Protein AF-0000000083880954 (afdb_homodimer)

Foldseek 3Di:
DDDDDDPDDDDPDDDDDDDDDDDDDDDDDDDDDDDDDPDDPPVVPPPPPPPPPPVPDPPPCCLVFAPDFDCVLDQAEEEEFEEDEDPVVLQLVQQVQVSVLCVVSSHHYAYEYEYEDDDFFGFLQL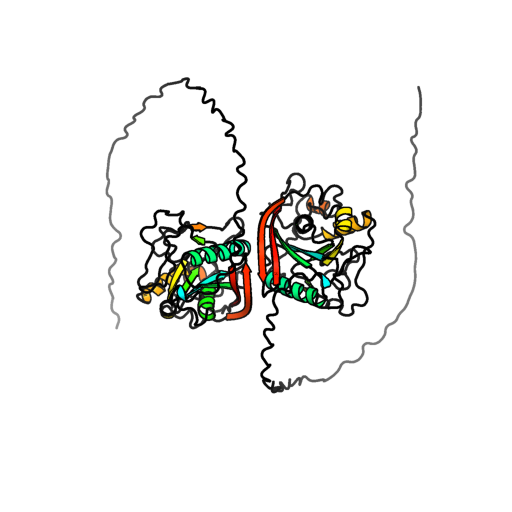SVLVSLVPVDDSHFKYKYAYSQKGFPDSPQDPDAPPQFKEQRCALQAAQPHRDHLARDHIIMGTSVLCVLLLGWFRQDGWDDLRRSLSSVSCVVSVTDYHYDDDDDCTNVRIGGRDDCVVPPTGPDADDCSVPCSPDHDPPGHSVPWDKDFPDKDWDARSNGIHIYTHMYGDDDCVVHVNSDDD/DDDDPCPDDPDPDDDDDDDDDDDDDDDDDDDDDDDDDDPDDPVVPPPPPPPPPPPPDPPPCCLVFAPDFDCVLDQAEEEEFEEDEDPVVLQLVQQVQVSVLCVVVSHHYAYEYEYEDDDFFGFLQLSVLVSLVPVDDSHFKYKYAYSQKGFPDSVQDPDAPPQFKEQRCALQAAQPHRDHLARDHIIMGTSVLCVLLLGWFRQDGWDDLRRSLSSVSCVVSVTDYHYDDDDDCTNVRIGGRDDCVVPPTGPDADDCSVPCSPDHDRPGHSVPWDKDFPDKDWDARSNGIHIYTHMYGDDDCVVHVNSDDD

InterPro domains:
  IPR003859 Beta-1,4-galactosyltransferase [PR02050] (112-131)
  IPR003859 Beta-1,4-galactosyltransferase [PR02050] (141-160)
  IPR003859 Beta-1,4-galactosyltransferase [PR02050] (177-198)
  IPR003859 Beta-1,4-galactosyltransferase [PR02050] (199-217)
  IPR003859 Beta-1,4-galactosyltransferase [PTHR19300] (72-307)
  IPR027791 Galactosyltransferase, C-terminal [PF02709] (165-240)
  IPR027995 Galactosyltransferase, N-terminal [PF13733] (75-158)
  IPR029044 Nucleotide-diphospho-sugar transferases [G3DSA:3.90.550.10] (64-310)
  IPR029044 Nucleotide-diphospho-sugar transferases [SSF53448] (66-300)

Secondary structure (DSSP, 8-state):
----------------------------------------------------------------------GGG-S--EEEEEEESS-HHHHHHHHHHHHHHHHHTT--EEEEEEEE-SSSPP-HHHHHHHHHHHS-TT--EEEEE-TTEEE--TT---S--TTS-EETT-TTT-SS---TT---SEEEEEHHHHHHTTSS-S---SSSSHHHHHHHHHHHTTPPPB---S---GGGSEEE---TTTS-------TTHHHHTTS--SS-SGGG--EEEEEEEEEEETTEEEEEEEEEE---TTT-GGGS--/----------------------------------------------------------------------GGG-S--EEEEEEESS-HHHHHHHHHHHHHHHHHTT--EEEEEEEE-SSSPP-HHHHHHHHHHHS-TT--EEEEE-TTEEE--TT---S--TTS-EETT-TTT-SS---TT---SEEEEEHHHHHHTTS--S---SSSSHHHHHHHHHHHTTPPPB---S---GGGSEEE---TTTS-------TTHHHHTTS--SS-SGGG--EEEEEEEEEEETTEEEEEEEEEE---TTT-GGGS--

Solvent-accessible surface area (backbone atoms only — not comparable to full-atom values): 37250 Å² total; per-residue (Å²): 142,82,87,92,78,90,75,88,82,88,87,82,88,76,90,85,84,71,86,92,80,92,81,88,89,75,90,72,85,85,81,82,87,83,82,85,72,90,75,77,82,73,75,75,76,76,72,78,71,76,72,73,77,70,78,71,68,75,70,75,78,72,70,70,68,53,76,64,87,50,72,88,55,44,91,65,22,34,28,38,28,22,47,38,67,93,47,63,72,37,48,70,51,35,49,35,48,50,48,51,56,35,51,76,68,42,49,38,69,45,44,36,37,27,29,58,67,50,91,56,50,55,38,55,35,42,30,44,38,48,33,63,72,66,53,53,84,82,32,56,27,34,30,48,35,46,57,40,61,41,80,67,48,84,81,64,76,84,69,86,38,84,88,28,36,34,28,63,40,28,32,72,29,30,74,84,50,64,51,87,67,57,52,45,63,26,32,31,29,29,48,65,59,39,54,67,41,31,44,33,46,66,77,39,45,31,60,69,54,52,39,54,47,38,44,52,34,37,54,72,60,67,50,54,79,40,62,82,75,91,73,83,58,34,46,66,29,36,49,71,63,70,54,60,90,80,54,71,75,51,68,77,71,48,78,68,45,68,60,54,62,77,51,78,60,88,78,45,14,57,84,66,63,53,70,45,76,78,45,74,42,48,34,28,40,68,52,24,66,34,36,38,37,35,29,31,71,63,80,58,54,89,81,44,57,59,37,51,84,134,145,86,86,81,84,75,82,80,80,84,82,86,71,88,86,77,87,71,86,82,81,92,85,77,84,71,89,74,84,85,82,83,80,93,76,85,72,90,73,80,71,85,72,76,76,78,72,77,73,75,73,72,75,70,78,70,68,72,71,73,79,71,70,71,68,52,78,65,87,50,70,88,56,44,91,65,23,34,28,38,27,23,47,38,68,93,48,63,70,37,47,70,51,37,48,37,50,50,48,52,55,34,50,75,67,41,49,37,69,44,44,37,37,27,29,59,68,51,91,55,50,57,39,57,35,44,29,44,40,49,36,62,71,67,52,53,83,83,32,55,27,34,30,47,36,46,57,39,59,42,78,68,47,84,81,64,77,83,68,86,37,82,88,28,38,32,27,61,40,28,33,72,29,31,73,84,51,60,52,87,67,56,52,46,63,24,31,31,30,31,50,64,59,40,54,68,41,32,44,34,44,67,77,38,43,33,60,68,53,54,38,54,46,38,43,53,34,37,52,74,59,69,48,54,79,43,61,80,75,92,75,83,58,34,48,65,30,37,48,71,63,72,53,60,89,80,54,70,74,52,70,76,71,49,79,69,46,69,61,52,62,78,49,78,60,88,79,45,13,57,84,65,63,52,70,44,76,76,46,77,40,49,34,28,40,68,53,24,66,34,35,38,36,34,28,31,70,64,79,59,53,90,81,43,58,59,37,51,84,133

Sequence (620 aa):
MMYSSRRKPVLYFREERSCSACAWCWCLSLCSGCSSAVQAKCLHQCTKMDISRSRSRPCPADSRASAADDPSWGLHKLALIVPFRERFEELLVFVPFMHTFLNKKKIRHKILIVNQVDHYRFNRASLINVGYLESGNDTDYLAMHDVDLLPLNEALDYGFPEEGPFHVASPDLHPLYHYKTYVGGILLLTKKHYHMCNGMSNRFWGWGREDDEFYRRLRKAELQLFRPSGITTGYKTFLHIHDPAWRKRDQKRVAAQKQEQFKVDPEGGLSNLRYLVESRQELTISGAPCTVINTKLECDQNQTPWCLLAMMYSSRRKPVLYFREERSCSACAWCWCLSLCSGCSSAVQAKCLHQCTKMDISRSRSRPCPADSRASAADDPSWGLHKLALIVPFRERFEELLVFVPFMHTFLNKKKIRHKILIVNQVDHYRFNRASLINVGYLESGNDTDYLAMHDVDLLPLNEALDYGFPEEGPFHVASPDLHPLYHYKTYVGGILLLTKKHYHMCNGMSNRFWGWGREDDEFYRRLRKAELQLFRPSGITTGYKTFLHIHDPAWRKRDQKRVAAQKQEQFKVDPEGGLSNLRYLVESRQELTISGAPCTVINTKLECDQNQTPWCLLA

pLDDT: mean 80.87, std 30.74, range [16.23, 98.94]

Nearest PDB structures (foldseek):
  4irq-assembly3_C  TM=9.924E-01  e=1.609E-44  Homo sapiens
  4irp-assembly3_A  TM=9.754E-01  e=3.273E-40  Homo sapiens
  4irp-assembly3_B  TM=9.731E-01  e=6.340E-38  Homo sapiens
  4lw6-assembly1_A  TM=9.885E-01  e=5.211E-36  Drosophila melanogaster
  4m4k-assembly1_A  TM=9.889E-01  e=1.773E-35  Drosophila melanogaster

Radius of gyration: 34.6 Å; Cα contacts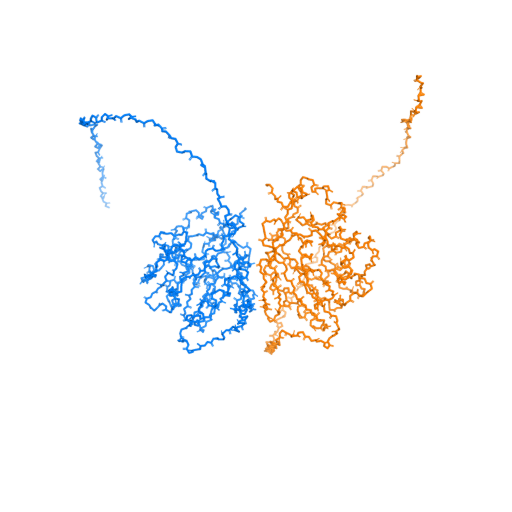 (8 Å, |Δi|>4): 1002; chains: 2; bounding box: 77×134×113 Å

Structure (mmCIF, N/CA/C/O backbone):
data_AF-0000000083880954-model_v1
#
loop_
_entity.id
_entity.type
_entity.pdbx_description
1 polymer Beta-1,4-galactosyltransferase
#
loop_
_atom_site.group_PDB
_atom_site.id
_atom_site.type_symbol
_atom_site.label_atom_id
_atom_site.label_alt_id
_atom_site.label_comp_id
_atom_site.label_asym_id
_atom_site.label_entity_id
_atom_site.label_seq_id
_atom_site.pdbx_PDB_ins_code
_atom_site.Cartn_x
_atom_site.Cartn_y
_atom_site.Cartn_z
_atom_site.occupancy
_atom_site.B_iso_or_equiv
_atom_site.auth_seq_id
_atom_site.auth_comp_id
_atom_site.auth_asym_id
_atom_site.auth_atom_id
_atom_site.pdbx_PDB_model_num
ATOM 1 N N . MET A 1 1 ? 43.656 -66.938 6.164 1 18.28 1 MET A N 1
ATOM 2 C CA . MET A 1 1 ? 43.875 -67.312 4.77 1 18.28 1 MET A CA 1
ATOM 3 C C . MET A 1 1 ? 44.375 -66.125 3.965 1 18.28 1 MET A C 1
ATOM 5 O O . MET A 1 1 ? 44.219 -64.938 4.363 1 18.28 1 MET A O 1
ATOM 9 N N . MET A 1 2 ? 44.469 -66.188 2.521 1 18.38 2 MET A N 1
ATOM 10 C CA . MET A 1 2 ? 45.5 -65.938 1.51 1 18.38 2 MET A CA 1
ATOM 11 C C . MET A 1 2 ? 45.375 -64.562 0.981 1 18.38 2 MET A C 1
ATOM 13 O O . MET A 1 2 ? 46.406 -63.844 0.879 1 18.38 2 MET A O 1
ATOM 17 N N . TYR A 1 3 ? 44.344 -64.125 0.115 1 17.03 3 TYR A N 1
ATOM 18 C CA . TYR A 1 3 ? 44.625 -64 -1.309 1 17.03 3 TYR A CA 1
ATOM 19 C C . TYR A 1 3 ? 45.312 -62.656 -1.592 1 17.03 3 TYR A C 1
ATOM 21 O O . TYR A 1 3 ? 45.219 -61.719 -0.788 1 17.03 3 TYR A O 1
ATOM 29 N N . SER A 1 4 ? 45.312 -62.25 -3.006 1 17.75 4 SER A N 1
ATOM 30 C CA . SER A 1 4 ? 46.188 -61.906 -4.129 1 17.75 4 SER A CA 1
ATOM 31 C C . SER A 1 4 ? 46.344 -60.406 -4.254 1 17.75 4 SER A C 1
ATOM 33 O O . SER A 1 4 ? 45.562 -59.625 -3.705 1 17.75 4 SER A O 1
ATOM 35 N N . SER A 1 5 ? 47.156 -59.938 -5.316 1 17.16 5 SER A N 1
ATOM 36 C CA . SER A 1 5 ? 48.25 -59.156 -5.898 1 17.16 5 SER A CA 1
ATOM 37 C C . SER A 1 5 ? 47.719 -57.938 -6.66 1 17.16 5 SER A C 1
ATOM 39 O O . SER A 1 5 ? 48.5 -57.031 -6.953 1 17.16 5 SER A O 1
ATOM 41 N N . ARG A 1 6 ? 46.469 -57.875 -7.23 1 16.88 6 ARG A N 1
ATOM 42 C CA . ARG A 1 6 ? 46.5 -57.5 -8.641 1 16.88 6 ARG A CA 1
ATOM 43 C C . ARG A 1 6 ? 46.938 -56.062 -8.836 1 16.88 6 ARG A C 1
ATOM 45 O O . ARG A 1 6 ? 46.312 -55.156 -8.281 1 16.88 6 ARG A O 1
ATOM 52 N N . ARG A 1 7 ? 48.094 -55.688 -9.5 1 17.3 7 ARG A N 1
ATOM 53 C CA . ARG A 1 7 ? 49 -54.656 -9.992 1 17.3 7 ARG A CA 1
ATOM 54 C C . ARG A 1 7 ? 48.406 -53.906 -11.164 1 17.3 7 ARG A C 1
ATOM 56 O O . ARG A 1 7 ? 48.969 -52.875 -11.602 1 17.3 7 ARG A O 1
ATOM 63 N N . LYS A 1 8 ? 47.375 -54.344 -12.008 1 17.27 8 LYS A N 1
ATOM 64 C CA . LYS A 1 8 ? 47.656 -54.188 -13.43 1 17.27 8 LYS A CA 1
ATOM 65 C C . LYS A 1 8 ? 47.969 -52.719 -13.766 1 17.27 8 LYS A C 1
ATOM 67 O O . LYS A 1 8 ? 47.5 -51.812 -13.086 1 17.27 8 LYS A O 1
ATOM 72 N N . PRO A 1 9 ? 48.594 -52.344 -15.164 1 18.56 9 PRO A N 1
ATOM 73 C CA . PRO A 1 9 ? 49.531 -51.531 -15.945 1 18.56 9 PRO A CA 1
ATOM 74 C C . PRO A 1 9 ? 48.906 -50.312 -16.609 1 18.56 9 PRO A C 1
ATOM 76 O O . PRO A 1 9 ? 49.562 -49.281 -16.75 1 18.56 9 PRO A O 1
ATOM 79 N N . VAL A 1 10 ? 47.562 -50.281 -17.016 1 18.7 10 VAL A N 1
ATOM 80 C CA . VAL A 1 10 ? 47.406 -50.062 -18.453 1 18.7 10 VAL A CA 1
ATOM 81 C C . VAL A 1 10 ? 47.969 -48.688 -18.812 1 18.7 10 VAL A C 1
ATOM 83 O O . VAL A 1 10 ? 48.031 -47.781 -17.969 1 18.7 10 VAL A O 1
ATOM 86 N N . LEU A 1 11 ? 48.156 -48.375 -20.281 1 17.03 11 LEU A N 1
ATOM 87 C CA . LEU A 1 11 ? 48.781 -47.844 -21.469 1 17.03 11 LEU A CA 1
ATOM 88 C C . LEU A 1 11 ? 48.375 -46.406 -21.719 1 17.03 11 LEU A C 1
ATOM 90 O O . LEU A 1 11 ? 47.25 -46.031 -21.438 1 17.03 11 LEU A O 1
ATOM 94 N N . TYR A 1 12 ? 49.375 -45.406 -22 1 19.38 12 TYR A N 1
ATOM 95 C CA . TYR A 1 12 ? 49.875 -44.094 -22.375 1 19.38 12 TYR A CA 1
ATOM 96 C C . TYR A 1 12 ? 49.438 -43.75 -23.797 1 19.38 12 TYR A C 1
ATOM 98 O O . TYR A 1 12 ? 50.219 -43.906 -24.734 1 19.38 12 TYR A O 1
ATOM 106 N N . PHE A 1 13 ? 48.25 -44.188 -24.266 1 17.11 13 PHE A N 1
ATOM 107 C CA . PHE A 1 13 ? 48.188 -44.062 -25.719 1 17.11 13 PHE A CA 1
ATOM 108 C C . PHE A 1 13 ? 48.562 -42.625 -26.141 1 17.11 13 PHE A C 1
ATOM 110 O O . PHE A 1 13 ? 48.25 -41.656 -25.453 1 17.11 13 PHE A O 1
ATOM 117 N N . ARG A 1 14 ? 49.281 -42.469 -27.422 1 17.67 14 ARG A N 1
ATOM 118 C CA . ARG A 1 14 ? 50.156 -41.875 -28.438 1 17.67 14 ARG A CA 1
ATOM 119 C C . ARG A 1 14 ? 49.438 -40.75 -29.156 1 17.67 14 ARG A C 1
ATOM 121 O O . ARG A 1 14 ? 50.031 -39.688 -29.453 1 17.67 14 ARG A O 1
ATOM 128 N N . GLU A 1 15 ? 48.25 -40.969 -29.797 1 17.77 15 GLU A N 1
ATOM 129 C CA . GLU A 1 15 ? 48.312 -40.719 -31.234 1 17.77 15 GLU A CA 1
ATOM 130 C C . GLU A 1 15 ? 48.469 -39.25 -31.516 1 17.77 15 GLU A C 1
ATOM 132 O O . GLU A 1 15 ? 48.125 -38.406 -30.703 1 17.77 15 GLU A O 1
ATOM 137 N N . GLU A 1 16 ? 49.031 -38.906 -32.875 1 17.45 16 GLU A N 1
ATOM 138 C CA . GLU A 1 16 ? 49.625 -38.156 -33.969 1 17.45 16 GLU A CA 1
ATOM 139 C C . GLU A 1 16 ? 48.75 -37 -34.438 1 17.45 16 GLU A C 1
ATOM 141 O O . GLU A 1 16 ? 47.5 -37.125 -34.375 1 17.45 16 GLU A O 1
ATOM 146 N N . ARG A 1 17 ? 49.344 -35.812 -34.719 1 19.58 17 ARG A N 1
ATOM 147 C CA . ARG A 1 17 ? 49.281 -34.438 -35.188 1 19.58 17 ARG A CA 1
ATOM 148 C C . ARG A 1 17 ? 48.812 -34.344 -36.625 1 19.58 17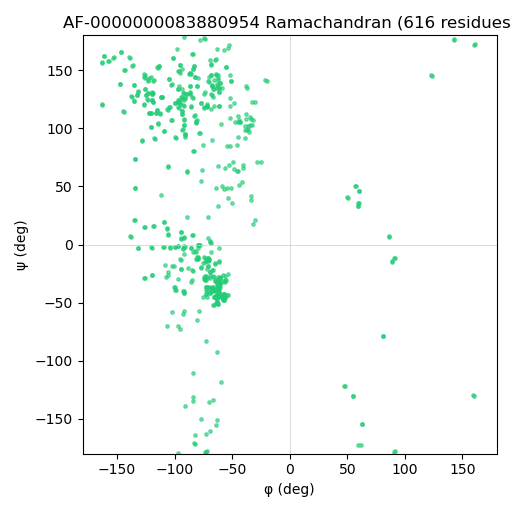 ARG A C 1
ATOM 150 O O . ARG A 1 17 ? 48.844 -33.281 -37.25 1 19.58 17 ARG A O 1
ATOM 157 N N . SER A 1 18 ? 48.531 -35.406 -37.438 1 16.3 18 SER A N 1
ATOM 158 C CA . SER A 1 18 ? 48.844 -35.125 -38.812 1 16.3 18 SER A CA 1
ATOM 159 C C . SER A 1 18 ? 47.969 -33.969 -39.344 1 16.3 18 SER A C 1
ATOM 161 O O . SER A 1 18 ? 48.469 -33.031 -39.969 1 16.3 18 SER A O 1
ATOM 163 N N . CYS A 1 19 ? 46.75 -34.219 -40 1 16.23 19 CYS A N 1
ATOM 164 C CA . CYS A 1 19 ? 46.656 -34.281 -41.438 1 16.23 19 CYS A CA 1
ATOM 165 C C . CYS A 1 19 ? 46.5 -32.875 -42.031 1 16.23 19 CYS A C 1
ATOM 167 O O . CYS A 1 19 ? 46.25 -31.922 -41.312 1 16.23 19 CYS A O 1
ATOM 169 N N . SER A 1 20 ? 45.5 -32.781 -43.031 1 16.39 20 SER A N 1
ATOM 170 C CA . SER A 1 20 ? 45.375 -32.562 -44.469 1 16.39 20 SER A CA 1
ATOM 171 C C . SER A 1 20 ? 45.188 -31.109 -44.812 1 16.39 20 SER A C 1
ATOM 173 O O . SER A 1 20 ? 44.781 -30.312 -43.969 1 16.39 20 SER A O 1
ATOM 175 N N . ALA A 1 21 ? 45.094 -30.797 -46.25 1 17.16 21 ALA A N 1
ATOM 176 C CA . ALA A 1 21 ? 45.375 -30.078 -47.469 1 17.16 21 ALA A CA 1
ATOM 177 C C . ALA A 1 21 ? 44.344 -28.969 -47.719 1 17.16 21 ALA A C 1
ATOM 179 O O . ALA A 1 21 ? 44.719 -27.859 -48.125 1 17.16 21 ALA A O 1
ATOM 180 N N . CYS A 1 22 ? 42.938 -29.188 -47.875 1 16.8 22 CYS A N 1
ATOM 181 C CA . CYS A 1 22 ? 42.5 -28.844 -49.219 1 16.8 22 CYS A CA 1
ATOM 182 C C . CYS A 1 22 ? 42.5 -27.328 -49.406 1 16.8 22 CYS A C 1
ATOM 184 O O . CYS A 1 22 ? 42.438 -26.578 -48.438 1 16.8 22 CYS A O 1
ATOM 186 N N . ALA A 1 23 ? 41.719 -26.875 -50.562 1 16.42 23 ALA A N 1
ATOM 187 C CA . ALA A 1 23 ? 41.75 -26.203 -51.875 1 16.42 23 ALA A CA 1
ATOM 188 C C . ALA A 1 23 ? 41.156 -24.812 -51.781 1 16.42 23 ALA A C 1
ATOM 190 O O . ALA A 1 23 ? 41.719 -23.844 -52.312 1 16.42 23 ALA A O 1
ATOM 191 N N . TRP A 1 24 ? 39.719 -24.609 -51.562 1 18 24 TRP A N 1
ATOM 192 C CA . TRP A 1 24 ? 39.062 -24 -52.719 1 18 24 TRP A CA 1
ATOM 193 C C . TRP A 1 24 ? 39.344 -22.5 -52.781 1 18 24 TRP A C 1
ATOM 195 O O . TRP A 1 24 ? 39.75 -21.891 -51.781 1 18 24 TRP A O 1
ATOM 205 N N . CYS A 1 25 ? 38.25 -21.75 -53.406 1 17.8 25 CYS A N 1
ATOM 206 C CA . CYS A 1 25 ? 38 -20.922 -54.594 1 17.8 25 CYS A CA 1
ATOM 207 C C . CYS A 1 25 ? 38.094 -19.438 -54.219 1 17.8 25 CYS A C 1
ATOM 209 O O . CYS A 1 25 ? 37.875 -19.062 -53.094 1 17.8 25 CYS A O 1
ATOM 211 N N . TRP A 1 26 ? 38.125 -18.609 -55.344 1 17.7 26 TRP A N 1
ATOM 212 C CA . TRP A 1 26 ? 38.625 -17.375 -55.906 1 17.7 26 TRP A CA 1
ATOM 213 C C . TRP A 1 26 ? 37.656 -16.219 -55.594 1 17.7 26 TRP A C 1
ATOM 215 O O . TRP A 1 26 ? 38 -15.055 -55.812 1 17.7 26 TRP A O 1
ATOM 225 N N . CYS A 1 27 ? 36.344 -16.312 -55.25 1 19.53 27 CYS A N 1
ATOM 226 C CA . CYS A 1 27 ? 35.594 -15.367 -56.062 1 19.53 27 CYS A CA 1
ATOM 227 C C . CYS A 1 27 ? 35.875 -13.93 -55.625 1 19.53 27 CYS A C 1
ATOM 229 O O . CYS A 1 27 ? 35.625 -13.578 -54.469 1 19.53 27 CYS A O 1
ATOM 231 N N . LEU A 1 28 ? 36.375 -13.086 -56.5 1 18.2 28 LEU A N 1
ATOM 232 C CA . LEU A 1 28 ? 36.938 -11.742 -56.562 1 18.2 28 LEU A CA 1
ATOM 233 C C . LEU A 1 28 ? 35.875 -10.68 -56.375 1 18.2 28 LEU A C 1
ATOM 235 O O . LEU A 1 28 ? 36.125 -9.602 -55.844 1 18.2 28 LEU A O 1
ATOM 239 N N . SER A 1 29 ? 34.594 -10.805 -56.875 1 18.95 29 SER A N 1
ATOM 240 C CA . SER A 1 29 ? 34.312 -9.68 -57.75 1 18.95 29 SER A CA 1
ATOM 241 C C . SER A 1 29 ? 34.188 -8.375 -56.969 1 18.95 29 SER A C 1
ATOM 243 O O . SER A 1 29 ? 33.969 -8.398 -55.75 1 18.95 29 SER A O 1
ATOM 245 N N . LEU A 1 30 ? 33.469 -7.344 -57.719 1 20.16 30 LEU A N 1
ATOM 246 C CA . LEU A 1 30 ? 33.594 -5.973 -58.188 1 20.16 30 LEU A CA 1
ATOM 247 C C . LEU A 1 30 ? 32.938 -4.996 -57.219 1 20.16 30 LEU A C 1
ATOM 249 O O . LEU A 1 30 ? 31.953 -5.332 -56.562 1 20.16 30 LEU A O 1
ATOM 253 N N . CYS A 1 31 ? 33.5 -3.715 -57.094 1 20.53 31 CYS A N 1
ATOM 254 C CA . CYS A 1 31 ? 33.688 -2.529 -56.281 1 20.53 31 CYS A CA 1
ATOM 255 C C . CYS A 1 31 ? 32.531 -1.557 -56.406 1 20.53 31 CYS A C 1
ATOM 257 O O . CYS A 1 31 ? 32.531 -0.49 -55.812 1 20.53 31 CYS A O 1
ATOM 259 N N . SER A 1 32 ? 31.516 -1.801 -57.344 1 19.53 32 SER A N 1
ATOM 260 C CA . SER A 1 32 ? 31.266 -0.52 -58 1 19.53 32 SER A CA 1
ATOM 261 C C . SER A 1 32 ? 30.672 0.49 -57.031 1 19.53 32 SER A C 1
ATOM 263 O O . SER A 1 32 ? 30.219 0.12 -55.938 1 19.53 32 SER A O 1
ATOM 265 N N . GLY A 1 33 ? 29.531 1.223 -57.531 1 19.7 33 GLY A N 1
ATOM 266 C CA . GLY A 1 33 ? 29.219 2.602 -57.875 1 19.7 33 GLY A CA 1
ATOM 267 C C . GLY A 1 33 ? 28.594 3.359 -56.719 1 19.7 33 GLY A C 1
ATOM 268 O O . GLY A 1 33 ? 27.922 2.764 -55.875 1 19.7 33 GLY A O 1
ATOM 269 N N . CYS A 1 34 ? 28.812 4.719 -56.688 1 19.73 34 CYS A N 1
ATOM 270 C CA . CYS A 1 34 ? 29 5.898 -55.844 1 19.73 34 CYS A CA 1
ATOM 271 C C . CYS A 1 34 ? 27.672 6.441 -55.344 1 19.73 34 CYS A C 1
ATOM 273 O O . CYS A 1 34 ? 27.516 6.773 -54.188 1 19.73 34 CYS A O 1
ATOM 275 N N . SER A 1 35 ? 26.797 6.938 -56.281 1 19.91 35 SER A N 1
ATOM 276 C CA . SER A 1 35 ? 26.609 8.383 -56.25 1 19.91 35 SER A CA 1
ATOM 277 C C . SER A 1 35 ? 25.562 8.789 -55.219 1 19.91 35 SER A C 1
ATOM 279 O O . SER A 1 35 ? 25.844 9.539 -54.281 1 19.91 35 SER A O 1
ATOM 281 N N . SER A 1 36 ? 24.328 9.297 -55.75 1 20.86 36 SER A N 1
ATOM 282 C CA . SER A 1 36 ? 23.797 10.664 -55.75 1 20.86 36 SER A CA 1
ATOM 283 C C . SER A 1 36 ? 22.938 10.93 -54.531 1 20.86 36 SER A C 1
ATOM 285 O O . SER A 1 36 ? 22.594 10.008 -53.781 1 20.86 36 SER A O 1
ATOM 287 N N . ALA A 1 37 ? 21.688 11.719 -54.75 1 19.12 37 ALA A N 1
ATOM 288 C CA . ALA A 1 37 ? 21.109 13.039 -54.531 1 19.12 37 ALA A CA 1
ATOM 289 C C . ALA A 1 37 ? 20.031 12.984 -53.438 1 19.12 37 ALA A C 1
ATOM 291 O O . ALA A 1 37 ? 19.516 14.016 -53.031 1 19.12 37 ALA A O 1
ATOM 292 N N . VAL A 1 38 ? 19.484 11.836 -53.062 1 21.06 38 VAL A N 1
ATOM 293 C CA . VAL A 1 38 ? 18.078 12.023 -52.719 1 21.06 38 VAL A CA 1
ATOM 294 C C . VAL A 1 38 ? 17.953 12.867 -51.469 1 21.06 38 VAL A C 1
ATOM 296 O O . VAL A 1 38 ? 18.422 12.469 -50.375 1 21.06 38 VAL A O 1
ATOM 299 N N . GLN A 1 39 ? 17.875 14.227 -51.719 1 19.59 39 GLN A N 1
ATOM 300 C CA . GLN A 1 39 ? 17.75 15.305 -50.75 1 19.59 39 GLN A CA 1
ATOM 301 C C . GLN A 1 39 ? 16.578 15.078 -49.781 1 19.59 39 GLN A C 1
ATOM 303 O O . GLN A 1 39 ? 15.648 14.336 -50.125 1 19.59 39 GLN A O 1
ATOM 308 N N . ALA A 1 40 ? 16.5 16.016 -48.656 1 20.75 40 ALA A N 1
ATOM 309 C CA . ALA A 1 40 ? 16.219 16.203 -47.25 1 20.75 40 ALA A CA 1
ATOM 310 C C . ALA A 1 40 ? 14.758 16.578 -47.031 1 20.75 40 ALA A C 1
ATOM 312 O O . ALA A 1 40 ? 14.32 16.734 -45.875 1 20.75 40 ALA A O 1
ATOM 313 N N . LYS A 1 41 ? 13.891 16.875 -48.062 1 20.77 41 LYS A N 1
ATOM 314 C CA . LYS A 1 41 ? 12.961 17.922 -47.656 1 20.77 41 LYS A CA 1
ATOM 315 C C . LYS A 1 41 ? 11.867 17.359 -46.75 1 20.77 41 LYS A C 1
ATOM 317 O O . LYS A 1 41 ? 10.969 16.656 -47.219 1 20.77 41 LYS A O 1
ATOM 322 N N . CYS A 1 42 ? 12.062 16.672 -45.625 1 19.64 42 CYS A N 1
ATOM 323 C CA . CYS A 1 42 ? 11 16.062 -44.844 1 19.64 42 CYS A CA 1
ATOM 324 C C . CYS A 1 42 ? 10.055 17.125 -44.281 1 19.64 42 CYS A C 1
ATOM 326 O O . CYS A 1 42 ? 10.359 17.75 -43.281 1 19.64 42 CYS A O 1
ATOM 328 N N . LEU A 1 43 ? 9.633 18.078 -45.281 1 20.73 43 LEU A N 1
ATOM 329 C CA . LEU A 1 43 ? 8.75 19.094 -44.719 1 20.73 43 LEU A CA 1
ATOM 330 C C . LEU A 1 43 ? 7.555 18.453 -44 1 20.73 43 LEU A C 1
ATOM 332 O O . LEU A 1 43 ? 6.762 17.766 -44.656 1 20.73 43 LEU A O 1
ATOM 336 N N . HIS A 1 44 ? 7.746 18.078 -42.719 1 19.81 44 HIS A N 1
ATOM 337 C CA . HIS A 1 44 ? 6.789 17.484 -41.812 1 19.81 44 HIS A CA 1
ATOM 338 C C . HIS A 1 44 ? 5.508 18.297 -41.719 1 19.81 44 HIS A C 1
ATOM 340 O O . HIS A 1 44 ? 5.539 19.469 -41.312 1 19.81 44 HIS A O 1
ATOM 346 N N . GLN A 1 45 ? 4.715 18.312 -42.844 1 21.56 45 GLN A N 1
ATOM 347 C CA . GLN A 1 45 ? 3.398 18.953 -42.812 1 21.56 45 GLN A CA 1
ATOM 348 C C . GLN A 1 45 ? 2.646 18.531 -41.531 1 21.56 45 GLN A C 1
ATOM 350 O O . GLN A 1 45 ? 2.293 17.359 -41.375 1 21.56 45 GLN A O 1
ATOM 355 N N . CYS A 1 46 ? 2.865 19.234 -40.406 1 21.22 46 CYS A N 1
ATOM 356 C CA . CYS A 1 46 ? 2.178 19.141 -39.125 1 21.22 46 CYS A CA 1
ATOM 357 C C . CYS A 1 46 ? 0.682 19.375 -39.312 1 21.22 46 CYS A C 1
ATOM 359 O O . CYS A 1 46 ? 0.247 20.516 -39.469 1 21.22 46 CYS A O 1
ATOM 361 N N . THR A 1 47 ? 0.064 18.719 -40.281 1 21.62 47 THR A N 1
ATOM 362 C CA . THR A 1 47 ? -1.345 19.078 -40.406 1 21.62 47 THR A CA 1
ATOM 363 C C . THR A 1 47 ? -2.055 18.953 -39.062 1 21.62 47 THR A C 1
ATOM 365 O O . THR A 1 47 ? -1.823 18 -38.312 1 21.62 47 THR A O 1
ATOM 368 N N . LYS A 1 48 ? -2.598 20.094 -38.594 1 25.69 48 LYS A N 1
ATOM 369 C CA . LYS A 1 48 ? -3.475 20.484 -37.469 1 25.69 48 LYS A CA 1
ATOM 370 C C . LYS A 1 48 ? -4.73 19.609 -37.438 1 25.69 48 LYS A C 1
ATOM 372 O O . LYS A 1 48 ? -5.637 19.797 -38.281 1 25.69 48 LYS A O 1
ATOM 377 N N . MET A 1 49 ? -4.539 18.266 -37.531 1 21.94 49 MET A N 1
ATOM 378 C CA . MET A 1 49 ? -5.816 17.547 -37.469 1 21.94 49 MET A CA 1
ATOM 379 C C . MET A 1 49 ? -6.711 18.125 -36.375 1 21.94 49 MET A C 1
ATOM 381 O O . MET A 1 49 ? -6.258 18.344 -35.25 1 21.94 49 MET A O 1
ATOM 385 N N . ASP A 1 50 ? -7.66 18.828 -36.812 1 23.72 50 ASP A N 1
ATOM 386 C CA . ASP A 1 50 ? -8.828 19.391 -36.125 1 23.72 50 ASP A CA 1
ATOM 387 C C . ASP A 1 50 ? -9.492 18.328 -35.219 1 23.72 50 ASP A C 1
ATOM 389 O O . ASP A 1 50 ? -10.062 17.359 -35.719 1 23.72 50 ASP A O 1
ATOM 393 N N . ILE A 1 51 ? -8.75 17.906 -34.25 1 24.41 51 ILE A N 1
ATOM 394 C CA . ILE A 1 51 ? -9.352 17 -33.281 1 24.41 51 ILE A CA 1
ATOM 395 C C . ILE A 1 51 ? -10.68 17.562 -32.781 1 24.41 51 ILE A C 1
ATOM 397 O O . ILE A 1 51 ? -10.703 18.625 -32.156 1 24.41 51 ILE A O 1
ATOM 401 N N . SER A 1 52 ? -11.672 17.547 -33.656 1 26.08 52 SER A N 1
ATOM 402 C CA . SER A 1 52 ? -13.047 17.781 -33.219 1 26.08 52 SER A CA 1
ATOM 403 C C . SER A 1 52 ? -13.32 17.141 -31.859 1 26.08 52 SER A C 1
ATOM 405 O O . SER A 1 52 ? -12.977 15.977 -31.641 1 26.08 52 SER A O 1
ATOM 407 N N . ARG A 1 53 ? -13.453 17.953 -30.812 1 25.73 53 ARG A N 1
ATOM 408 C CA . ARG A 1 53 ? -13.789 17.797 -29.406 1 25.73 53 ARG A CA 1
ATOM 409 C C . ARG A 1 53 ? -15.055 16.969 -29.219 1 25.73 53 ARG A C 1
ATOM 411 O O . ARG A 1 53 ? -16.172 17.516 -29.234 1 25.73 53 ARG A O 1
ATOM 418 N N . SER A 1 54 ? -15.242 15.961 -30.078 1 26.78 54 SER A N 1
ATOM 419 C CA . SER A 1 54 ? -16.484 15.297 -29.688 1 26.78 54 SER A CA 1
ATOM 420 C C . SER A 1 54 ? -16.531 15.031 -28.188 1 26.78 54 SER A C 1
ATOM 422 O O . SER A 1 54 ? -15.586 14.477 -27.625 1 26.78 54 SER A O 1
ATOM 424 N N . ARG A 1 55 ? -17.312 15.805 -27.453 1 28.25 55 ARG A N 1
ATOM 425 C CA . ARG A 1 55 ? -17.766 15.742 -26.062 1 28.25 55 ARG A CA 1
ATOM 426 C C . ARG A 1 55 ? -18.109 14.312 -25.672 1 28.25 55 ARG A C 1
ATOM 428 O O . ARG A 1 55 ? -19.078 13.734 -26.188 1 28.25 55 ARG A O 1
ATOM 435 N N . SER A 1 56 ? -17.109 13.492 -25.656 1 24.19 56 SER A N 1
ATOM 436 C CA . SER A 1 56 ? -17.281 12.125 -25.172 1 24.19 56 SER A CA 1
ATOM 437 C C . SER A 1 56 ? -18.203 12.078 -23.969 1 24.19 56 SER A C 1
ATOM 439 O O . SER A 1 56 ? -18.062 12.875 -23.031 1 24.19 56 SER A O 1
ATOM 441 N N . ARG A 1 57 ? -19.484 11.68 -24.125 1 28.56 57 ARG A N 1
ATOM 442 C CA . ARG A 1 57 ? -20.5 11.32 -23.141 1 28.56 57 ARG A CA 1
ATOM 443 C C . ARG A 1 57 ? -19.875 10.555 -21.984 1 28.56 57 ARG A C 1
ATOM 445 O O . ARG A 1 57 ? -19 9.711 -22.188 1 28.56 57 ARG A O 1
ATOM 452 N N . PRO A 1 58 ? -19.906 11.258 -20.828 1 30.61 58 PRO A N 1
ATOM 453 C CA . PRO A 1 58 ? -19.375 10.609 -19.625 1 30.61 58 PRO A CA 1
ATOM 454 C C . PRO A 1 58 ? -19.734 9.125 -19.547 1 30.61 58 PRO A C 1
ATOM 456 O O . PRO A 1 58 ? -20.812 8.727 -19.984 1 30.61 58 PRO A O 1
ATOM 459 N N . CYS A 1 59 ? -18.828 8.258 -19.938 1 32.28 59 CYS A N 1
ATOM 460 C CA . CYS A 1 59 ? -19.062 6.844 -19.672 1 32.28 59 CYS A CA 1
ATOM 461 C C . CYS A 1 59 ? -19.844 6.645 -18.375 1 32.28 59 CYS A C 1
ATOM 463 O O . CYS A 1 59 ? -19.562 7.312 -17.375 1 32.28 59 CYS A O 1
ATOM 465 N N . PRO A 1 60 ? -21.125 6.266 -18.5 1 32.53 60 PRO A N 1
ATOM 466 C CA . PRO A 1 60 ? -21.891 5.973 -17.281 1 32.53 60 PRO A CA 1
ATOM 467 C C . PRO A 1 60 ? -21.047 5.301 -16.203 1 32.53 60 PRO A C 1
ATOM 469 O O . PRO A 1 60 ? -20.188 4.469 -16.516 1 32.53 60 PRO A O 1
ATOM 472 N N . ALA A 1 61 ? -20.625 6.059 -15.211 1 31.72 61 ALA A N 1
ATOM 473 C CA . ALA A 1 61 ? -20.141 5.477 -13.969 1 31.72 61 ALA A CA 1
ATOM 474 C C . ALA A 1 61 ? -20.891 4.195 -13.625 1 31.72 61 ALA A C 1
ATOM 476 O O . ALA A 1 61 ? -22.016 4.246 -13.102 1 31.72 61 ALA A O 1
ATOM 477 N N . ASP A 1 62 ? -21.156 3.342 -14.641 1 33.09 62 ASP A N 1
ATOM 478 C CA . ASP A 1 62 ? -21.703 2.061 -14.211 1 33.09 62 ASP A CA 1
ATOM 479 C C . ASP A 1 62 ? -20.984 1.546 -12.961 1 33.09 62 ASP A C 1
ATOM 481 O O . ASP A 1 62 ? -19.859 1.059 -13.047 1 33.09 62 ASP A O 1
ATOM 485 N N . SER A 1 63 ? -20.906 2.311 -11.914 1 36.31 63 SER A N 1
ATOM 486 C CA . SER A 1 63 ? -20.562 1.891 -10.562 1 36.31 63 SER A CA 1
ATOM 487 C C . SER A 1 63 ? -21.047 0.473 -10.281 1 36.31 63 SER A C 1
ATOM 489 O O . SER A 1 63 ? -22 0.277 -9.523 1 36.31 63 SER A O 1
ATOM 491 N N . ARG A 1 64 ? -21.359 -0.32 -11.242 1 35.38 64 ARG A N 1
ATOM 492 C CA . ARG A 1 64 ? -21.906 -1.609 -10.828 1 35.38 64 ARG A CA 1
ATOM 493 C C . ARG A 1 64 ? -21.094 -2.199 -9.672 1 35.38 64 ARG A C 1
ATOM 495 O O . ARG A 1 64 ? -19.875 -2.281 -9.742 1 35.38 64 ARG A O 1
ATOM 502 N N . ALA A 1 65 ? -21.469 -2.281 -8.406 1 40.5 65 ALA A N 1
ATOM 503 C CA . ALA A 1 65 ? -21.188 -2.945 -7.133 1 40.5 65 ALA A CA 1
ATOM 504 C C . ALA A 1 65 ? -20.438 -4.258 -7.355 1 40.5 65 ALA A C 1
ATOM 506 O O . ALA A 1 65 ? -20.531 -4.855 -8.43 1 40.5 65 ALA A O 1
ATOM 507 N N . SER A 1 66 ? -19.422 -4.652 -6.488 1 51.81 66 SER A N 1
ATOM 508 C CA . SER A 1 66 ? -18.672 -5.859 -6.152 1 51.81 66 SER A CA 1
ATOM 509 C C . SER A 1 66 ? -19.5 -7.113 -6.406 1 51.81 66 SER A C 1
ATOM 511 O O . SER A 1 66 ? -20.547 -7.309 -5.781 1 51.81 66 SER A O 1
ATOM 513 N N . ALA A 1 67 ? -19.734 -7.461 -7.547 1 57.66 67 ALA A N 1
ATOM 514 C CA . ALA A 1 67 ? -20.547 -8.656 -7.75 1 57.66 67 ALA A CA 1
ATOM 515 C C . ALA A 1 67 ? -20.234 -9.711 -6.695 1 57.66 67 ALA A C 1
ATOM 517 O O . ALA A 1 67 ? -19.094 -10.125 -6.535 1 57.66 67 ALA A O 1
ATOM 518 N N . ALA A 1 68 ? -21.094 -9.758 -5.645 1 70 68 ALA A N 1
ATOM 519 C CA . ALA A 1 68 ? -21.203 -10.836 -4.672 1 70 68 ALA A CA 1
ATOM 520 C C . ALA A 1 68 ? -21.031 -12.195 -5.34 1 70 68 ALA A C 1
ATOM 522 O O . ALA A 1 68 ? -21.234 -12.328 -6.551 1 70 68 ALA A O 1
ATOM 523 N N . ASP A 1 69 ? -20.312 -12.984 -4.73 1 88.44 69 ASP A N 1
ATOM 524 C CA . ASP A 1 69 ? -20.234 -14.383 -5.141 1 88.44 69 ASP A CA 1
ATOM 525 C C . ASP A 1 69 ? -21.562 -14.867 -5.723 1 88.44 69 ASP A C 1
ATOM 527 O O . ASP A 1 69 ? -22.609 -14.68 -5.117 1 88.44 69 ASP A O 1
ATOM 531 N N . ASP A 1 70 ? -21.484 -15.344 -6.98 1 93.75 70 ASP A N 1
ATOM 532 C CA . ASP A 1 70 ? -22.672 -15.859 -7.652 1 93.75 70 ASP A CA 1
ATOM 533 C C . ASP A 1 70 ? -22.547 -17.359 -7.91 1 93.75 70 ASP A C 1
ATOM 535 O O . ASP A 1 70 ? -21.922 -17.781 -8.898 1 93.75 70 ASP A O 1
ATOM 539 N N . PRO A 1 71 ? -23.188 -18.141 -7.184 1 93.31 71 PRO A N 1
ATOM 540 C CA . PRO A 1 71 ? -23.062 -19.594 -7.312 1 93.31 71 PRO A CA 1
ATOM 541 C C . PRO A 1 71 ? -23.562 -20.109 -8.656 1 93.31 71 PRO A C 1
ATOM 543 O O . PRO A 1 71 ? -23.25 -21.234 -9.047 1 93.31 71 PRO A O 1
ATOM 546 N N . SER A 1 72 ? -24.297 -19.344 -9.359 1 95.56 72 SER A N 1
ATOM 547 C CA . SER A 1 72 ? -24.812 -19.766 -10.648 1 95.56 72 SER A CA 1
ATOM 548 C C . SER A 1 72 ? -23.703 -19.828 -11.703 1 95.56 72 SER A C 1
ATOM 550 O O . SER A 1 72 ? -23.891 -20.406 -12.773 1 95.56 72 SER A O 1
ATOM 552 N N . TRP A 1 73 ? -22.578 -19.281 -11.43 1 96.88 73 TRP A N 1
ATOM 553 C CA . TRP A 1 73 ? -21.453 -19.219 -12.375 1 96.88 73 TRP A CA 1
ATOM 554 C C . TRP A 1 73 ? -20.719 -20.547 -12.406 1 96.88 73 TRP A C 1
ATOM 556 O O . TRP A 1 73 ? -19.922 -20.797 -13.32 1 96.88 73 TRP A O 1
ATOM 566 N N . GLY A 1 74 ? -21.016 -21.391 -11.469 1 95.12 74 GLY A N 1
ATOM 567 C CA . GLY A 1 74 ? -20.375 -22.688 -11.445 1 95.12 74 GLY A CA 1
ATOM 568 C C . GLY A 1 74 ? -20.062 -23.172 -10.039 1 95.12 74 GLY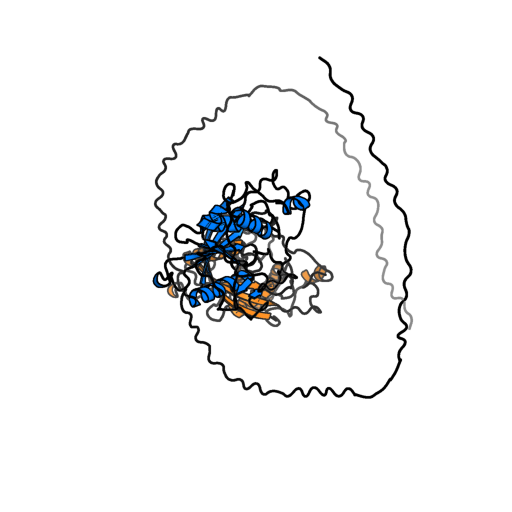 A C 1
ATOM 569 O O . GLY A 1 74 ? -20.219 -22.438 -9.07 1 95.12 74 GLY A O 1
ATOM 570 N N . LEU A 1 75 ? -19.547 -24.406 -10 1 95.38 75 LEU A N 1
ATOM 571 C CA . LEU A 1 75 ? -19.312 -25.047 -8.711 1 95.38 75 LEU A CA 1
ATOM 572 C C . LEU A 1 75 ? -17.969 -24.641 -8.133 1 95.38 75 LEU A C 1
ATOM 574 O O . LEU A 1 75 ? -17.797 -24.625 -6.91 1 95.38 75 LEU A O 1
ATOM 578 N N . HIS A 1 76 ? -17.062 -24.375 -9.031 1 98.19 76 HIS A N 1
ATOM 579 C CA . HIS A 1 76 ? -15.688 -24.141 -8.609 1 98.19 76 HIS A CA 1
ATOM 580 C C . HIS A 1 76 ? -15.461 -22.672 -8.258 1 98.19 76 HIS A C 1
ATOM 582 O O . HIS A 1 76 ? -16.062 -21.781 -8.859 1 98.19 76 HIS A O 1
ATOM 588 N N . LYS A 1 77 ? -14.578 -22.5 -7.277 1 98.56 77 LYS A N 1
ATOM 589 C CA . LYS A 1 77 ? -14.234 -21.141 -6.848 1 98.56 77 LYS A CA 1
ATOM 590 C C . LYS A 1 77 ? -12.727 -20.969 -6.746 1 98.56 77 LYS A C 1
ATOM 592 O O . LYS A 1 77 ? -12.039 -21.781 -6.133 1 98.56 77 LYS A O 1
ATOM 597 N N . LEU A 1 78 ? -12.281 -19.922 -7.316 1 98.81 78 LEU A N 1
ATOM 598 C CA . LEU A 1 78 ? -10.859 -19.625 -7.449 1 98.81 78 LEU A CA 1
ATOM 599 C C . LEU A 1 78 ? -10.359 -18.828 -6.246 1 98.81 78 LEU A C 1
ATOM 601 O O . LEU A 1 78 ? -10.984 -17.844 -5.84 1 98.81 78 LEU A O 1
ATOM 605 N N . ALA A 1 79 ? -9.25 -19.297 -5.648 1 98.88 79 ALA A N 1
ATOM 606 C CA . ALA A 1 79 ? -8.43 -18.453 -4.789 1 98.88 79 ALA A CA 1
ATOM 607 C C . ALA A 1 79 ? -7.312 -17.781 -5.582 1 98.88 79 ALA A C 1
ATOM 609 O O . ALA A 1 79 ? -6.34 -18.438 -5.973 1 98.88 79 ALA A O 1
ATOM 610 N N . LEU A 1 80 ? -7.473 -16.547 -5.887 1 98.94 80 LEU A N 1
ATOM 611 C CA . LEU A 1 80 ? -6.398 -15.805 -6.531 1 98.94 80 LEU A CA 1
ATOM 612 C C . LEU A 1 80 ? -5.383 -15.32 -5.504 1 98.94 80 LEU A C 1
ATOM 614 O O . LEU A 1 80 ? -5.645 -14.367 -4.762 1 98.94 80 LEU A O 1
ATOM 618 N N . ILE A 1 81 ? -4.207 -15.977 -5.449 1 98.94 81 ILE A N 1
ATOM 619 C CA . ILE A 1 81 ? -3.203 -15.727 -4.418 1 98.94 81 ILE A CA 1
ATOM 620 C C . ILE A 1 81 ? -2.115 -14.805 -4.969 1 98.94 81 ILE A C 1
ATOM 622 O O . ILE A 1 81 ? -1.426 -15.156 -5.93 1 98.94 81 ILE A O 1
ATOM 626 N N . VAL A 1 82 ? -1.949 -13.664 -4.277 1 98.94 82 VAL A N 1
ATOM 627 C CA . VAL A 1 82 ? -1.015 -12.641 -4.734 1 98.94 82 VAL A CA 1
ATOM 628 C C . VAL A 1 82 ? 0.04 -12.391 -3.66 1 98.94 82 VAL A C 1
ATOM 630 O O . VAL A 1 82 ? -0.235 -11.727 -2.654 1 98.94 82 VAL A O 1
ATOM 633 N N . PRO A 1 83 ? 1.251 -12.961 -3.836 1 98.88 83 PRO A N 1
ATOM 634 C CA . PRO A 1 83 ? 2.33 -12.531 -2.943 1 98.88 83 PRO A CA 1
ATOM 635 C C . PRO A 1 83 ? 2.633 -11.039 -3.062 1 98.88 83 PRO A C 1
ATOM 637 O O . PRO A 1 83 ? 2.629 -10.492 -4.168 1 98.88 83 PRO A O 1
ATOM 640 N N . PHE A 1 84 ? 2.867 -10.453 -1.895 1 98.75 84 PHE A N 1
ATOM 641 C CA . PHE A 1 84 ? 2.816 -8.992 -1.947 1 98.75 84 PHE A CA 1
ATOM 642 C C . PHE A 1 84 ? 3.795 -8.383 -0.951 1 98.75 84 PHE A C 1
ATOM 644 O O . PHE A 1 84 ? 3.916 -8.859 0.18 1 98.75 84 PHE A O 1
ATOM 651 N N . ARG A 1 85 ? 4.461 -7.336 -1.439 1 97.62 85 ARG A N 1
ATOM 652 C CA . ARG A 1 85 ? 5.207 -6.457 -0.547 1 97.62 85 ARG A CA 1
ATOM 653 C C . ARG A 1 85 ? 5.535 -5.133 -1.229 1 97.62 85 ARG A C 1
ATOM 655 O O . ARG A 1 85 ? 6.203 -5.109 -2.266 1 97.62 85 ARG A O 1
ATOM 662 N N . GLU A 1 86 ? 5.082 -4.035 -0.677 1 94.88 86 GLU A N 1
ATOM 663 C CA . GLU A 1 86 ? 5.453 -2.686 -1.093 1 94.88 86 GLU A CA 1
ATOM 664 C C . GLU A 1 86 ? 5.141 -2.459 -2.568 1 94.88 86 GLU A C 1
ATOM 666 O O . GLU A 1 86 ? 6.008 -2.025 -3.332 1 94.88 86 GLU A O 1
ATOM 671 N N . ARG A 1 87 ? 3.918 -2.783 -2.982 1 97.38 87 ARG A N 1
ATOM 672 C CA . ARG A 1 87 ? 3.434 -2.621 -4.352 1 97.38 87 ARG A CA 1
ATOM 673 C C . ARG A 1 87 ? 2.043 -1.997 -4.367 1 97.38 87 ARG A C 1
ATOM 675 O O . ARG A 1 87 ? 1.164 -2.447 -5.105 1 97.38 87 ARG A O 1
ATOM 682 N N . PHE A 1 88 ? 1.955 -0.952 -3.629 1 98.06 88 PHE A N 1
ATOM 683 C CA . PHE A 1 88 ? 0.644 -0.345 -3.43 1 98.06 88 PHE A CA 1
ATOM 684 C C . PHE A 1 88 ? 0.068 0.146 -4.754 1 98.06 88 PHE A C 1
ATOM 686 O O . PHE A 1 88 ? -1.1 -0.106 -5.059 1 98.06 88 PHE A O 1
ATOM 693 N N . GLU A 1 89 ? 0.797 0.806 -5.605 1 97.25 89 GLU A N 1
ATOM 694 C CA . GLU A 1 89 ? 0.318 1.328 -6.883 1 97.25 89 GLU A CA 1
ATOM 695 C C . GLU A 1 89 ? -0.136 0.2 -7.805 1 97.25 89 GLU A C 1
ATOM 697 O O . GLU A 1 89 ? -1.178 0.305 -8.453 1 97.25 89 GLU A O 1
ATOM 702 N N . GLU A 1 90 ? 0.678 -0.855 -7.84 1 97.94 90 GLU A N 1
ATOM 703 C CA . GLU A 1 90 ? 0.299 -2.014 -8.641 1 97.94 90 GLU A CA 1
ATOM 704 C C . GLU A 1 90 ? -0.993 -2.643 -8.133 1 97.94 90 GLU A C 1
ATOM 706 O O . GLU A 1 90 ? -1.847 -3.051 -8.922 1 97.94 90 GLU A O 1
ATOM 711 N N . LEU A 1 91 ? -1.101 -2.689 -6.801 1 98.69 91 LEU A N 1
ATOM 712 C CA . LEU A 1 91 ? -2.287 -3.27 -6.184 1 98.69 91 LEU A CA 1
ATOM 713 C C . LEU A 1 91 ? -3.541 -2.498 -6.582 1 98.69 91 LEU A C 1
ATOM 715 O O . LEU A 1 91 ? -4.582 -3.096 -6.852 1 98.69 91 LEU A O 1
ATOM 719 N N . LEU A 1 92 ? -3.461 -1.151 -6.633 1 98.56 92 LEU A N 1
ATOM 720 C CA . LEU A 1 92 ? -4.582 -0.274 -6.953 1 98.56 92 LEU A CA 1
ATOM 721 C C . LEU A 1 92 ? -5.121 -0.566 -8.352 1 98.56 92 LEU A C 1
ATOM 723 O O . LEU A 1 92 ? -6.316 -0.408 -8.602 1 98.56 92 LEU A O 1
ATOM 727 N N . VAL A 1 93 ? -4.238 -1.04 -9.195 1 98.5 93 VAL A N 1
ATOM 728 C CA . VAL A 1 93 ? -4.629 -1.346 -10.57 1 98.5 93 VAL A CA 1
ATOM 729 C C . VAL A 1 93 ? -5.059 -2.809 -10.672 1 98.5 93 VAL A C 1
ATOM 731 O O . VAL A 1 93 ? -6.074 -3.121 -11.297 1 98.5 93 VAL A O 1
ATOM 734 N N . PHE A 1 94 ? -4.332 -3.643 -10.031 1 98.81 94 PHE A N 1
ATOM 735 C CA . PHE A 1 94 ? -4.449 -5.09 -10.172 1 98.81 94 PHE A CA 1
ATOM 736 C C . PHE A 1 94 ? -5.82 -5.57 -9.719 1 98.81 94 PHE A C 1
ATOM 738 O O . PHE A 1 94 ? -6.504 -6.297 -10.445 1 98.81 94 PHE A O 1
ATOM 745 N N . VAL A 1 95 ? -6.281 -5.199 -8.555 1 98.88 95 VAL A N 1
ATOM 746 C CA . VAL A 1 95 ? -7.461 -5.785 -7.93 1 98.88 95 VAL A CA 1
ATOM 747 C C . VAL A 1 95 ? -8.703 -5.461 -8.758 1 98.88 95 VAL A C 1
ATOM 749 O O . VAL A 1 95 ? -9.438 -6.359 -9.172 1 98.88 95 VAL A O 1
ATOM 752 N N . PRO A 1 96 ? -8.93 -4.184 -9.07 1 98.75 96 PRO A N 1
ATOM 753 C CA . PRO A 1 96 ? -10.109 -3.906 -9.898 1 98.75 96 PRO A CA 1
ATOM 754 C C . PRO A 1 96 ? -10.023 -4.555 -11.281 1 98.75 96 PRO A C 1
ATOM 756 O O . PRO A 1 96 ? -11.039 -5.023 -11.805 1 98.75 96 PRO A O 1
ATOM 759 N N . PHE A 1 97 ? -8.836 -4.57 -11.805 1 98.81 97 PHE A N 1
ATOM 760 C CA . PHE A 1 97 ? -8.664 -5.156 -13.125 1 98.81 97 PHE A CA 1
ATOM 761 C C . PHE A 1 97 ? -9.023 -6.637 -13.117 1 98.81 97 PHE A C 1
ATOM 763 O O . PHE A 1 97 ? -9.844 -7.09 -13.922 1 98.81 97 PHE A O 1
ATOM 770 N N . MET A 1 98 ? -8.469 -7.379 -12.195 1 98.81 98 MET A N 1
ATOM 771 C CA . MET A 1 98 ? -8.68 -8.82 -12.141 1 98.81 98 MET A CA 1
ATOM 772 C C . MET A 1 98 ? -10.125 -9.148 -11.781 1 98.81 98 MET A C 1
ATOM 774 O O . MET A 1 98 ? -10.695 -10.109 -12.289 1 98.81 98 MET A O 1
ATOM 778 N N . HIS A 1 99 ? -10.648 -8.359 -10.852 1 98.75 99 HIS A N 1
ATOM 779 C CA . HIS A 1 99 ? -12.047 -8.562 -10.484 1 98.75 99 HIS A CA 1
ATOM 780 C C . HIS A 1 99 ? -12.961 -8.422 -11.695 1 98.75 99 HIS A C 1
ATOM 782 O O . HIS A 1 99 ? -13.836 -9.266 -11.914 1 98.75 99 HIS A O 1
ATOM 788 N N . THR A 1 100 ? -12.758 -7.395 -12.438 1 98.38 100 THR A N 1
ATOM 789 C CA . THR A 1 100 ? -13.547 -7.164 -13.648 1 98.38 100 THR A CA 1
ATOM 790 C C . THR A 1 100 ? -13.305 -8.273 -14.664 1 98.38 100 THR A C 1
ATOM 792 O O . THR A 1 100 ? -14.25 -8.797 -15.258 1 98.38 100 THR A O 1
ATOM 795 N N . PHE A 1 101 ? -12.031 -8.602 -14.859 1 98.62 101 PHE A N 1
ATOM 796 C CA . PHE A 1 101 ? -11.633 -9.625 -15.812 1 98.62 101 PHE A CA 1
ATOM 797 C C . PHE A 1 101 ? -12.297 -10.953 -15.5 1 98.62 101 PHE A C 1
ATOM 799 O O . PHE A 1 101 ? -12.875 -11.594 -16.391 1 98.62 101 PHE A O 1
ATOM 806 N N . LEU A 1 102 ? -12.289 -11.406 -14.258 1 98.69 102 LEU A N 1
ATOM 807 C CA . LEU A 1 102 ? -12.836 -12.688 -13.828 1 98.69 102 LEU A CA 1
ATOM 808 C C . LEU A 1 102 ? -14.359 -12.656 -13.836 1 98.69 102 LEU A C 1
ATOM 810 O O . LEU A 1 102 ? -15.008 -13.656 -14.172 1 98.69 102 LEU A O 1
ATOM 814 N N . ASN A 1 103 ? -14.93 -11.523 -13.469 1 98.06 103 ASN A N 1
ATOM 815 C CA . ASN A 1 103 ? -16.375 -11.391 -13.508 1 98.06 103 ASN A CA 1
ATOM 816 C C . ASN A 1 103 ? -16.906 -11.508 -14.938 1 98.06 103 ASN A C 1
ATOM 818 O O . ASN A 1 103 ? -17.938 -12.148 -15.172 1 98.06 103 ASN A O 1
ATOM 822 N N . LYS A 1 104 ? -16.234 -10.859 -15.789 1 97.56 104 LYS A N 1
ATOM 823 C CA . LYS A 1 104 ? -16.625 -10.953 -17.188 1 97.56 104 LYS A CA 1
ATOM 824 C C . LYS A 1 104 ? -16.656 -12.406 -17.656 1 97.56 104 LYS A C 1
ATOM 826 O O . LYS A 1 104 ? -17.5 -12.781 -18.469 1 97.56 104 LYS A O 1
ATOM 831 N N . LYS A 1 105 ? -15.867 -13.188 -17.109 1 97.69 105 LYS A N 1
ATOM 832 C CA . LYS A 1 105 ? -15.75 -14.594 -17.484 1 97.69 105 LYS A CA 1
ATOM 833 C C . LYS A 1 105 ? -16.656 -15.469 -16.625 1 97.69 105 LYS A C 1
ATOM 835 O O . LYS A 1 105 ? -16.656 -16.688 -16.766 1 97.69 105 LYS A O 1
ATOM 840 N N . LYS A 1 106 ? -17.297 -14.836 -15.688 1 97.62 106 LYS A N 1
ATOM 841 C CA . LYS A 1 106 ? -18.188 -15.523 -14.766 1 97.62 106 LYS A CA 1
ATOM 842 C C . LYS A 1 106 ? -17.438 -16.578 -13.961 1 97.62 106 LYS A C 1
ATOM 844 O O . LYS A 1 106 ? -17.906 -17.719 -13.852 1 97.62 106 LYS A O 1
ATOM 849 N N . ILE A 1 107 ? -16.344 -16.188 -13.477 1 98.38 107 ILE A N 1
ATOM 850 C CA . ILE A 1 107 ? -15.539 -17.047 -12.625 1 98.38 107 ILE A CA 1
ATOM 851 C C . ILE A 1 107 ? -15.672 -16.609 -11.172 1 98.38 107 ILE A C 1
ATOM 853 O O . ILE A 1 107 ? -15.32 -15.484 -10.82 1 98.38 107 ILE A O 1
ATOM 857 N N . ARG A 1 108 ? -16.172 -17.484 -10.344 1 98.44 108 ARG A N 1
ATOM 858 C CA . ARG A 1 108 ? -16.219 -17.219 -8.906 1 98.44 108 ARG A CA 1
ATOM 859 C C . ARG A 1 108 ? -14.82 -17.141 -8.312 1 98.44 108 ARG A C 1
ATOM 861 O O . ARG A 1 108 ? -13.969 -17.984 -8.617 1 98.44 108 ARG A O 1
ATOM 868 N N . HIS A 1 109 ? -14.602 -16.094 -7.469 1 98.69 109 HIS A N 1
ATOM 869 C CA . HIS A 1 109 ? -13.227 -15.938 -7.02 1 98.69 109 HIS A CA 1
ATOM 870 C C . HIS A 1 109 ? -13.156 -15.148 -5.719 1 98.69 109 HIS A C 1
ATOM 872 O O . HIS A 1 109 ? -14.117 -14.461 -5.352 1 98.69 109 HIS A O 1
ATOM 878 N N . LYS A 1 110 ? -12.047 -15.367 -5.039 1 98.12 110 LYS A N 1
ATOM 879 C CA . LYS A 1 110 ? -11.531 -14.547 -3.947 1 98.12 110 LYS A CA 1
ATOM 880 C C . LYS A 1 110 ? -10.109 -14.062 -4.246 1 98.12 110 LYS A C 1
ATOM 882 O O . LYS A 1 110 ? -9.266 -14.852 -4.676 1 98.12 110 LYS A O 1
ATOM 887 N N . ILE A 1 111 ? -9.945 -12.812 -4.074 1 98.81 111 ILE A N 1
ATOM 888 C CA . ILE A 1 111 ? -8.602 -12.273 -4.234 1 98.81 111 ILE A CA 1
ATOM 889 C C . ILE A 1 111 ? -7.926 -12.148 -2.869 1 98.81 111 ILE A C 1
ATOM 891 O O . ILE A 1 111 ? -8.406 -11.422 -1.996 1 98.81 111 ILE A O 1
ATOM 895 N N . LEU A 1 112 ? -6.816 -12.875 -2.674 1 98.88 112 LEU A N 1
ATOM 896 C CA . LEU A 1 112 ? -6.055 -12.867 -1.432 1 98.88 112 LEU A CA 1
ATOM 897 C C . LEU A 1 112 ? -4.684 -12.227 -1.637 1 98.88 112 LEU A C 1
ATOM 899 O O . LEU A 1 112 ? -3.857 -12.75 -2.389 1 98.88 112 LEU A O 1
ATOM 903 N N . ILE A 1 113 ? -4.527 -11.094 -1.013 1 98.94 113 ILE A N 1
ATOM 904 C CA . ILE A 1 113 ? -3.234 -10.414 -1.014 1 98.94 113 ILE A CA 1
ATOM 905 C C . ILE A 1 113 ? -2.422 -10.852 0.203 1 98.94 113 ILE A C 1
ATOM 907 O O . ILE A 1 113 ? -2.748 -10.492 1.337 1 98.94 113 ILE A O 1
ATOM 911 N N . VAL A 1 114 ? -1.407 -11.656 -0.034 1 98.94 114 VAL A N 1
ATOM 912 C CA . VAL A 1 114 ? -0.583 -12.133 1.071 1 98.94 114 VAL A CA 1
ATOM 913 C C . VAL A 1 114 ? 0.613 -11.203 1.265 1 98.94 114 VAL A C 1
ATOM 915 O O . VAL A 1 114 ? 1.632 -11.344 0.583 1 98.94 114 VAL A O 1
ATOM 918 N N . ASN A 1 115 ? 0.497 -10.32 2.225 1 98.94 115 ASN A N 1
ATOM 919 C CA . ASN A 1 115 ? 1.438 -9.227 2.447 1 98.94 115 ASN A CA 1
ATOM 920 C C . ASN A 1 115 ? 2.51 -9.609 3.463 1 98.94 115 ASN A C 1
ATOM 922 O O . ASN A 1 115 ? 2.203 -9.867 4.629 1 98.94 115 ASN A O 1
ATOM 926 N N . GLN A 1 116 ? 3.723 -9.672 3.008 1 98.75 116 GLN A N 1
ATOM 927 C CA . GLN A 1 116 ? 4.82 -10 3.912 1 98.75 116 GLN A CA 1
ATOM 928 C C . GLN A 1 116 ? 5.207 -8.797 4.766 1 98.75 116 GLN A C 1
ATOM 930 O O . GLN A 1 116 ? 5.68 -7.785 4.242 1 98.75 116 GLN A O 1
ATOM 935 N N . VAL A 1 117 ? 5.129 -8.969 6.109 1 97.81 117 VAL A N 1
ATOM 936 C CA . VAL A 1 117 ? 5.32 -7.797 6.953 1 97.81 117 VAL A CA 1
ATOM 937 C C . VAL A 1 117 ? 6.512 -8.016 7.883 1 97.81 117 VAL A C 1
ATOM 939 O O . VAL A 1 117 ? 6.859 -7.133 8.672 1 97.81 117 VAL A O 1
ATOM 942 N N . ASP A 1 118 ? 7.16 -9.188 7.844 1 97.25 118 ASP A N 1
ATOM 943 C CA . ASP A 1 118 ? 8.398 -9.367 8.594 1 97.25 118 ASP A CA 1
ATOM 944 C C . ASP A 1 118 ? 9.555 -8.625 7.938 1 97.25 118 ASP A C 1
ATOM 946 O O . ASP A 1 118 ? 9.359 -7.914 6.945 1 97.25 118 ASP A O 1
ATOM 950 N N . HIS A 1 119 ? 10.719 -8.766 8.531 1 95.31 119 HIS A N 1
ATOM 951 C CA . HIS A 1 119 ? 11.859 -7.996 8.047 1 95.31 119 HIS A CA 1
ATOM 952 C C . HIS A 1 119 ? 12.867 -8.898 7.34 1 95.31 119 HIS A C 1
ATOM 954 O O . HIS A 1 119 ? 14.047 -8.547 7.227 1 95.31 119 HIS A O 1
ATOM 960 N N . TYR A 1 120 ? 12.43 -10.07 6.914 1 97.69 120 TYR A N 1
ATOM 961 C CA . TYR A 1 120 ? 13.266 -10.93 6.074 1 97.69 120 TYR A CA 1
ATOM 962 C C . TYR A 1 120 ? 13.141 -10.531 4.605 1 97.69 120 TYR A C 1
ATOM 964 O O . TYR A 1 120 ? 12.289 -9.719 4.242 1 97.69 120 TYR A O 1
ATOM 972 N N . ARG A 1 121 ? 14.117 -11.031 3.826 1 97.69 121 ARG A N 1
ATOM 973 C CA . ARG A 1 121 ? 13.992 -10.867 2.381 1 97.69 121 ARG A CA 1
ATOM 974 C C . ARG A 1 121 ? 12.672 -11.445 1.88 1 97.69 121 ARG A C 1
ATOM 976 O O . ARG A 1 121 ? 12.102 -12.344 2.502 1 97.69 121 ARG A O 1
ATOM 983 N N . PHE A 1 122 ? 12.203 -10.938 0.838 1 98.19 122 PHE A N 1
ATOM 984 C CA . PHE A 1 122 ? 10.93 -11.344 0.243 1 98.19 122 PHE A CA 1
ATOM 985 C C . PHE A 1 122 ? 10.969 -12.812 -0.16 1 98.19 122 PHE A C 1
ATOM 987 O O . PHE A 1 122 ? 11.969 -13.289 -0.707 1 98.19 122 PHE A O 1
ATOM 994 N N . ASN A 1 123 ? 9.898 -13.578 0.165 1 98.62 123 ASN A N 1
ATOM 995 C CA . ASN A 1 123 ? 9.789 -14.992 -0.181 1 98.62 123 ASN A CA 1
ATOM 996 C C . ASN A 1 123 ? 8.477 -15.297 -0.89 1 98.62 123 ASN A C 1
ATOM 998 O O . ASN A 1 123 ? 7.488 -15.648 -0.245 1 98.62 123 ASN A O 1
ATOM 1002 N N . ARG A 1 124 ? 8.508 -15.195 -2.156 1 98.56 124 ARG A N 1
ATOM 1003 C CA . ARG A 1 124 ? 7.32 -15.391 -2.979 1 98.56 124 ARG A CA 1
ATOM 1004 C C . ARG A 1 124 ? 6.719 -16.766 -2.754 1 98.56 124 ARG A C 1
ATOM 1006 O O . ARG A 1 124 ? 5.508 -16.906 -2.58 1 98.56 124 ARG A O 1
ATOM 1013 N N . ALA A 1 125 ? 7.512 -17.797 -2.729 1 98.75 125 ALA A N 1
ATOM 1014 C CA . ALA A 1 125 ? 7.066 -19.172 -2.623 1 98.75 125 ALA A CA 1
ATOM 1015 C C . ALA A 1 125 ? 6.344 -19.422 -1.303 1 98.75 125 ALA A C 1
ATOM 1017 O O . ALA A 1 125 ? 5.23 -19.953 -1.286 1 98.75 125 ALA A O 1
ATOM 1018 N N . SER A 1 126 ? 6.969 -18.984 -0.224 1 98.88 126 SER A N 1
ATOM 1019 C CA . SER A 1 126 ? 6.344 -19.172 1.082 1 98.88 126 SER A CA 1
ATOM 1020 C C . SER A 1 126 ? 5.02 -18.422 1.173 1 98.88 126 SER A C 1
ATOM 1022 O O . SER A 1 126 ? 4.078 -18.891 1.817 1 98.88 126 SER A O 1
ATOM 1024 N N . LEU A 1 127 ? 4.961 -17.297 0.538 1 98.94 127 LEU A N 1
ATOM 1025 C CA . LEU A 1 127 ? 3.734 -16.516 0.598 1 98.94 127 LEU A CA 1
ATOM 1026 C C . LEU A 1 127 ? 2.611 -17.188 -0.176 1 98.94 127 LEU A C 1
ATOM 1028 O O . LEU A 1 127 ? 1.445 -17.125 0.222 1 98.94 127 LEU A O 1
ATOM 1032 N N . ILE A 1 128 ? 2.908 -17.812 -1.265 1 98.94 128 ILE A N 1
ATOM 1033 C CA . ILE A 1 128 ? 1.9 -18.578 -1.996 1 98.94 128 ILE A CA 1
ATOM 1034 C C . ILE A 1 128 ? 1.431 -19.766 -1.15 1 98.94 128 ILE A C 1
ATOM 1036 O O . ILE A 1 128 ? 0.235 -20.062 -1.098 1 98.94 128 ILE A O 1
ATOM 1040 N N . ASN A 1 129 ? 2.373 -20.422 -0.441 1 98.94 129 ASN A N 1
ATOM 1041 C CA . ASN A 1 129 ? 2.004 -21.469 0.5 1 98.94 129 ASN A CA 1
ATOM 1042 C C . ASN A 1 129 ? 1.017 -20.969 1.548 1 98.94 129 ASN A C 1
ATOM 1044 O O . ASN A 1 129 ? 0.023 -21.641 1.844 1 98.94 129 ASN A O 1
ATOM 1048 N N . VAL A 1 130 ? 1.332 -19.781 2.088 1 98.94 130 VAL A N 1
ATOM 1049 C CA . VAL A 1 130 ? 0.442 -19.188 3.074 1 98.94 130 VAL A CA 1
ATOM 1050 C C . VAL A 1 130 ? -0.936 -18.953 2.457 1 98.94 130 VAL A C 1
ATOM 1052 O O . VAL A 1 130 ? -1.959 -19.266 3.072 1 98.94 130 VAL A O 1
ATOM 1055 N N . GLY A 1 131 ? -0.93 -18.422 1.251 1 98.88 131 GLY A N 1
ATOM 1056 C CA . GLY A 1 131 ? -2.191 -18.203 0.563 1 98.88 131 GLY A CA 1
ATOM 1057 C C . GLY A 1 131 ? -3.008 -19.469 0.395 1 98.88 131 GLY A C 1
ATOM 1058 O O . GLY A 1 131 ? -4.227 -19.453 0.572 1 98.88 131 GLY A O 1
ATOM 1059 N N . TYR A 1 132 ? -2.363 -20.516 0.043 1 98.81 132 TYR A N 1
ATOM 1060 C CA . TYR A 1 132 ? -3.023 -21.812 -0.066 1 98.81 132 TYR A CA 1
ATOM 1061 C C . TYR A 1 132 ? -3.662 -22.219 1.259 1 98.81 132 TYR A C 1
ATOM 1063 O O . TYR A 1 132 ? -4.84 -22.578 1.304 1 98.81 132 TYR A O 1
ATOM 1071 N N . LEU A 1 133 ? -2.938 -22.047 2.297 1 98.69 133 LEU A N 1
ATOM 1072 C CA . LEU A 1 133 ? -3.404 -22.484 3.607 1 98.69 133 LEU A CA 1
ATOM 1073 C C . LEU A 1 133 ? -4.516 -21.578 4.125 1 98.69 133 LEU A C 1
ATOM 1075 O O . LEU A 1 133 ? -5.426 -22.031 4.816 1 98.69 133 LEU A O 1
ATOM 1079 N N . GLU A 1 134 ? -4.469 -20.312 3.727 1 98.62 134 GLU A N 1
ATOM 1080 C CA . GLU A 1 134 ? -5.398 -19.328 4.273 1 98.62 134 GLU A CA 1
ATOM 1081 C C . GLU A 1 134 ? -6.617 -19.156 3.371 1 98.62 134 GLU A C 1
ATOM 1083 O O . GLU A 1 134 ? -7.562 -18.453 3.719 1 98.62 134 GLU A O 1
ATOM 1088 N N . SER A 1 135 ? -6.715 -19.641 2.084 1 96.81 135 SER A N 1
ATOM 1089 C CA . SER A 1 135 ? -7.824 -19.484 1.149 1 96.81 135 SER A CA 1
ATOM 1090 C C . SER A 1 135 ? -9.031 -20.312 1.583 1 96.81 135 SER A C 1
ATOM 1092 O O . SER A 1 135 ? -10.148 -20.094 1.102 1 96.81 135 SER A O 1
ATOM 1094 N N . GLY A 1 136 ? -9.109 -20.953 2.645 1 89.06 136 GLY A N 1
ATOM 1095 C CA . GLY A 1 136 ? -10.234 -21.672 3.238 1 89.06 136 GLY A CA 1
ATOM 1096 C C . GLY A 1 136 ? -10.773 -22.781 2.357 1 89.06 136 GLY A C 1
ATOM 1097 O O . GLY A 1 136 ? -10.305 -22.969 1.234 1 89.06 136 GLY A O 1
ATOM 1098 N N . ASN A 1 137 ? -11.891 -23.375 2.752 1 92.88 137 ASN A N 1
ATOM 1099 C CA . ASN A 1 137 ? -12.453 -24.547 2.096 1 92.88 137 ASN A CA 1
ATOM 1100 C C . ASN A 1 137 ? -13.547 -24.172 1.101 1 92.88 137 ASN A C 1
ATOM 1102 O O . ASN A 1 137 ? -14.031 -25.016 0.356 1 92.88 137 ASN A O 1
ATOM 1106 N N . ASP A 1 138 ? -13.805 -22.906 1.021 1 95.44 138 ASP A N 1
ATOM 1107 C CA . ASP A 1 138 ? -14.812 -22.484 0.06 1 95.44 138 ASP A CA 1
ATOM 1108 C C . ASP A 1 138 ? -14.203 -22.281 -1.325 1 95.44 138 ASP A C 1
ATOM 1110 O O . ASP A 1 138 ? -14.922 -21.969 -2.283 1 95.44 138 ASP A O 1
ATOM 1114 N N . THR A 1 139 ? -12.938 -22.438 -1.449 1 98.31 139 THR A N 1
ATOM 1115 C CA . THR A 1 139 ? -12.242 -22.469 -2.73 1 98.31 139 THR A CA 1
ATOM 1116 C C . THR A 1 139 ? -11.641 -23.859 -2.977 1 98.31 139 THR A C 1
ATOM 1118 O O . THR A 1 139 ? -11.297 -24.562 -2.029 1 98.31 139 THR A O 1
ATOM 1121 N N . ASP A 1 140 ? -11.516 -24.188 -4.238 1 98.56 140 ASP A N 1
ATOM 1122 C CA . ASP A 1 140 ? -11.023 -25.547 -4.48 1 98.56 140 ASP A CA 1
ATOM 1123 C C . ASP A 1 140 ? -9.891 -25.547 -5.5 1 98.56 140 ASP A C 1
ATOM 1125 O O . ASP A 1 140 ? -9.297 -26.594 -5.773 1 98.56 140 ASP A O 1
ATOM 1129 N N . TYR A 1 141 ? -9.555 -24.391 -6.047 1 98.81 141 TYR A N 1
ATOM 1130 C CA . TYR A 1 141 ? -8.352 -24.25 -6.855 1 98.81 141 TYR A CA 1
ATOM 1131 C C . TYR A 1 141 ? -7.75 -22.859 -6.68 1 98.81 141 TYR A C 1
ATOM 1133 O O . TYR A 1 141 ? -8.344 -22 -6.023 1 98.81 141 TYR A O 1
ATOM 1141 N N . LEU A 1 142 ? -6.488 -22.719 -7.141 1 98.88 142 LEU A N 1
ATOM 1142 C CA . LEU A 1 142 ? -5.797 -21.453 -6.918 1 98.88 142 LEU A CA 1
ATOM 1143 C C . LEU A 1 142 ? -5.055 -21.016 -8.172 1 98.88 142 LEU A C 1
ATOM 1145 O O . LEU A 1 142 ? -4.781 -21.828 -9.055 1 98.88 142 LEU A O 1
ATOM 1149 N N . ALA A 1 143 ? -4.887 -19.734 -8.258 1 98.94 143 ALA A N 1
ATOM 1150 C CA . ALA A 1 143 ? -3.941 -19.109 -9.18 1 98.94 143 ALA A CA 1
ATOM 1151 C C . ALA A 1 143 ? -2.836 -18.375 -8.414 1 98.94 143 ALA A C 1
ATOM 1153 O O . ALA A 1 143 ? -3.113 -17.484 -7.613 1 98.94 143 ALA A O 1
ATOM 1154 N N . MET A 1 144 ? -1.6 -18.828 -8.562 1 98.81 144 MET A N 1
ATOM 1155 C CA . MET A 1 144 ? -0.47 -18 -8.172 1 98.81 144 MET A CA 1
ATOM 1156 C C . MET A 1 144 ? -0.284 -16.844 -9.148 1 98.81 144 MET A C 1
ATOM 1158 O O . MET A 1 144 ? -0.007 -17.062 -10.336 1 98.81 144 MET A O 1
ATOM 1162 N N . HIS A 1 145 ? -0.395 -15.672 -8.68 1 98.88 145 HIS A N 1
ATOM 1163 C CA . HIS A 1 145 ? -0.529 -14.547 -9.602 1 98.88 145 HIS A CA 1
ATOM 1164 C C . HIS A 1 145 ? 0.371 -13.391 -9.188 1 98.88 145 HIS A C 1
ATOM 1166 O O . HIS A 1 145 ? 0.247 -12.867 -8.078 1 98.88 145 HIS A O 1
ATOM 1172 N N . ASP A 1 146 ? 1.243 -12.969 -10.125 1 98.25 146 ASP A N 1
ATOM 1173 C CA . ASP A 1 146 ? 2.041 -11.773 -9.867 1 98.25 146 ASP A CA 1
ATOM 1174 C C . ASP A 1 146 ? 1.177 -10.516 -9.898 1 98.25 146 ASP A C 1
ATOM 1176 O O . ASP A 1 146 ? 0.303 -10.383 -10.758 1 98.25 146 ASP A O 1
ATOM 1180 N N . VAL A 1 147 ? 1.449 -9.609 -9.008 1 98.62 147 VAL A N 1
ATOM 1181 C CA . VAL A 1 147 ? 0.64 -8.406 -8.867 1 98.62 147 VAL A CA 1
ATOM 1182 C C . VAL A 1 147 ? 0.876 -7.484 -10.062 1 98.62 147 VAL A C 1
ATOM 1184 O O . VAL A 1 147 ? 0.032 -6.645 -10.391 1 98.62 147 VAL A O 1
ATOM 1187 N N . ASP A 1 148 ? 1.976 -7.676 -10.789 1 97.88 148 ASP A N 1
ATOM 1188 C CA . ASP A 1 148 ? 2.348 -6.715 -11.82 1 97.88 148 ASP A CA 1
ATOM 1189 C C . ASP A 1 148 ? 2.094 -7.277 -13.211 1 97.88 148 ASP A C 1
ATOM 1191 O O . ASP A 1 148 ? 2.617 -6.758 -14.203 1 97.88 148 ASP A O 1
ATOM 1195 N N . LEU A 1 149 ? 1.34 -8.383 -13.328 1 98.56 149 LEU A N 1
ATOM 1196 C CA . LEU A 1 149 ? 1.042 -8.984 -14.625 1 98.56 149 LEU A CA 1
ATOM 1197 C C . LEU A 1 149 ? -0.463 -9.031 -14.867 1 98.56 149 LEU A C 1
ATOM 1199 O O . LEU A 1 149 ? -1.18 -9.797 -14.219 1 98.56 149 LEU A O 1
ATOM 1203 N N . LEU A 1 150 ? -0.924 -8.234 -15.867 1 98.81 150 LEU A N 1
ATOM 1204 C CA . LEU A 1 150 ? -2.355 -8.133 -16.125 1 98.81 150 LEU A CA 1
ATOM 1205 C C . LEU A 1 150 ? -2.715 -8.789 -17.453 1 98.81 150 LEU A C 1
ATOM 1207 O O . LEU A 1 150 ? -2.115 -8.484 -18.484 1 98.81 150 LEU A O 1
ATOM 1211 N N . PRO A 1 151 ? -3.668 -9.688 -17.453 1 98.81 151 PRO A N 1
ATOM 1212 C CA . PRO A 1 151 ? -4.105 -10.32 -18.703 1 98.81 151 PRO A CA 1
ATOM 1213 C C . PRO A 1 151 ? -4.957 -9.391 -19.562 1 98.81 151 PRO A C 1
ATOM 1215 O O . PRO A 1 151 ? -6.074 -9.031 -19.188 1 98.81 151 PRO A O 1
ATOM 1218 N N . LEU A 1 152 ? -4.457 -9.109 -20.734 1 98.5 152 LEU A N 1
ATOM 1219 C CA . LEU A 1 152 ? -5.164 -8.195 -21.625 1 98.5 152 LEU A CA 1
ATOM 1220 C C . LEU A 1 152 ? -6.055 -8.961 -22.594 1 98.5 152 LEU A C 1
ATOM 1222 O O . LEU A 1 152 ? -6.965 -8.391 -23.188 1 98.5 152 LEU A O 1
ATOM 1226 N N . ASN A 1 153 ? -5.738 -10.234 -22.781 1 98.19 153 ASN A N 1
ATOM 1227 C CA . ASN A 1 153 ? -6.484 -11.062 -23.719 1 98.19 153 ASN A CA 1
ATOM 1228 C C . ASN A 1 153 ? -7.586 -11.859 -23.031 1 98.19 153 ASN A C 1
ATOM 1230 O O . ASN A 1 153 ? -7.301 -12.711 -22.188 1 98.19 153 ASN A O 1
ATOM 1234 N N . GLU A 1 154 ? -8.773 -11.68 -23.422 1 96.25 154 GLU A N 1
ATOM 1235 C CA . GLU A 1 154 ? -9.938 -12.266 -22.766 1 96.25 154 GLU A CA 1
ATOM 1236 C C . GLU A 1 154 ? -10.039 -13.758 -23.062 1 96.25 154 GLU A C 1
ATOM 1238 O O . GLU A 1 154 ? -10.797 -14.477 -22.406 1 96.25 154 GLU A O 1
ATOM 1243 N N . ALA A 1 155 ? -9.289 -14.234 -23.969 1 97.19 155 ALA A N 1
ATOM 1244 C CA . ALA A 1 155 ? -9.359 -15.641 -24.344 1 97.19 155 ALA A CA 1
ATOM 1245 C C . ALA A 1 155 ? -8.586 -16.516 -23.344 1 97.19 155 ALA A C 1
ATOM 1247 O O . ALA A 1 155 ? -8.703 -17.734 -23.359 1 97.19 155 ALA A O 1
ATOM 1248 N N . LEU A 1 156 ? -7.824 -15.891 -22.5 1 98.5 156 LEU A N 1
ATOM 1249 C CA . LEU A 1 156 ? -7.07 -16.641 -21.516 1 98.5 156 LEU A CA 1
ATOM 1250 C C . LEU A 1 156 ? -8.008 -17.375 -20.562 1 98.5 156 LEU A C 1
ATOM 1252 O O . LEU A 1 156 ? -8.969 -16.797 -20.062 1 98.5 156 LEU A O 1
ATOM 1256 N N . ASP A 1 157 ? -7.699 -18.609 -20.281 1 97.88 157 ASP A N 1
ATOM 1257 C CA . ASP A 1 157 ? -8.547 -19.438 -19.438 1 97.88 157 ASP A CA 1
ATOM 1258 C C . ASP A 1 157 ? -8.102 -19.375 -17.984 1 97.88 157 ASP A C 1
ATOM 1260 O O . ASP A 1 157 ? -6.934 -19.625 -17.656 1 97.88 157 ASP A O 1
ATOM 1264 N N . TYR A 1 158 ? -9.016 -19.031 -17.109 1 98.69 158 TYR A N 1
ATOM 1265 C CA . TYR A 1 158 ? -8.789 -19 -15.672 1 98.69 158 TYR A CA 1
ATOM 1266 C C . TYR A 1 158 ? -9.727 -19.969 -14.961 1 98.69 158 TYR A C 1
ATOM 1268 O O . TYR A 1 158 ? -9.938 -19.859 -13.75 1 98.69 158 TYR A O 1
ATOM 1276 N N . GLY A 1 159 ? -10.32 -20.875 -15.672 1 98.31 159 GLY A N 1
ATOM 1277 C CA . GLY A 1 159 ? -11.227 -21.859 -15.117 1 98.31 159 GLY A CA 1
ATOM 1278 C C . GLY A 1 159 ? -10.516 -22.953 -14.344 1 98.31 159 GLY A C 1
ATOM 1279 O O . GLY A 1 159 ? -9.289 -23 -14.312 1 98.31 159 GLY A O 1
ATOM 1280 N N . PHE A 1 160 ? -11.344 -23.859 -13.773 1 98.69 160 PHE A N 1
ATOM 1281 C CA . PHE A 1 160 ? -10.859 -24.984 -12.977 1 98.69 160 PHE A CA 1
ATOM 1282 C C . PHE A 1 160 ? -9.984 -25.906 -13.812 1 98.69 160 PHE A C 1
ATOM 1284 O O . PHE A 1 160 ? -10.43 -26.453 -14.828 1 98.69 160 PHE A O 1
ATOM 1291 N N . PRO A 1 161 ? -8.719 -26.062 -13.414 1 98.56 161 PRO A N 1
ATOM 1292 C CA . PRO A 1 161 ? -7.801 -26.891 -14.203 1 98.56 161 PRO A CA 1
ATOM 1293 C C . PRO A 1 161 ? -7.914 -28.375 -13.883 1 98.56 161 PRO A C 1
ATOM 1295 O O . PRO A 1 161 ? -7.008 -28.953 -13.273 1 98.56 161 PRO A O 1
ATOM 1298 N N . GLU A 1 162 ? -8.852 -28.984 -14.422 1 96.69 162 GLU A N 1
ATOM 1299 C CA . GLU A 1 162 ? -9.234 -30.359 -14.078 1 96.69 162 GLU A CA 1
ATOM 1300 C C . GLU A 1 162 ? -8.156 -31.344 -14.5 1 96.69 162 GLU A C 1
ATOM 1302 O O . GLU A 1 162 ? -7.879 -32.312 -13.781 1 96.69 162 GLU A O 1
ATOM 1307 N N . GLU A 1 163 ? -7.531 -31.141 -15.633 1 96.94 163 GLU A N 1
ATOM 1308 C CA . GLU A 1 163 ? -6.641 -32.125 -16.219 1 96.94 163 GLU A CA 1
ATOM 1309 C C . GLU A 1 163 ? -5.234 -32.031 -15.641 1 96.94 163 GLU A C 1
ATOM 1311 O O . GLU A 1 163 ? -4.465 -33 -15.688 1 96.94 163 GLU A O 1
ATOM 1316 N N . GLY A 1 164 ? -4.938 -30.844 -15.117 1 98.31 164 GLY A N 1
ATOM 1317 C CA . GLY A 1 164 ? -3.609 -30.578 -14.586 1 98.31 164 GLY A CA 1
ATOM 1318 C C . GLY A 1 164 ? -3.309 -29.094 -14.469 1 98.31 164 GLY A C 1
ATOM 1319 O O . GLY A 1 164 ? -4.09 -28.25 -14.922 1 98.31 164 GLY A O 1
ATOM 1320 N N . PRO A 1 165 ? -2.197 -28.828 -13.852 1 98.81 165 PRO A N 1
ATOM 1321 C CA . PRO A 1 165 ? -1.81 -27.422 -13.742 1 98.81 165 PRO A CA 1
ATOM 1322 C C . PRO A 1 165 ? -1.846 -26.688 -15.078 1 98.81 165 PRO A C 1
ATOM 1324 O O . PRO A 1 165 ? -1.48 -27.266 -16.109 1 98.81 165 PRO A O 1
ATOM 1327 N N . PHE A 1 166 ? -2.297 -25.469 -15.039 1 98.88 166 PHE A N 1
ATOM 1328 C CA . PHE A 1 166 ? -2.447 -24.656 -16.25 1 98.88 166 PHE A CA 1
ATOM 1329 C C . PHE A 1 166 ? -1.637 -23.375 -16.141 1 98.88 166 PHE A C 1
ATOM 1331 O O . PHE A 1 166 ? -1.951 -22.5 -15.336 1 98.88 166 PHE A O 1
ATOM 1338 N N . HIS A 1 167 ? -0.625 -23.266 -16.969 1 98.81 167 HIS A N 1
ATOM 1339 C CA . HIS A 1 167 ? 0.278 -22.125 -16.938 1 98.81 167 HIS A CA 1
ATOM 1340 C C . HIS A 1 167 ? -0.208 -21.016 -17.875 1 98.81 167 HIS A C 1
ATOM 1342 O O . HIS A 1 167 ? 0.196 -20.953 -19.047 1 98.81 167 HIS A O 1
ATOM 1348 N N . VAL A 1 168 ? -0.932 -20.078 -17.312 1 98.75 168 VAL A N 1
ATOM 1349 C CA . VAL A 1 168 ? -1.588 -19.016 -18.078 1 98.75 168 VAL A CA 1
ATOM 1350 C C . VAL A 1 168 ? -0.537 -18.125 -18.734 1 98.75 168 VAL A C 1
ATOM 1352 O O . VAL A 1 168 ? -0.658 -17.781 -19.906 1 98.75 168 VAL A O 1
ATOM 1355 N N . ALA A 1 169 ? 0.469 -17.797 -17.938 1 98.44 169 ALA A N 1
ATOM 1356 C CA . ALA A 1 169 ? 1.516 -16.922 -18.453 1 98.44 169 ALA A CA 1
ATOM 1357 C C . ALA A 1 169 ? 2.635 -17.734 -19.109 1 98.44 169 ALA A C 1
ATOM 1359 O O . ALA A 1 169 ? 3.809 -17.562 -18.766 1 98.44 169 ALA A O 1
ATOM 1360 N N . SER A 1 170 ? 2.34 -18.422 -20.125 1 97.81 170 SER A N 1
ATOM 1361 C CA . SER A 1 170 ? 3.271 -19.312 -20.797 1 97.81 170 SER A CA 1
ATOM 1362 C C . SER A 1 170 ? 4.43 -18.547 -21.422 1 97.81 170 SER A C 1
ATOM 1364 O O . SER A 1 170 ? 4.32 -17.344 -21.656 1 97.81 170 SER A O 1
ATOM 1366 N N . PRO A 1 171 ? 5.516 -19.25 -21.672 1 97.44 171 PRO A N 1
ATOM 1367 C CA . PRO A 1 171 ? 6.699 -18.625 -22.25 1 97.44 171 PRO A CA 1
ATOM 1368 C C . PRO A 1 171 ? 6.406 -17.922 -23.578 1 97.44 171 PRO A C 1
ATOM 1370 O O . PRO A 1 171 ? 7.039 -16.922 -23.906 1 97.44 171 PRO A O 1
ATOM 1373 N N . ASP A 1 172 ? 5.426 -18.359 -24.281 1 96.69 172 ASP A N 1
ATOM 1374 C CA . ASP A 1 172 ? 5.098 -17.797 -25.578 1 96.69 172 ASP A CA 1
ATOM 1375 C C . ASP A 1 172 ? 4.273 -16.516 -25.422 1 96.69 172 ASP A C 1
ATOM 1377 O O . ASP A 1 172 ? 4.125 -15.75 -26.375 1 96.69 172 ASP A O 1
ATOM 1381 N N . LEU A 1 173 ? 3.793 -16.297 -24.219 1 98.06 173 LEU A N 1
ATOM 1382 C CA . LEU A 1 173 ? 2.887 -15.172 -24.031 1 98.06 173 LEU A CA 1
ATOM 1383 C C . LEU A 1 173 ? 3.455 -14.18 -23.031 1 98.06 173 LEU A C 1
ATOM 1385 O O . LEU A 1 173 ? 3.096 -13 -23.047 1 98.06 173 LEU A O 1
ATOM 1389 N N . HIS A 1 174 ? 4.289 -14.617 -22.141 1 97.44 174 HIS A N 1
ATOM 1390 C CA . HIS A 1 174 ? 4.859 -13.734 -21.125 1 97.44 174 HIS A CA 1
ATOM 1391 C C . HIS A 1 174 ? 5.727 -12.648 -21.766 1 97.44 174 HIS A C 1
ATOM 1393 O O . HIS A 1 174 ? 6.477 -12.922 -22.703 1 97.44 174 HIS A O 1
ATOM 1399 N N . PRO A 1 175 ? 5.746 -11.523 -21.234 1 96.81 175 PRO A N 1
ATOM 1400 C CA . PRO A 1 175 ? 6.488 -10.438 -21.875 1 96.81 175 PRO A CA 1
ATOM 1401 C C . PRO A 1 175 ? 7.996 -10.539 -21.656 1 96.81 175 PRO A C 1
ATOM 1403 O O . PRO A 1 175 ? 8.781 -10.023 -22.453 1 96.81 175 PRO A O 1
ATOM 1406 N N . LEU A 1 176 ? 8.445 -11.281 -20.656 1 94.5 176 LEU A N 1
ATOM 1407 C CA . LEU A 1 176 ? 9.852 -11.188 -20.281 1 94.5 176 LEU A CA 1
ATOM 1408 C C . LEU A 1 176 ? 10.508 -12.562 -20.281 1 94.5 176 LEU A C 1
ATOM 1410 O O . LEU A 1 176 ? 11.727 -12.672 -20.438 1 94.5 176 LEU A O 1
ATOM 1414 N N . TYR A 1 177 ? 9.773 -13.578 -20.031 1 94.12 177 TYR A N 1
ATOM 1415 C CA . TYR A 1 177 ? 10.367 -14.891 -19.797 1 94.12 177 TYR A CA 1
ATOM 1416 C C . TYR A 1 177 ? 9.875 -15.898 -20.828 1 94.12 177 TYR A C 1
ATOM 1418 O O . TYR A 1 177 ? 8.68 -16.203 -20.891 1 94.12 177 TYR A O 1
ATOM 1426 N N . HIS A 1 178 ? 10.852 -16.625 -21.422 1 96.12 178 HIS A N 1
ATOM 1427 C CA . HIS A 1 178 ? 10.453 -17.328 -22.641 1 96.12 178 HIS A CA 1
ATOM 1428 C C . HIS A 1 178 ? 11.039 -18.734 -22.672 1 96.12 178 HIS A C 1
ATOM 1430 O O . HIS A 1 178 ? 10.875 -19.453 -23.656 1 96.12 178 HIS A O 1
ATOM 1436 N N . TYR A 1 179 ? 11.672 -19.188 -21.625 1 95.44 179 TYR A N 1
ATOM 1437 C CA . TYR A 1 179 ? 12.289 -20.516 -21.672 1 95.44 179 TYR A CA 1
ATOM 1438 C C . TYR A 1 179 ? 11.281 -21.594 -21.344 1 95.44 179 TYR A C 1
ATOM 1440 O O . TYR A 1 179 ? 10.352 -21.375 -20.547 1 95.44 179 TYR A O 1
ATOM 1448 N N . LYS A 1 180 ? 11.406 -22.719 -21.812 1 94.69 180 LYS A N 1
ATOM 1449 C CA . LYS A 1 180 ? 10.414 -23.781 -21.906 1 94.69 180 LYS A CA 1
ATOM 1450 C C . LYS A 1 180 ? 9.961 -24.234 -20.531 1 94.69 180 LYS A C 1
ATOM 1452 O O . LYS A 1 180 ? 8.781 -24.547 -20.328 1 94.69 180 LYS A O 1
ATOM 1457 N N . THR A 1 181 ? 10.805 -24.25 -19.531 1 96 181 THR A N 1
ATOM 1458 C CA . THR A 1 181 ? 10.469 -24.781 -18.219 1 96 181 THR A CA 1
ATOM 1459 C C . THR A 1 181 ? 9.922 -23.688 -17.312 1 96 181 THR A C 1
ATOM 1461 O O . THR A 1 181 ? 9.68 -23.938 -16.125 1 96 181 THR A O 1
ATOM 1464 N N . TYR A 1 182 ? 9.75 -22.562 -17.906 1 97.06 182 TYR A N 1
ATOM 1465 C CA . TYR A 1 182 ? 9.227 -21.453 -17.125 1 97.06 182 TYR A CA 1
ATOM 1466 C C . TYR A 1 182 ? 7.781 -21.703 -16.719 1 97.06 182 TYR A C 1
ATOM 1468 O O . TYR A 1 182 ? 6.934 -22.016 -17.562 1 97.06 182 TYR A O 1
ATOM 1476 N N . VAL A 1 183 ? 7.527 -21.516 -15.344 1 97.94 183 VAL A N 1
ATOM 1477 C CA . VAL A 1 183 ? 6.156 -21.703 -14.883 1 97.94 183 VAL A CA 1
ATOM 1478 C C . VAL A 1 183 ? 5.777 -20.562 -13.938 1 97.94 183 VAL A C 1
ATOM 1480 O O . VAL A 1 183 ? 4.859 -20.703 -13.125 1 97.94 183 VAL A O 1
ATOM 1483 N N . GLY A 1 184 ? 6.473 -19.469 -14.016 1 97.56 184 GLY A N 1
ATOM 1484 C CA . GLY A 1 184 ? 6.18 -18.312 -13.164 1 97.56 184 GLY A CA 1
ATOM 1485 C C . GLY A 1 184 ? 5.055 -17.453 -13.703 1 97.56 184 GLY A C 1
ATOM 1486 O O . GLY A 1 184 ? 4.312 -17.875 -14.594 1 97.56 184 GLY A O 1
ATOM 1487 N N . GLY A 1 185 ? 4.836 -16.312 -13.094 1 97.81 185 GLY A N 1
ATOM 1488 C CA . GLY A 1 185 ? 3.844 -15.336 -13.531 1 97.81 185 GLY A CA 1
ATOM 1489 C C . GLY A 1 185 ? 2.439 -15.672 -13.07 1 97.81 185 GLY A C 1
ATOM 1490 O O . GLY A 1 185 ? 1.947 -15.102 -12.094 1 97.81 185 GLY A O 1
ATOM 1491 N N . ILE A 1 186 ? 1.811 -16.641 -13.797 1 98.88 186 ILE A N 1
ATOM 1492 C CA . ILE A 1 186 ? 0.447 -17.047 -13.484 1 98.88 186 ILE A CA 1
ATOM 1493 C C . ILE A 1 186 ? 0.294 -18.547 -13.734 1 98.88 186 ILE A C 1
ATOM 1495 O O . ILE A 1 186 ? 0.364 -19 -14.875 1 98.88 186 ILE A O 1
ATOM 1499 N N . LEU A 1 187 ? 0.062 -19.266 -12.68 1 98.88 187 LEU A N 1
ATOM 1500 C CA . LEU A 1 187 ? -0.132 -20.719 -12.75 1 98.88 187 LEU A CA 1
ATOM 1501 C C . LEU A 1 187 ? -1.355 -21.141 -11.938 1 98.88 187 LEU A C 1
ATOM 1503 O O . LEU A 1 187 ? -1.512 -20.734 -10.789 1 98.88 187 LEU A O 1
ATOM 1507 N N . LEU A 1 188 ? -2.229 -21.906 -12.57 1 98.94 188 LEU A N 1
ATOM 1508 C CA . LEU A 1 188 ? -3.424 -22.438 -11.922 1 98.94 188 LEU A CA 1
ATOM 1509 C C . LEU A 1 188 ? -3.244 -23.906 -11.562 1 98.94 188 LEU A C 1
ATOM 1511 O O . LEU A 1 188 ? -2.695 -24.672 -12.352 1 98.94 188 LEU A O 1
ATOM 1515 N N . LEU A 1 189 ? -3.686 -24.219 -10.43 1 98.75 189 LEU A N 1
ATOM 1516 C CA . LEU A 1 189 ? -3.701 -25.594 -9.945 1 98.75 189 LEU A CA 1
ATOM 1517 C C . LEU A 1 189 ? -4.945 -25.859 -9.102 1 98.75 189 LEU A C 1
ATOM 1519 O O . LEU A 1 189 ? -5.434 -24.969 -8.414 1 98.75 189 LEU A O 1
ATOM 1523 N N . THR A 1 190 ? -5.395 -27.141 -9.133 1 98.81 190 THR A N 1
ATOM 1524 C CA . THR A 1 190 ? -6.32 -27.516 -8.07 1 98.81 190 THR A CA 1
ATOM 1525 C C . THR A 1 190 ? -5.605 -27.547 -6.723 1 98.81 190 THR A C 1
ATOM 1527 O O . THR A 1 190 ? -4.391 -27.75 -6.66 1 98.81 190 THR A O 1
ATOM 1530 N N . LYS A 1 191 ? -6.363 -27.375 -5.703 1 98.69 191 LYS A N 1
ATOM 1531 C CA . LYS A 1 191 ? -5.758 -27.484 -4.379 1 98.69 191 LYS A CA 1
ATOM 1532 C C . LYS A 1 191 ? -5.191 -28.891 -4.145 1 98.69 191 LYS A C 1
ATOM 1534 O O . LYS A 1 191 ? -4.176 -29.047 -3.463 1 98.69 191 LYS A O 1
ATOM 1539 N N . LYS A 1 192 ? -5.781 -29.859 -4.73 1 98.19 192 LYS A N 1
ATOM 1540 C CA . LYS A 1 192 ? -5.273 -31.219 -4.656 1 98.19 192 LYS A CA 1
ATOM 1541 C C . LYS A 1 192 ? -3.896 -31.328 -5.309 1 98.19 192 LYS A C 1
ATOM 1543 O O . LYS A 1 192 ? -2.969 -31.891 -4.719 1 98.19 192 LYS A O 1
ATOM 1548 N N . HIS A 1 193 ? -3.814 -30.812 -6.523 1 98.62 193 HIS A N 1
ATOM 1549 C CA . HIS A 1 193 ? -2.535 -30.844 -7.223 1 98.62 193 HIS A CA 1
ATOM 1550 C C . HIS A 1 193 ? -1.452 -30.125 -6.422 1 98.62 193 HIS A C 1
ATOM 1552 O O . HIS A 1 193 ? -0.321 -30.609 -6.328 1 98.62 193 HIS A O 1
ATOM 1558 N N . TYR A 1 194 ? -1.821 -28.984 -5.859 1 98.69 194 TYR A N 1
ATOM 1559 C CA . TYR A 1 194 ? -0.856 -28.203 -5.086 1 98.69 194 TYR A CA 1
ATOM 1560 C C . TYR A 1 194 ? -0.377 -28.984 -3.871 1 98.69 194 TYR A C 1
ATOM 1562 O O . TYR A 1 194 ? 0.815 -29 -3.557 1 98.69 194 TYR A O 1
ATOM 1570 N N . HIS A 1 195 ? -1.265 -29.672 -3.27 1 97.88 195 HIS A N 1
ATOM 1571 C CA . HIS A 1 195 ? -0.946 -30.516 -2.115 1 97.88 195 HIS A CA 1
ATOM 1572 C C . HIS A 1 195 ? -0.041 -31.672 -2.508 1 97.88 195 HIS A C 1
ATOM 1574 O O . HIS A 1 195 ? 0.886 -32.031 -1.771 1 97.88 195 HIS A O 1
ATOM 1580 N N . MET A 1 196 ? -0.272 -32.219 -3.65 1 97.69 196 MET A N 1
ATOM 1581 C CA . MET A 1 196 ? 0.532 -33.312 -4.152 1 97.69 196 MET A CA 1
ATOM 1582 C C . MET A 1 196 ? 1.992 -32.906 -4.309 1 97.69 196 MET A C 1
ATOM 1584 O O . MET A 1 196 ? 2.893 -33.75 -4.191 1 97.69 196 MET A O 1
ATOM 1588 N N . CYS A 1 197 ? 2.182 -31.688 -4.535 1 97.88 197 CYS A N 1
ATOM 1589 C CA . CYS A 1 197 ? 3.533 -31.172 -4.727 1 97.88 197 CYS A CA 1
ATOM 1590 C C . CYS A 1 197 ? 4.133 -30.703 -3.404 1 97.88 197 CYS A C 1
ATOM 1592 O O . CYS A 1 197 ? 5.266 -30.219 -3.367 1 97.88 197 CYS A O 1
ATOM 1594 N N . ASN A 1 198 ? 3.41 -30.766 -2.365 1 98.31 198 ASN A N 1
ATOM 1595 C CA . ASN A 1 198 ? 3.801 -30.203 -1.08 1 98.31 198 ASN A CA 1
ATOM 1596 C C . ASN A 1 198 ? 4.047 -28.688 -1.188 1 98.31 198 ASN A C 1
ATOM 1598 O O . ASN A 1 198 ? 4.969 -28.172 -0.566 1 98.31 198 ASN A O 1
ATOM 1602 N N . GLY A 1 199 ? 3.285 -28.078 -2.049 1 98.56 199 GLY A N 1
ATOM 1603 C CA . GLY A 1 199 ? 3.455 -26.656 -2.281 1 98.56 199 GLY A CA 1
ATOM 1604 C C . GLY A 1 199 ? 4.82 -26.297 -2.842 1 98.56 199 GLY A C 1
ATOM 1605 O O . GLY A 1 199 ? 5.406 -27.062 -3.602 1 98.56 199 GLY A O 1
ATOM 1606 N N . MET A 1 200 ? 5.23 -25.047 -2.572 1 98.62 200 MET A N 1
ATOM 1607 C CA . MET A 1 200 ? 6.52 -24.531 -3.037 1 98.62 200 MET A CA 1
ATOM 1608 C C . MET A 1 200 ? 7.547 -24.547 -1.91 1 98.62 200 MET A C 1
ATOM 1610 O O . MET A 1 200 ? 7.184 -24.625 -0.735 1 98.62 200 MET A O 1
ATOM 1614 N N . SER A 1 201 ? 8.805 -24.5 -2.307 1 98.25 201 SER A N 1
ATOM 1615 C CA . SER A 1 201 ? 9.875 -24.516 -1.319 1 98.25 201 SER A CA 1
ATOM 1616 C C . SER A 1 201 ? 9.891 -23.219 -0.5 1 98.25 201 SER A C 1
ATOM 1618 O O . SER A 1 201 ? 9.656 -22.141 -1.033 1 98.25 201 SER A O 1
ATOM 1620 N N . ASN A 1 202 ? 10.258 -23.375 0.746 1 98.19 202 ASN A N 1
ATOM 1621 C CA . ASN A 1 202 ? 10.344 -22.203 1.619 1 98.19 202 ASN A CA 1
ATOM 1622 C C . ASN A 1 202 ? 11.758 -21.641 1.654 1 98.19 202 ASN A C 1
ATOM 1624 O O . ASN A 1 202 ? 12.047 -20.734 2.43 1 98.19 202 ASN A O 1
ATOM 1628 N N . ARG A 1 203 ? 12.641 -22.078 0.809 1 97.06 203 ARG A N 1
ATOM 1629 C CA . ARG A 1 203 ? 14.062 -21.766 0.948 1 97.06 203 ARG A CA 1
ATOM 1630 C C . ARG A 1 203 ? 14.469 -20.625 0.017 1 97.06 203 ARG A C 1
ATOM 1632 O O . ARG A 1 203 ? 15.625 -20.203 0.014 1 97.06 203 ARG A O 1
ATOM 1639 N N . PHE A 1 204 ? 13.555 -20.156 -0.74 1 97.44 204 PHE A N 1
ATOM 1640 C CA . PHE A 1 204 ? 13.906 -19.203 -1.776 1 97.44 204 PHE A CA 1
ATOM 1641 C C . PHE A 1 204 ? 13.594 -17.781 -1.321 1 97.44 204 PHE A C 1
ATOM 1643 O O . PHE A 1 204 ? 12.477 -17.281 -1.504 1 97.44 204 PHE A O 1
ATOM 1650 N N . TRP A 1 205 ? 14.633 -17.172 -0.734 1 97.75 205 TRP A N 1
ATOM 1651 C CA . TRP A 1 205 ? 14.586 -15.766 -0.321 1 97.75 205 TRP A CA 1
ATOM 1652 C C . TRP A 1 205 ? 15.219 -14.867 -1.378 1 97.75 205 TRP A C 1
ATOM 1654 O O . TRP A 1 205 ? 16.312 -15.148 -1.861 1 97.75 205 TRP A O 1
ATOM 1664 N N . GLY A 1 206 ? 14.508 -13.758 -1.688 1 96.94 206 GLY A N 1
ATOM 1665 C CA . GLY A 1 206 ? 14.945 -12.922 -2.797 1 96.94 206 GLY A CA 1
ATOM 1666 C C . GLY A 1 206 ? 14.312 -13.312 -4.121 1 96.94 206 GLY A C 1
ATOM 1667 O O . GLY A 1 206 ? 13.484 -14.227 -4.172 1 96.94 206 GLY A O 1
ATOM 1668 N N . TRP A 1 207 ? 14.688 -12.641 -5.121 1 93.06 207 TRP A N 1
ATOM 1669 C CA . TRP A 1 207 ? 14.023 -12.812 -6.406 1 93.06 207 TRP A CA 1
ATOM 1670 C C . TRP A 1 207 ? 14.641 -13.969 -7.191 1 93.06 207 TRP A C 1
ATOM 1672 O O . TRP A 1 207 ? 15.852 -14 -7.402 1 93.06 207 TRP A O 1
ATOM 1682 N N . GLY A 1 208 ? 13.812 -14.977 -7.457 1 90.19 208 GLY A N 1
ATOM 1683 C CA . GLY A 1 208 ? 14.219 -15.859 -8.531 1 90.19 208 GLY A CA 1
ATOM 1684 C C . GLY A 1 208 ? 14.344 -17.312 -8.102 1 90.19 208 GLY A C 1
ATOM 1685 O O . GLY A 1 208 ? 14.562 -17.594 -6.926 1 90.19 208 GLY A O 1
ATOM 1686 N N . ARG A 1 209 ? 14.008 -18.188 -9.023 1 93.81 209 ARG A N 1
ATOM 1687 C CA . ARG A 1 209 ? 14.336 -19.609 -9.086 1 93.81 209 ARG A CA 1
ATOM 1688 C C . ARG A 1 209 ? 13.289 -20.453 -8.367 1 93.81 209 ARG A C 1
ATOM 1690 O O .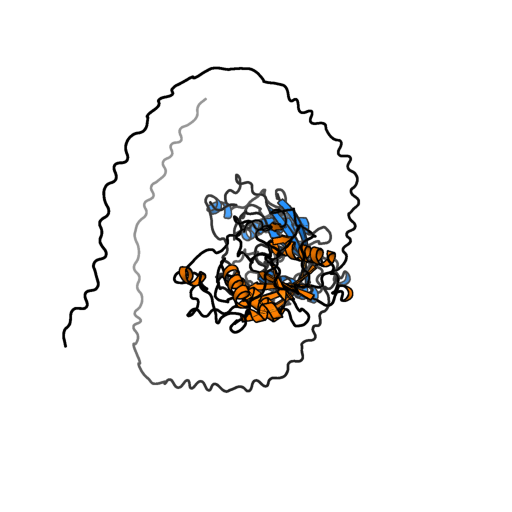 ARG A 1 209 ? 13.281 -21.672 -8.484 1 93.81 209 ARG A O 1
ATOM 1697 N N . GLU A 1 210 ? 12.438 -19.859 -7.551 1 97.31 210 GLU A N 1
ATOM 1698 C CA . GLU A 1 210 ? 11.414 -20.641 -6.859 1 97.31 210 GLU A CA 1
ATOM 1699 C C . GLU A 1 210 ? 10.477 -21.312 -7.852 1 97.31 210 GLU A C 1
ATOM 1701 O O . GLU A 1 210 ? 9.984 -22.422 -7.594 1 97.31 210 GLU A O 1
ATOM 1706 N N . ASP A 1 211 ? 10.219 -20.703 -8.992 1 97.31 211 ASP A N 1
ATOM 1707 C CA . ASP A 1 211 ? 9.344 -21.297 -10.008 1 97.31 211 ASP A CA 1
ATOM 1708 C C . ASP A 1 211 ? 10.008 -22.484 -10.695 1 97.31 211 ASP A C 1
ATOM 1710 O O . ASP A 1 211 ? 9.344 -23.469 -11.023 1 97.31 211 ASP A O 1
ATOM 1714 N N . ASP A 1 212 ? 11.281 -22.312 -10.938 1 97.06 212 ASP A N 1
ATOM 1715 C CA . ASP A 1 212 ? 12.016 -23.406 -11.555 1 97.06 212 ASP A CA 1
ATOM 1716 C C . ASP A 1 212 ? 12.008 -24.641 -10.672 1 97.06 212 ASP A C 1
ATOM 1718 O O . ASP A 1 212 ? 11.875 -25.766 -11.164 1 97.06 212 ASP A O 1
ATOM 1722 N N . GLU A 1 213 ? 12.219 -24.406 -9.43 1 98 213 GLU A N 1
ATOM 1723 C CA . GLU A 1 213 ? 12.148 -25.516 -8.484 1 98 213 GLU A CA 1
ATOM 1724 C C . GLU A 1 213 ? 10.75 -26.125 -8.469 1 98 213 GLU A C 1
ATOM 1726 O O . GLU A 1 213 ? 10.609 -27.359 -8.398 1 98 213 GLU A O 1
ATOM 1731 N N . PHE A 1 214 ? 9.727 -25.328 -8.555 1 98.38 214 PHE A N 1
ATOM 1732 C CA . PHE A 1 214 ? 8.359 -25.844 -8.523 1 98.38 214 PHE A CA 1
ATOM 1733 C C . PHE A 1 214 ? 8.062 -26.672 -9.766 1 98.38 214 PHE A C 1
ATOM 1735 O O . PHE A 1 214 ? 7.328 -27.656 -9.695 1 98.38 214 PHE A O 1
ATOM 1742 N N . TYR A 1 2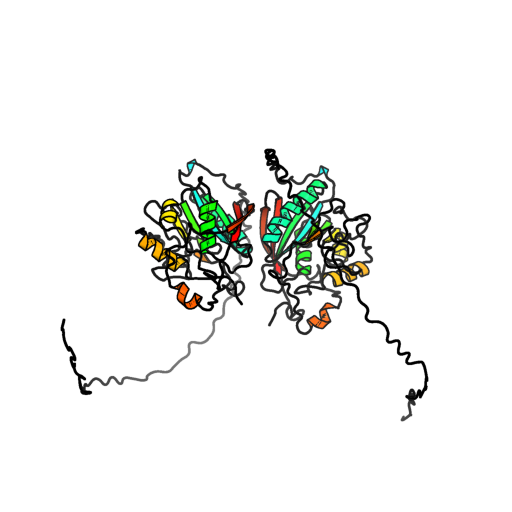15 ? 8.586 -26.266 -10.883 1 98.25 215 TYR A N 1
ATOM 1743 C CA . TYR A 1 215 ? 8.438 -27.047 -12.109 1 98.25 215 TYR A CA 1
ATOM 1744 C C . TYR A 1 215 ? 8.922 -28.469 -11.898 1 98.25 215 TYR A C 1
ATOM 1746 O O . TYR A 1 215 ? 8.281 -29.422 -12.367 1 98.25 215 TYR A O 1
ATOM 1754 N N . ARG A 1 216 ? 10.008 -28.578 -11.25 1 97.69 216 ARG A N 1
ATOM 1755 C CA . ARG A 1 216 ? 10.555 -29.906 -10.977 1 97.69 216 ARG A CA 1
ATOM 1756 C C . ARG A 1 216 ? 9.625 -30.703 -10.07 1 97.69 216 ARG A C 1
ATOM 1758 O O . ARG A 1 216 ? 9.523 -31.922 -10.195 1 97.69 216 ARG A O 1
ATOM 1765 N N . ARG A 1 217 ? 8.945 -30.016 -9.203 1 97.69 217 ARG A N 1
ATOM 1766 C CA . ARG A 1 217 ? 7.98 -30.688 -8.336 1 97.69 217 ARG A CA 1
ATOM 1767 C C . ARG A 1 217 ? 6.781 -31.188 -9.133 1 97.69 217 ARG A C 1
ATOM 1769 O O . ARG A 1 217 ? 6.281 -32.281 -8.883 1 97.69 217 ARG A O 1
ATOM 1776 N N . LEU A 1 218 ? 6.359 -30.406 -9.992 1 98.06 218 LEU A N 1
ATOM 1777 C CA . LEU A 1 218 ? 5.258 -30.812 -10.859 1 98.06 218 LEU A CA 1
ATOM 1778 C C . LEU A 1 218 ? 5.605 -32.094 -11.617 1 98.06 218 LEU A C 1
ATOM 1780 O O . LEU A 1 218 ? 4.797 -33 -11.695 1 98.06 218 LEU A O 1
ATOM 1784 N N . ARG A 1 219 ? 6.805 -32.125 -12.109 1 97.19 219 ARG A N 1
ATOM 1785 C CA . ARG A 1 219 ? 7.273 -33.281 -12.859 1 97.19 219 ARG A CA 1
ATOM 1786 C C . ARG A 1 219 ? 7.371 -34.5 -11.961 1 97.19 219 ARG A C 1
ATOM 1788 O O . ARG A 1 219 ? 6.953 -35.594 -12.352 1 97.19 219 ARG A O 1
ATOM 1795 N N . LYS A 1 220 ? 7.91 -34.281 -10.844 1 96.56 220 LYS A N 1
ATOM 1796 C CA . LYS A 1 220 ? 8.062 -35.406 -9.891 1 96.56 220 LYS A CA 1
ATOM 1797 C C . LYS A 1 220 ? 6.703 -35.969 -9.492 1 96.56 220 LYS A C 1
ATOM 1799 O O . LYS A 1 220 ? 6.566 -37.188 -9.305 1 96.56 220 LYS A O 1
ATOM 1804 N N . ALA A 1 221 ? 5.73 -35.094 -9.367 1 96.88 221 ALA A N 1
ATOM 1805 C CA . ALA A 1 221 ? 4.379 -35.5 -9 1 96.88 221 ALA A CA 1
ATOM 1806 C C . ALA A 1 221 ? 3.633 -36.062 -10.203 1 96.88 221 ALA A C 1
ATOM 1808 O O . ALA A 1 221 ? 2.463 -36.438 -10.102 1 96.88 221 ALA A O 1
ATOM 1809 N N . GLU A 1 222 ? 4.277 -36.094 -11.375 1 97.81 222 GLU A N 1
ATOM 1810 C CA . GLU A 1 222 ? 3.74 -36.625 -12.625 1 97.81 222 GLU A CA 1
ATOM 1811 C C . GLU A 1 222 ? 2.475 -35.906 -13.047 1 97.81 222 GLU A C 1
ATOM 1813 O O . GLU A 1 222 ? 1.496 -36.5 -13.469 1 97.81 222 GLU A O 1
ATOM 1818 N N . LEU A 1 223 ? 2.467 -34.594 -12.773 1 98.31 223 LEU A N 1
ATOM 1819 C CA . LEU A 1 223 ? 1.367 -33.75 -13.219 1 98.31 223 LEU A CA 1
ATOM 1820 C C . LEU A 1 223 ? 1.654 -33.156 -14.602 1 98.31 223 LEU A C 1
ATOM 1822 O O . LEU A 1 223 ? 2.719 -32.594 -14.828 1 98.31 223 LEU A O 1
ATOM 1826 N N . GLN A 1 224 ? 0.738 -33.375 -15.477 1 98 224 GLN A N 1
ATOM 1827 C CA . GLN A 1 224 ? 0.877 -32.812 -16.812 1 98 224 GLN A CA 1
ATOM 1828 C C . GLN A 1 224 ? 0.609 -31.312 -16.812 1 98 224 GLN A C 1
ATOM 1830 O O . GLN A 1 224 ? -0.395 -30.859 -16.266 1 98 224 GLN A O 1
ATOM 1835 N N . LEU A 1 225 ? 1.506 -30.594 -17.391 1 98.19 225 LEU A N 1
ATOM 1836 C CA . LEU A 1 225 ? 1.388 -29.141 -17.484 1 98.19 225 LEU A CA 1
ATOM 1837 C C . LEU A 1 225 ? 0.687 -28.734 -18.781 1 98.19 225 LEU A C 1
ATOM 1839 O O . LEU A 1 225 ? 1.021 -29.234 -19.859 1 98.19 225 LEU A O 1
ATOM 1843 N N . PHE A 1 226 ? -0.296 -27.891 -18.672 1 98.5 226 PHE A N 1
ATOM 1844 C CA . PHE A 1 226 ? -1.016 -27.375 -19.828 1 98.5 226 PHE A CA 1
ATOM 1845 C C . PHE A 1 226 ? -0.775 -25.875 -20 1 98.5 226 PHE A C 1
ATOM 1847 O O . PHE A 1 226 ? -0.502 -25.172 -19.016 1 98.5 226 PHE A O 1
ATOM 1854 N N . ARG A 1 227 ? -0.886 -25.391 -21.234 1 98.31 227 ARG A N 1
ATOM 1855 C CA . ARG A 1 227 ? -0.679 -23.984 -21.594 1 98.31 227 ARG A CA 1
ATOM 1856 C C . ARG A 1 227 ? -1.714 -23.516 -22.609 1 98.31 227 ARG A C 1
ATOM 1858 O O . ARG A 1 227 ? -2.371 -24.344 -23.25 1 98.31 227 ARG A O 1
ATOM 1865 N N . PRO A 1 228 ? -1.868 -22.172 -22.688 1 97.94 228 PRO A N 1
ATOM 1866 C CA . PRO A 1 228 ? -2.857 -21.656 -23.641 1 97.94 228 PRO A CA 1
ATOM 1867 C C . PRO A 1 228 ? -2.527 -22.016 -25.078 1 97.94 228 PRO A C 1
ATOM 1869 O O . PRO A 1 228 ? -1.354 -22.031 -25.469 1 97.94 228 PRO A O 1
ATOM 1872 N N . SER A 1 229 ? -3.59 -22.312 -25.781 1 95.81 229 SER A N 1
ATOM 1873 C CA . SER A 1 229 ? -3.477 -22.531 -27.219 1 95.81 229 SER A CA 1
ATOM 1874 C C . SER A 1 229 ? -4.359 -21.547 -27.984 1 95.81 229 SER A C 1
ATOM 1876 O O . SER A 1 229 ? -5.41 -21.141 -27.5 1 95.81 229 SER A O 1
ATOM 1878 N N . GLY A 1 230 ? -3.885 -21.109 -29.109 1 95 230 GLY A N 1
ATOM 1879 C CA . GLY A 1 230 ? -4.715 -20.297 -29.984 1 95 230 GLY A CA 1
ATOM 1880 C C . GLY A 1 230 ? -4.688 -18.828 -29.656 1 95 230 GLY A C 1
ATOM 1881 O O . GLY A 1 230 ? -5.527 -18.062 -30.141 1 95 230 GLY A O 1
ATOM 1882 N N . ILE A 1 231 ? -3.838 -18.422 -28.734 1 96.69 231 ILE A N 1
ATOM 1883 C CA . ILE A 1 231 ? -3.703 -17 -28.422 1 96.69 231 ILE A CA 1
ATOM 1884 C C . ILE A 1 231 ? -2.732 -16.344 -29.406 1 96.69 231 ILE A C 1
ATOM 1886 O O . ILE A 1 231 ? -1.576 -16.766 -29.516 1 96.69 231 ILE A O 1
ATOM 1890 N N . THR A 1 232 ? -3.072 -15.266 -30.109 1 96.31 232 THR A N 1
ATOM 1891 C CA . THR A 1 232 ? -2.275 -14.727 -31.203 1 96.31 232 THR A CA 1
ATOM 1892 C C . THR A 1 232 ? -1.619 -13.414 -30.812 1 96.31 232 THR A C 1
ATOM 1894 O O . THR A 1 232 ? -0.842 -12.844 -31.578 1 96.31 232 THR A O 1
ATOM 1897 N N . THR A 1 233 ? -1.847 -12.922 -29.641 1 97.75 233 THR A N 1
ATOM 1898 C CA . THR A 1 233 ? -1.341 -11.617 -29.25 1 97.75 233 THR A CA 1
ATOM 1899 C C . THR A 1 233 ? 0.111 -11.711 -28.781 1 97.75 233 THR A C 1
ATOM 1901 O O . THR A 1 233 ? 0.758 -10.695 -28.531 1 97.75 233 THR A O 1
ATOM 1904 N N . GLY A 1 234 ? 0.621 -12.859 -28.688 1 97.19 234 GLY A N 1
ATOM 1905 C CA . GLY A 1 234 ? 2.023 -13.023 -28.328 1 97.19 234 GLY A CA 1
ATOM 1906 C C . GLY A 1 234 ? 2.404 -12.336 -27.047 1 97.19 234 GLY A C 1
ATOM 1907 O O . GLY A 1 234 ? 1.726 -12.492 -26.016 1 97.19 234 GLY A O 1
ATOM 1908 N N . TYR A 1 235 ? 3.473 -11.57 -27.109 1 97.19 235 TYR A N 1
ATOM 1909 C CA . TYR A 1 235 ? 4.035 -10.961 -25.906 1 97.19 235 TYR A CA 1
ATOM 1910 C C . TYR A 1 235 ? 3.232 -9.742 -25.484 1 97.19 235 TYR A C 1
ATOM 1912 O O . TYR A 1 235 ? 3.523 -9.125 -24.453 1 97.19 235 TYR A O 1
ATOM 1920 N N . LYS A 1 236 ? 2.209 -9.398 -26.203 1 97.69 236 LYS A N 1
ATOM 1921 C CA . LYS A 1 236 ? 1.307 -8.305 -25.844 1 97.69 236 LYS A CA 1
ATOM 1922 C C . LYS A 1 236 ? 0.095 -8.828 -25.078 1 97.69 236 LYS A C 1
ATOM 1924 O O . LYS A 1 236 ? -0.801 -8.055 -24.719 1 97.69 236 LYS A O 1
ATOM 1929 N N . THR A 1 237 ? 0.112 -10.102 -24.781 1 98.56 237 THR A N 1
ATOM 1930 C CA . THR A 1 237 ? -1.005 -10.75 -24.094 1 98.56 237 THR A CA 1
ATOM 1931 C C . THR A 1 237 ? -1.161 -10.219 -22.688 1 98.56 237 THR A C 1
ATOM 1933 O O . THR A 1 237 ? -2.273 -10.156 -22.156 1 98.56 237 THR A O 1
ATOM 1936 N N . PHE A 1 238 ? -0.037 -9.781 -22.172 1 98.62 238 PHE A N 1
ATOM 1937 C CA . PHE A 1 238 ? -0.049 -9.281 -20.797 1 98.62 238 PHE A CA 1
ATOM 1938 C C . PHE A 1 238 ? 0.535 -7.875 -20.734 1 98.62 238 PHE A C 1
ATOM 1940 O O . PHE A 1 238 ? 1.454 -7.543 -21.484 1 98.62 238 PHE A O 1
ATOM 1947 N N . LEU A 1 239 ? -0.033 -7.09 -19.891 1 98.19 239 LEU A N 1
ATOM 1948 C CA . LEU A 1 239 ? 0.577 -5.824 -19.5 1 98.19 239 LEU A CA 1
ATOM 1949 C C . LEU A 1 239 ? 1.446 -5.996 -18.266 1 98.19 239 LEU A C 1
ATOM 1951 O O . LEU A 1 239 ? 0.974 -6.48 -17.234 1 98.19 239 LEU A O 1
ATOM 1955 N N . HIS A 1 240 ? 2.641 -5.734 -18.391 1 97.31 240 HIS A N 1
ATOM 1956 C CA . HIS A 1 240 ? 3.562 -5.77 -17.266 1 97.31 240 HIS A CA 1
ATOM 1957 C C . HIS A 1 240 ? 3.699 -4.391 -16.625 1 97.31 240 HIS A C 1
ATOM 1959 O O . HIS A 1 240 ? 4.316 -3.492 -17.203 1 97.31 240 HIS A O 1
ATOM 1965 N N . ILE A 1 241 ? 3.203 -4.207 -15.375 1 95.62 241 ILE A N 1
ATOM 1966 C CA . ILE A 1 241 ? 3.191 -2.893 -14.742 1 95.62 241 ILE A CA 1
ATOM 1967 C C . ILE A 1 241 ? 4.281 -2.826 -13.672 1 95.62 241 ILE A C 1
ATOM 1969 O O . ILE A 1 241 ? 3.982 -2.779 -12.477 1 95.62 241 ILE A O 1
ATOM 1973 N N . HIS A 1 242 ? 5.449 -2.875 -14.102 1 93.31 242 HIS A N 1
ATOM 1974 C CA . HIS A 1 242 ? 6.629 -2.781 -13.25 1 93.31 242 HIS A CA 1
ATOM 1975 C C . HIS A 1 242 ? 7.691 -1.88 -13.875 1 93.31 242 HIS A C 1
ATOM 1977 O O . HIS A 1 242 ? 8.07 -2.072 -15.031 1 93.31 242 HIS A O 1
ATOM 1983 N N . ASP A 1 243 ? 8.102 -0.923 -13.078 1 90.88 243 ASP A N 1
ATOM 1984 C CA . ASP A 1 243 ? 9.211 -0.062 -13.477 1 90.88 243 ASP A CA 1
ATOM 1985 C C . ASP A 1 243 ? 10.5 -0.467 -12.758 1 90.88 243 ASP A C 1
ATOM 1987 O O . ASP A 1 243 ? 10.695 -0.141 -11.586 1 90.88 243 ASP A O 1
ATOM 1991 N N . PRO A 1 244 ? 11.375 -1.053 -13.477 1 90.44 244 PRO A N 1
ATOM 1992 C CA . PRO A 1 244 ? 12.578 -1.568 -12.812 1 90.44 244 PRO A CA 1
ATOM 1993 C C . PRO A 1 244 ? 13.492 -0.458 -12.312 1 90.44 244 PRO A C 1
ATOM 1995 O O . PRO A 1 244 ? 14.328 -0.693 -11.43 1 90.44 244 PRO A O 1
ATOM 1998 N N . ALA A 1 245 ? 13.391 0.679 -12.891 1 87.94 245 ALA A N 1
ATOM 1999 C CA . ALA A 1 245 ? 14.203 1.802 -12.43 1 87.94 245 ALA A CA 1
ATOM 2000 C C . ALA A 1 245 ? 13.742 2.279 -11.055 1 87.94 245 ALA A C 1
ATOM 2002 O O . ALA A 1 245 ? 14.562 2.723 -10.242 1 87.94 245 ALA A O 1
ATOM 2003 N N . TRP A 1 246 ? 12.539 2.076 -10.781 1 88.06 246 TRP A N 1
ATOM 2004 C CA . TRP A 1 246 ? 11.961 2.562 -9.539 1 88.06 246 TRP A CA 1
ATOM 2005 C C . TRP A 1 246 ? 11.859 1.442 -8.508 1 88.06 246 TRP A C 1
ATOM 2007 O O . TRP A 1 246 ? 12.078 1.668 -7.316 1 88.06 246 TRP A O 1
ATOM 2017 N N . ARG A 1 247 ? 11.547 0.258 -9.023 1 90.38 247 ARG A N 1
ATOM 2018 C CA . ARG A 1 247 ? 11.398 -0.923 -8.18 1 90.38 247 ARG A CA 1
ATOM 2019 C C . ARG A 1 247 ? 12.43 -1.987 -8.539 1 90.38 247 ARG A C 1
ATOM 2021 O O . ARG A 1 247 ? 12.133 -2.912 -9.297 1 90.38 247 ARG A O 1
ATOM 2028 N N . LYS A 1 248 ? 13.516 -1.873 -7.844 1 90.94 248 LYS A N 1
ATOM 2029 C CA . LYS A 1 248 ? 14.562 -2.844 -8.148 1 90.94 248 LYS A CA 1
ATOM 2030 C C . LYS A 1 248 ? 14.297 -4.176 -7.453 1 90.94 248 LYS A C 1
ATOM 2032 O O . LYS A 1 248 ? 13.875 -4.207 -6.297 1 90.94 248 LYS A O 1
ATOM 2037 N N . ARG A 1 249 ? 14.5 -5.219 -8.195 1 93.19 249 ARG A N 1
ATOM 2038 C CA . ARG A 1 249 ? 14.328 -6.559 -7.637 1 93.19 249 ARG A CA 1
ATOM 2039 C C . ARG A 1 249 ? 15.578 -6.996 -6.875 1 93.19 249 ARG A C 1
ATOM 2041 O O . ARG A 1 249 ? 16.703 -6.707 -7.289 1 93.19 249 ARG A O 1
ATOM 2048 N N . ASP A 1 250 ? 15.352 -7.711 -5.801 1 95.81 250 ASP A N 1
ATOM 2049 C CA . ASP A 1 250 ? 16.453 -8.25 -5 1 95.81 250 ASP A CA 1
ATOM 2050 C C . ASP A 1 250 ? 17.047 -9.484 -5.656 1 95.81 250 ASP A C 1
ATOM 2052 O O . ASP A 1 250 ? 16.641 -10.617 -5.363 1 95.81 250 ASP A O 1
ATOM 2056 N N . GLN A 1 251 ? 18.094 -9.305 -6.383 1 94.44 251 GLN A N 1
ATOM 2057 C CA . GLN A 1 251 ? 18.719 -10.391 -7.133 1 94.44 251 GLN A CA 1
ATOM 2058 C C . GLN A 1 251 ? 20.016 -10.852 -6.477 1 94.44 251 GLN A C 1
ATOM 2060 O O . GLN A 1 251 ? 20.75 -11.656 -7.039 1 94.44 251 GLN A O 1
ATOM 2065 N N . LYS A 1 252 ? 20.297 -10.367 -5.316 1 95.38 252 LYS A N 1
ATOM 2066 C CA . LYS A 1 252 ? 21.547 -10.711 -4.633 1 95.38 252 LYS A CA 1
ATOM 2067 C C . LYS A 1 252 ? 21.562 -12.18 -4.234 1 95.38 252 LYS A C 1
ATOM 2069 O O . LYS A 1 252 ? 20.562 -12.727 -3.797 1 95.38 252 LYS A O 1
ATOM 2074 N N . ARG A 1 253 ? 22.75 -12.789 -4.473 1 95.62 253 ARG A N 1
ATOM 2075 C CA . ARG A 1 253 ? 23.016 -14.156 -4.043 1 95.62 253 ARG A CA 1
ATOM 2076 C C . ARG A 1 253 ? 24.188 -14.203 -3.061 1 95.62 253 ARG A C 1
ATOM 2078 O O . ARG A 1 253 ? 25.297 -13.797 -3.391 1 95.62 253 ARG A O 1
ATOM 2085 N N . VAL A 1 254 ? 23.828 -14.766 -1.903 1 92.75 254 VAL A N 1
ATOM 2086 C CA . VAL A 1 254 ? 24.875 -14.695 -0.882 1 92.75 254 VAL A CA 1
ATOM 2087 C C . VAL A 1 254 ? 25.297 -16.109 -0.487 1 92.75 254 VAL A C 1
ATOM 2089 O O . VAL A 1 254 ? 24.484 -17.031 -0.468 1 92.75 254 VAL A O 1
ATOM 2092 N N . ALA A 1 255 ? 26.594 -16.25 -0.271 1 90.69 255 ALA A N 1
ATOM 2093 C CA . ALA A 1 255 ? 27.219 -17.453 0.282 1 90.69 255 ALA A CA 1
ATOM 2094 C C . ALA A 1 255 ? 26.703 -18.703 -0.412 1 90.69 255 ALA A C 1
ATOM 2096 O O . ALA A 1 255 ? 26.781 -18.828 -1.637 1 90.69 255 ALA A O 1
ATOM 2097 N N . ALA A 1 256 ? 26.109 -19.609 0.467 1 93.19 256 ALA A N 1
ATOM 2098 C CA . ALA A 1 256 ? 25.719 -20.922 -0.024 1 93.19 256 ALA A CA 1
ATOM 2099 C C . ALA A 1 256 ? 24.516 -20.828 -0.961 1 93.19 256 ALA A C 1
ATOM 2101 O O . ALA A 1 256 ? 24.234 -21.766 -1.707 1 93.19 256 ALA A O 1
ATOM 2102 N N . GLN A 1 257 ? 23.844 -19.75 -0.989 1 93.75 257 GLN A N 1
ATOM 2103 C CA . GLN A 1 257 ? 22.672 -19.547 -1.842 1 93.75 257 GLN A CA 1
ATOM 2104 C C . GLN A 1 257 ? 23.047 -19.719 -3.314 1 93.75 257 GLN A C 1
ATOM 2106 O O . GLN A 1 257 ? 22.219 -20.172 -4.113 1 93.75 257 GLN A O 1
ATOM 2111 N N . LYS A 1 258 ? 24.203 -19.359 -3.645 1 94.88 258 LYS A N 1
ATOM 2112 C CA . LYS A 1 258 ? 24.672 -19.438 -5.023 1 94.88 258 LYS A CA 1
ATOM 2113 C C . LYS A 1 258 ? 24.578 -20.859 -5.555 1 94.88 258 LYS A C 1
ATOM 2115 O O . LYS A 1 258 ? 24.281 -21.078 -6.734 1 94.88 258 LYS A O 1
ATOM 2120 N N . GLN A 1 259 ? 24.734 -21.812 -4.691 1 93.75 259 GLN A N 1
ATOM 2121 C CA . GLN A 1 259 ? 24.656 -23.219 -5.086 1 93.75 259 GLN A CA 1
ATOM 2122 C C . GLN A 1 259 ? 23.297 -23.812 -4.762 1 93.75 259 GLN A C 1
ATOM 2124 O O . GLN A 1 259 ? 22.719 -24.547 -5.562 1 93.75 259 GLN A O 1
ATOM 2129 N N . GLU A 1 260 ? 22.797 -23.438 -3.68 1 93.75 260 GLU A N 1
ATOM 2130 C CA . GLU A 1 260 ? 21.578 -24.031 -3.152 1 93.75 260 GLU A CA 1
ATOM 2131 C C . GLU A 1 260 ? 20.375 -23.703 -4.02 1 93.75 260 GLU A C 1
ATOM 2133 O O . GLU A 1 260 ? 19.406 -24.469 -4.086 1 93.75 260 GLU A O 1
ATOM 2138 N N . GLN A 1 261 ? 20.438 -22.688 -4.773 1 93.56 261 GLN A N 1
ATOM 2139 C CA . GLN A 1 261 ? 19.312 -22.188 -5.547 1 93.56 261 GLN A CA 1
ATOM 2140 C C . GLN A 1 261 ? 18.984 -23.125 -6.707 1 93.56 261 GLN A C 1
ATOM 2142 O O . GLN A 1 261 ? 17.906 -23.031 -7.297 1 93.56 261 GLN A O 1
ATOM 2147 N N . PHE A 1 262 ? 19.859 -24.062 -6.98 1 94.56 262 PHE A N 1
ATOM 2148 C CA . PHE A 1 262 ? 19.672 -24.953 -8.117 1 94.56 262 PHE A CA 1
ATOM 2149 C C . PHE A 1 262 ? 19.203 -26.328 -7.648 1 94.56 262 PHE A C 1
ATOM 2151 O O . PHE A 1 262 ? 18.922 -27.203 -8.461 1 94.56 262 PHE A O 1
ATOM 2158 N N . LYS A 1 263 ? 19.125 -26.453 -6.375 1 93.19 263 LYS A N 1
ATOM 2159 C CA . LYS A 1 263 ? 18.766 -27.75 -5.82 1 93.19 263 LYS A CA 1
ATOM 2160 C C . LYS A 1 263 ? 17.266 -27.828 -5.543 1 93.19 263 LYS A C 1
ATOM 2162 O O . LYS A 1 263 ? 16.625 -26.812 -5.277 1 93.19 263 LYS A O 1
ATOM 2167 N N . VAL A 1 264 ? 16.844 -29.047 -5.57 1 93.62 264 VAL A N 1
ATOM 2168 C CA . VAL A 1 264 ? 15.461 -29.297 -5.176 1 93.62 264 VAL A CA 1
ATOM 2169 C C . VAL A 1 264 ? 15.375 -29.469 -3.66 1 93.62 264 VAL A C 1
ATOM 2171 O O . VAL A 1 264 ? 16.234 -30.125 -3.055 1 93.62 264 VAL A O 1
ATOM 2174 N N . ASP A 1 265 ? 14.422 -28.875 -3.121 1 93.81 265 ASP A N 1
ATOM 2175 C CA . ASP A 1 265 ? 14.109 -29.016 -1.704 1 93.81 265 ASP A CA 1
ATOM 2176 C C . ASP A 1 265 ? 13.125 -30.156 -1.474 1 93.81 265 ASP A C 1
ATOM 2178 O O . ASP A 1 265 ? 11.906 -29.953 -1.477 1 93.81 265 ASP A O 1
ATOM 2182 N N . PRO A 1 266 ? 13.562 -31.344 -1.173 1 87.62 266 PRO A N 1
ATOM 2183 C CA . PRO A 1 266 ? 12.664 -32.5 -1.146 1 87.62 266 PRO A CA 1
ATOM 2184 C C . PRO A 1 266 ? 11.719 -32.5 0.057 1 87.62 266 PRO A C 1
ATOM 2186 O O . PRO A 1 266 ? 10.633 -33.062 -0.003 1 87.62 266 PRO A O 1
ATOM 2189 N N . GLU A 1 267 ? 12.18 -31.859 1.14 1 87.56 267 GLU A N 1
ATOM 2190 C CA . GLU A 1 267 ? 11.406 -32 2.371 1 87.56 267 GLU A CA 1
ATOM 2191 C C . GLU A 1 267 ? 10.57 -30.75 2.639 1 87.56 267 GLU A C 1
ATOM 2193 O O . GLU A 1 267 ? 9.57 -30.797 3.35 1 87.56 267 GLU A O 1
AT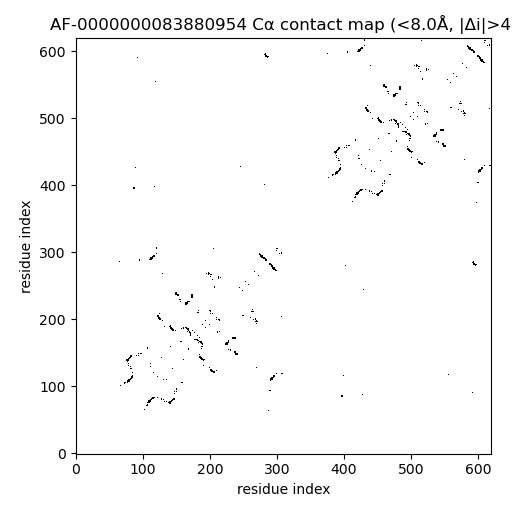OM 2198 N N . GLY A 1 268 ? 10.969 -29.719 2 1 94.06 268 GLY A N 1
ATOM 2199 C CA . GLY A 1 268 ? 10.344 -28.469 2.404 1 94.06 268 GLY A CA 1
ATOM 2200 C C . GLY A 1 268 ? 9.172 -28.078 1.52 1 94.06 268 GLY A C 1
ATOM 2201 O O . GLY A 1 268 ? 9.125 -28.453 0.346 1 94.06 268 GLY A O 1
ATOM 2202 N N . GLY A 1 269 ? 8.156 -27.375 2.062 1 97.94 269 GLY A N 1
ATOM 2203 C CA . GLY A 1 269 ? 6.957 -26.875 1.41 1 97.94 269 GLY A CA 1
ATOM 2204 C C . GLY A 1 269 ? 5.836 -26.562 2.383 1 97.94 269 GLY A C 1
ATOM 2205 O O . GLY A 1 269 ? 6.055 -25.875 3.391 1 97.94 269 GLY A O 1
ATOM 2206 N N . LEU A 1 270 ? 4.676 -27.078 2.055 1 98.38 270 LEU A N 1
ATOM 2207 C CA . LEU A 1 270 ? 3.521 -26.906 2.928 1 98.38 270 LEU A CA 1
ATOM 2208 C C . LEU A 1 270 ? 3.746 -27.578 4.273 1 98.38 270 LEU A C 1
ATOM 2210 O O . LEU A 1 270 ? 3.346 -27.047 5.316 1 98.38 270 LEU A O 1
ATOM 2214 N N . SER A 1 271 ? 4.465 -28.594 4.332 1 96.88 271 SER A N 1
ATOM 2215 C CA . SER A 1 271 ? 4.605 -29.469 5.492 1 96.88 271 SER A CA 1
ATOM 2216 C C . SER A 1 271 ? 5.449 -28.812 6.578 1 96.88 271 SER A C 1
ATOM 2218 O O . SER A 1 271 ? 5.316 -29.141 7.758 1 96.88 271 SER A O 1
ATOM 2220 N N . ASN A 1 272 ? 6.359 -27.922 6.234 1 97.25 272 ASN A N 1
ATOM 2221 C CA . ASN A 1 272 ? 7.219 -27.328 7.254 1 97.25 272 ASN A CA 1
ATOM 2222 C C . ASN A 1 272 ? 7.152 -25.797 7.223 1 97.25 272 ASN A C 1
ATOM 2224 O O . ASN A 1 272 ? 8.047 -25.125 7.738 1 97.25 272 ASN A O 1
ATOM 2228 N N . LEU A 1 273 ? 6.172 -25.359 6.555 1 98.31 273 LEU A N 1
ATOM 2229 C CA . LEU A 1 273 ? 5.977 -23.922 6.539 1 98.31 273 LEU A CA 1
ATOM 2230 C C . LEU A 1 273 ? 5.711 -23.391 7.945 1 98.31 273 LEU A C 1
ATOM 2232 O O . LEU A 1 273 ? 4.914 -23.969 8.688 1 98.31 273 LEU A O 1
ATOM 2236 N N . ARG A 1 274 ? 6.406 -22.344 8.352 1 98.31 274 ARG A N 1
ATOM 2237 C CA . ARG A 1 274 ? 6.172 -21.672 9.617 1 98.31 274 ARG A CA 1
ATOM 2238 C C . ARG A 1 274 ? 5.895 -20.188 9.398 1 98.31 274 ARG A C 1
ATOM 2240 O O . ARG A 1 274 ? 6.684 -19.484 8.75 1 98.31 274 ARG A O 1
ATOM 2247 N N . TYR A 1 275 ? 4.789 -19.766 9.922 1 98.75 275 TYR A N 1
ATOM 2248 C CA . TYR A 1 275 ? 4.391 -18.375 9.742 1 98.75 275 TYR A CA 1
ATOM 2249 C C . TYR A 1 275 ? 3.346 -17.969 10.773 1 98.75 275 TYR A C 1
ATOM 2251 O O . TYR A 1 275 ? 2.793 -18.812 11.477 1 98.75 275 TYR A O 1
ATOM 2259 N N . LEU A 1 276 ? 3.18 -16.656 10.938 1 98.75 276 LEU A N 1
ATOM 2260 C CA . LEU A 1 276 ? 2.129 -16.062 11.758 1 98.75 276 LEU A CA 1
ATOM 2261 C C . LEU A 1 276 ? 1.307 -15.062 10.945 1 98.75 276 LEU A C 1
ATOM 2263 O O . LEU A 1 276 ? 1.864 -14.234 10.211 1 98.75 276 LEU A O 1
ATOM 2267 N N . VAL A 1 277 ? -0.004 -15.234 11 1 98.69 277 VAL A N 1
ATOM 2268 C CA . VAL A 1 277 ? -0.879 -14.203 10.453 1 98.69 277 VAL A CA 1
ATOM 2269 C C . VAL A 1 277 ? -1.079 -13.094 11.477 1 98.69 277 VAL A C 1
ATOM 2271 O O . VAL A 1 277 ? -1.724 -13.297 12.508 1 98.69 277 VAL A O 1
ATOM 2274 N N . GLU A 1 278 ? -0.521 -11.961 11.164 1 98 278 GLU A N 1
ATOM 2275 C CA . GLU A 1 278 ? -0.632 -10.828 12.078 1 98 278 GLU A CA 1
ATOM 2276 C C . GLU A 1 278 ? -2.045 -10.25 12.07 1 98 278 GLU A C 1
ATOM 2278 O O . GLU A 1 278 ? -2.568 -9.867 13.125 1 98 278 GLU A O 1
ATOM 2283 N N . SER A 1 279 ? -2.641 -10.117 10.914 1 97.81 279 SER A N 1
ATOM 2284 C CA . SER A 1 279 ? -4.008 -9.617 10.781 1 97.81 279 SER A CA 1
ATOM 2285 C C . SER A 1 279 ? -4.582 -9.938 9.414 1 97.81 279 SER A C 1
ATOM 2287 O O . SER A 1 279 ? -3.84 -10.25 8.477 1 97.81 279 SER A O 1
ATOM 2289 N N . ARG A 1 280 ? -5.895 -9.977 9.383 1 98.25 280 ARG A N 1
ATOM 2290 C CA . ARG A 1 280 ? -6.672 -10.078 8.148 1 98.25 280 ARG A CA 1
ATOM 2291 C C . ARG A 1 280 ? -7.586 -8.867 7.98 1 98.25 280 ARG A C 1
ATOM 2293 O O . ARG A 1 280 ? -8.305 -8.484 8.906 1 98.25 280 ARG A O 1
ATOM 2300 N N . GLN A 1 281 ? -7.488 -8.266 6.766 1 98.38 281 GLN A N 1
ATOM 2301 C CA . GLN A 1 281 ? -8.305 -7.078 6.547 1 98.38 281 GLN A CA 1
ATOM 2302 C C . GLN A 1 281 ? -8.992 -7.125 5.184 1 98.38 281 GLN A C 1
ATOM 2304 O O . GLN A 1 281 ? -8.391 -7.539 4.191 1 98.38 281 GLN A O 1
ATOM 2309 N N . GLU A 1 282 ? -10.242 -6.738 5.227 1 98.31 282 GLU A N 1
ATOM 2310 C CA . GLU A 1 282 ? -10.992 -6.629 3.979 1 98.31 282 GLU A CA 1
ATOM 2311 C C . GLU A 1 282 ? -10.789 -5.262 3.336 1 98.31 282 GLU A C 1
ATOM 2313 O O . GLU A 1 282 ? -10.906 -4.23 4.004 1 98.31 282 GLU A O 1
ATOM 2318 N N . LEU A 1 283 ? -10.453 -5.344 2.062 1 98.44 283 LEU A N 1
ATOM 2319 C CA . LEU A 1 283 ? -10.258 -4.125 1.285 1 98.44 283 LEU A CA 1
ATOM 2320 C C . LEU A 1 283 ? -11.172 -4.102 0.067 1 98.44 283 LEU A C 1
ATOM 2322 O O . LEU A 1 283 ? -11.461 -5.148 -0.517 1 98.44 283 LEU A O 1
ATOM 2326 N N . THR A 1 284 ? -11.688 -2.926 -0.21 1 98.56 284 THR A N 1
ATOM 2327 C CA . THR A 1 284 ? -12.344 -2.686 -1.493 1 98.56 284 THR A CA 1
ATOM 2328 C C . THR A 1 284 ? -11.633 -1.57 -2.258 1 98.56 284 THR A C 1
ATOM 2330 O O . THR A 1 284 ? -11.406 -0.486 -1.717 1 98.56 284 THR A O 1
ATOM 2333 N N . ILE A 1 285 ? -11.242 -1.856 -3.408 1 98.5 285 ILE A N 1
ATOM 2334 C CA . ILE A 1 285 ? -10.578 -0.888 -4.273 1 98.5 285 ILE A CA 1
ATOM 2335 C C . ILE A 1 285 ? -11.438 -0.636 -5.516 1 98.5 285 ILE A C 1
ATOM 2337 O O . ILE A 1 285 ? -11.602 -1.523 -6.355 1 98.5 285 ILE A O 1
ATOM 2341 N N . SER A 1 286 ? -11.938 0.559 -5.613 1 97.62 286 SER A N 1
ATOM 2342 C CA . SER A 1 286 ? -12.805 0.908 -6.73 1 97.62 286 SER A CA 1
ATOM 2343 C C . SER A 1 286 ? -13.914 -0.123 -6.914 1 97.62 286 SER A C 1
ATOM 2345 O O . SER A 1 286 ? -14.148 -0.601 -8.023 1 97.62 286 SER A O 1
ATOM 2347 N N . GLY A 1 287 ? -14.414 -0.528 -5.805 1 97 287 GLY A N 1
ATOM 2348 C CA . GLY A 1 287 ? -15.555 -1.431 -5.812 1 97 287 GLY A CA 1
ATOM 2349 C C . GLY A 1 287 ? -15.156 -2.895 -5.812 1 97 287 GLY A C 1
ATOM 2350 O O . GLY A 1 287 ? -15.992 -3.771 -5.574 1 97 287 GLY A O 1
ATOM 2351 N N . ALA A 1 288 ? -13.898 -3.223 -6.043 1 98.56 288 ALA A N 1
ATOM 2352 C CA . ALA A 1 288 ? -13.43 -4.605 -6.113 1 98.56 288 ALA A CA 1
ATOM 2353 C C . ALA A 1 288 ? -12.914 -5.082 -4.758 1 98.56 288 ALA A C 1
ATOM 2355 O O . ALA A 1 288 ? -12.039 -4.449 -4.164 1 98.56 288 ALA A O 1
ATOM 2356 N N . PRO A 1 289 ? -13.414 -6.191 -4.285 1 98.5 289 PRO A N 1
ATOM 2357 C CA . PRO A 1 289 ? -13.016 -6.664 -2.959 1 98.5 289 PRO A CA 1
ATOM 2358 C C . PRO A 1 289 ? -11.75 -7.516 -2.988 1 98.5 289 PRO A C 1
ATOM 2360 O O . PRO A 1 289 ? -11.508 -8.234 -3.959 1 98.5 289 PRO A O 1
ATOM 2363 N N . CYS A 1 290 ? -11.008 -7.406 -1.932 1 98.62 290 CYS A N 1
ATOM 2364 C CA . CYS A 1 290 ? -9.914 -8.328 -1.67 1 98.62 290 CYS A CA 1
ATOM 2365 C C . CYS A 1 290 ? -9.641 -8.438 -0.175 1 98.62 290 CYS A C 1
ATOM 2367 O O . CYS A 1 290 ? -10.156 -7.652 0.616 1 98.62 290 CYS A O 1
ATOM 2369 N N . THR A 1 291 ? -8.977 -9.484 0.16 1 98.75 291 THR A N 1
ATOM 2370 C CA . THR A 1 291 ? -8.547 -9.703 1.538 1 98.75 291 THR A CA 1
ATOM 2371 C C . THR A 1 291 ? -7.027 -9.609 1.652 1 98.75 291 THR A C 1
ATOM 2373 O O . THR A 1 291 ? -6.301 -10.273 0.904 1 98.75 291 THR A O 1
ATOM 2376 N N . VAL A 1 292 ? -6.609 -8.766 2.574 1 98.88 292 VAL A N 1
ATOM 2377 C CA . VAL A 1 292 ? -5.18 -8.672 2.852 1 98.88 292 VAL A CA 1
ATOM 2378 C C . VAL A 1 292 ? -4.824 -9.539 4.059 1 98.88 292 VAL A C 1
ATOM 2380 O O . VAL A 1 292 ? -5.418 -9.398 5.129 1 98.88 292 VAL A O 1
ATOM 2383 N N . ILE A 1 293 ? -3.916 -10.406 3.844 1 98.88 293 ILE A N 1
ATOM 2384 C CA . ILE A 1 293 ? -3.402 -11.258 4.914 1 98.88 293 ILE A CA 1
ATOM 2385 C C . ILE A 1 293 ? -1.98 -10.836 5.273 1 98.88 293 ILE A C 1
ATOM 2387 O O . ILE A 1 293 ? -1.024 -11.195 4.586 1 98.88 293 ILE A O 1
ATOM 2391 N N . ASN A 1 294 ? -1.893 -10.047 6.309 1 98.88 294 ASN A N 1
ATOM 2392 C CA . ASN A 1 294 ? -0.576 -9.641 6.789 1 98.88 294 ASN A CA 1
ATOM 2393 C C . ASN A 1 294 ? 0.151 -10.797 7.477 1 98.88 294 ASN A C 1
ATOM 2395 O O . ASN A 1 294 ? -0.308 -11.297 8.508 1 98.88 294 ASN A O 1
ATOM 2399 N N . THR A 1 295 ? 1.313 -11.133 6.875 1 98.88 295 THR A N 1
ATOM 2400 C CA . THR A 1 295 ? 1.947 -12.398 7.242 1 98.88 295 THR A CA 1
ATOM 2401 C C . THR A 1 295 ? 3.391 -12.172 7.68 1 98.88 295 THR A C 1
ATOM 2403 O O . THR A 1 295 ? 4.129 -11.422 7.039 1 98.88 295 THR A O 1
ATOM 2406 N N . LYS A 1 296 ? 3.74 -12.812 8.797 1 98.81 296 LYS A N 1
ATOM 2407 C CA . LYS A 1 296 ? 5.133 -12.914 9.227 1 98.81 296 LYS A CA 1
ATOM 2408 C C . LYS A 1 296 ? 5.68 -14.32 9 1 98.81 296 LYS A C 1
ATOM 2410 O O . LYS A 1 296 ? 5.215 -15.273 9.625 1 98.81 296 LYS A O 1
ATOM 2415 N N . LEU A 1 297 ? 6.672 -14.375 8.125 1 98.81 297 LEU A N 1
ATOM 2416 C CA . LEU A 1 297 ? 7.34 -15.648 7.902 1 98.81 297 LEU A CA 1
ATOM 2417 C C . LEU A 1 297 ? 8.406 -15.898 8.961 1 98.81 297 LEU A C 1
ATOM 2419 O O . LEU A 1 297 ? 8.938 -14.961 9.547 1 98.81 297 LEU A O 1
ATOM 2423 N N . GLU A 1 298 ? 8.641 -17.125 9.172 1 98.31 298 GLU A N 1
ATOM 2424 C CA . GLU A 1 298 ? 9.758 -17.516 10.031 1 98.31 298 GLU A CA 1
ATOM 2425 C C . GLU A 1 298 ? 10.93 -18.047 9.211 1 98.31 298 GLU A C 1
ATOM 2427 O O . GLU A 1 298 ? 10.734 -18.75 8.219 1 98.31 298 GLU A O 1
ATOM 2432 N N . CYS A 1 299 ? 12.094 -17.719 9.656 1 97.31 299 CYS A N 1
ATOM 2433 C CA . CYS A 1 299 ? 13.305 -18.172 8.984 1 97.31 299 CYS A CA 1
ATOM 2434 C C . CYS A 1 299 ? 14.242 -18.859 9.969 1 97.31 299 CYS A C 1
ATOM 2436 O O . CYS A 1 299 ? 14.617 -18.281 10.984 1 97.31 299 CYS A O 1
ATOM 2438 N N . ASP A 1 300 ? 14.539 -20.109 9.703 1 95.25 300 ASP A N 1
ATOM 2439 C CA . ASP A 1 300 ? 15.648 -20.766 10.391 1 95.25 300 ASP A CA 1
ATOM 2440 C C . ASP A 1 300 ? 16.984 -20.406 9.758 1 95.25 300 ASP A C 1
ATOM 2442 O O . ASP A 1 300 ? 17.359 -20.984 8.727 1 95.25 300 ASP A O 1
ATOM 2446 N N . GLN A 1 301 ? 17.719 -19.641 10.391 1 95 301 GLN A N 1
ATOM 2447 C CA . GLN A 1 301 ? 18.953 -19.094 9.805 1 95 301 GLN A CA 1
ATOM 2448 C C . GLN A 1 301 ? 20.031 -20.156 9.719 1 95 301 GLN A C 1
ATOM 2450 O O . GLN A 1 301 ? 21.031 -19.984 9.016 1 95 301 GLN A O 1
ATOM 2455 N N . ASN A 1 302 ? 19.844 -21.25 10.414 1 94.88 302 ASN A N 1
ATOM 2456 C CA . ASN A 1 302 ? 20.781 -22.359 10.266 1 94.88 302 ASN A CA 1
ATOM 2457 C C . ASN A 1 302 ? 20.578 -23.094 8.938 1 94.88 302 ASN A C 1
ATOM 2459 O O . ASN A 1 302 ? 21.531 -23.641 8.383 1 94.88 302 ASN A O 1
ATOM 2463 N N . GLN A 1 303 ? 19.391 -23.094 8.453 1 93.81 303 GLN A N 1
ATOM 2464 C CA . GLN A 1 303 ? 19.062 -23.781 7.207 1 93.81 303 GLN A CA 1
ATOM 2465 C C . GLN A 1 303 ? 19.172 -22.828 6.02 1 93.81 303 GLN A C 1
ATOM 2467 O O . GLN A 1 303 ? 19.625 -23.219 4.945 1 93.81 303 GLN A O 1
ATOM 2472 N N . THR A 1 304 ? 18.719 -21.562 6.211 1 95.88 304 THR A N 1
ATOM 2473 C CA . THR A 1 304 ? 18.734 -20.562 5.145 1 95.88 304 THR A CA 1
ATOM 2474 C C . THR A 1 304 ? 19.281 -19.234 5.66 1 95.88 304 THR A C 1
ATOM 2476 O O . THR A 1 304 ? 18.547 -18.25 5.742 1 95.88 304 THR A O 1
ATOM 2479 N N . PRO A 1 305 ? 20.578 -19.109 5.902 1 96.44 305 PRO A N 1
ATOM 2480 C CA . PRO A 1 305 ? 21.172 -17.859 6.398 1 96.44 305 PRO A CA 1
ATOM 2481 C C . PRO A 1 305 ? 20.984 -16.703 5.426 1 96.44 305 PRO A C 1
ATOM 2483 O O . PRO A 1 305 ? 21.125 -15.539 5.812 1 96.44 305 PRO A O 1
ATOM 2486 N N . TRP A 1 306 ? 20.609 -16.984 4.184 1 96.94 306 TRP A N 1
ATOM 2487 C CA . TRP A 1 306 ? 20.469 -15.945 3.168 1 96.94 306 TRP A CA 1
ATOM 2488 C C . TRP A 1 306 ? 19.094 -15.281 3.244 1 96.94 306 TRP A C 1
ATOM 2490 O O . TRP A 1 306 ? 18.734 -14.492 2.371 1 96.94 306 TRP A O 1
ATOM 2500 N N . CYS A 1 307 ? 18.281 -15.586 4.273 1 97.75 307 CYS A N 1
ATOM 2501 C CA . CYS A 1 307 ? 17.016 -14.891 4.473 1 97.75 307 CYS A CA 1
ATOM 2502 C C . CYS A 1 307 ? 17.25 -13.453 4.922 1 97.75 307 CYS A C 1
ATOM 2504 O O . CYS A 1 307 ? 16.344 -12.633 4.895 1 97.75 307 CYS A O 1
ATOM 2506 N N . LEU A 1 308 ? 18.469 -13.133 5.316 1 95.81 308 LEU A N 1
ATOM 2507 C CA . LEU A 1 308 ? 18.922 -11.789 5.668 1 95.81 308 LEU A CA 1
ATOM 2508 C C . LEU A 1 308 ? 20.156 -11.406 4.867 1 95.81 308 LEU A C 1
ATOM 2510 O O . LEU A 1 308 ? 21 -12.266 4.562 1 95.81 308 LEU A O 1
ATOM 2514 N N . LEU A 1 309 ? 20.219 -10.078 4.551 1 90.5 309 LEU A N 1
ATOM 2515 C CA . LEU A 1 309 ? 21.438 -9.602 3.916 1 90.5 309 LEU A CA 1
ATOM 2516 C C . LEU A 1 309 ? 22.375 -8.984 4.945 1 90.5 309 LEU A C 1
ATOM 2518 O O . LEU A 1 309 ? 21.938 -8.344 5.898 1 90.5 309 LEU A O 1
ATOM 2522 N N . ALA A 1 310 ? 23.656 -9.438 5.129 1 70.31 310 ALA A N 1
ATOM 2523 C CA . ALA A 1 310 ? 24.656 -8.906 6.051 1 70.31 310 ALA A CA 1
ATOM 2524 C C . ALA A 1 310 ? 24.938 -7.434 5.758 1 70.31 310 ALA A C 1
ATOM 2526 O O . ALA A 1 310 ? 24.844 -6.992 4.609 1 70.31 310 ALA A O 1
ATOM 2527 N N . MET B 1 1 ? 41.469 66.125 -5.797 1 19.17 1 MET B N 1
ATOM 2528 C CA . MET B 1 1 ? 42.156 66.312 -4.523 1 19.17 1 MET B CA 1
ATOM 2529 C C . MET B 1 1 ? 42.25 65 -3.764 1 19.17 1 MET B C 1
ATOM 2531 O O . MET B 1 1 ? 41.375 64.125 -3.904 1 19.17 1 MET B O 1
ATOM 2535 N N . MET B 1 2 ? 43.25 64.625 -2.754 1 21.3 2 MET B N 1
ATOM 2536 C CA . MET B 1 2 ? 44.188 63.75 -2.078 1 21.3 2 MET B CA 1
ATOM 2537 C C . MET B 1 2 ? 43.5 63 -0.933 1 21.3 2 MET B C 1
ATOM 2539 O O . MET B 1 2 ? 43.844 61.844 -0.664 1 21.3 2 MET B O 1
ATOM 2543 N N . TYR B 1 3 ? 42.844 63.625 0.131 1 20.12 3 TYR B N 1
ATOM 2544 C CA . TYR B 1 3 ? 43.25 63.562 1.531 1 20.12 3 TYR B CA 1
ATOM 2545 C C . TYR B 1 3 ? 42.844 62.219 2.148 1 20.12 3 TYR B C 1
ATOM 2547 O O . TYR B 1 3 ? 41.906 61.562 1.649 1 20.12 3 TYR B O 1
ATOM 2555 N N . SER B 1 4 ? 43.219 61.875 3.531 1 21.19 4 SER B N 1
ATOM 2556 C CA . SER B 1 4 ? 43.875 61.062 4.555 1 21.19 4 SER B CA 1
ATOM 2557 C C . SER B 1 4 ? 42.875 60.344 5.43 1 21.19 4 SER B C 1
ATOM 2559 O O . SER B 1 4 ? 42.312 60.906 6.363 1 21.19 4 SER B O 1
ATOM 2561 N N . SER B 1 5 ? 41.812 59.75 4.969 1 21.92 5 SER B N 1
ATOM 2562 C CA . SER B 1 5 ? 40.781 59.312 5.887 1 21.92 5 SER B CA 1
ATOM 2563 C C . SER B 1 5 ? 41.312 58.312 6.902 1 21.92 5 SER B C 1
ATOM 2565 O O . SER B 1 5 ? 41.875 57.281 6.531 1 21.92 5 SER B O 1
ATOM 2567 N N . ARG B 1 6 ? 41.594 58.625 8.195 1 20.08 6 ARG B N 1
ATOM 2568 C CA . ARG B 1 6 ? 42.281 58.281 9.438 1 20.08 6 ARG B CA 1
ATOM 2569 C C . ARG B 1 6 ? 41.656 57.094 10.125 1 20.08 6 ARG B C 1
ATOM 2571 O O . ARG B 1 6 ? 40.906 57.25 11.078 1 20.08 6 ARG B O 1
ATOM 2578 N N . ARG B 1 7 ? 40.938 56.156 9.547 1 22.36 7 ARG B N 1
ATOM 2579 C CA . ARG B 1 7 ? 40.094 55.375 10.445 1 22.36 7 ARG B CA 1
ATOM 2580 C C . ARG B 1 7 ? 40.938 54.562 11.406 1 22.36 7 ARG B C 1
ATOM 2582 O O . ARG B 1 7 ? 41.875 53.875 10.992 1 22.36 7 ARG B O 1
ATOM 2589 N N . LYS B 1 8 ? 40.844 54.75 12.734 1 20.19 8 LYS B N 1
ATOM 2590 C CA . LYS B 1 8 ? 41.531 54.531 14 1 20.19 8 LYS B CA 1
ATOM 2591 C C . LYS B 1 8 ? 41.594 53.031 14.32 1 20.19 8 LYS B C 1
ATOM 2593 O O . LYS B 1 8 ? 40.656 52.281 14.008 1 20.19 8 LYS B O 1
ATOM 2598 N N . PRO B 1 9 ? 42.75 52.406 14.812 1 21.84 9 PRO B N 1
ATOM 2599 C CA . PRO B 1 9 ? 43.469 51.156 15.078 1 21.84 9 PRO B CA 1
ATOM 2600 C C . PRO B 1 9 ? 42.938 50.406 16.312 1 21.84 9 PRO B C 1
ATOM 2602 O O . PRO B 1 9 ? 43 50.938 17.422 1 21.84 9 PRO B O 1
ATOM 2605 N N . VAL B 1 10 ? 41.688 49.938 16.312 1 21.72 10 VAL B N 1
ATOM 2606 C CA . VAL B 1 10 ? 41.188 49.469 17.594 1 21.72 10 VAL B CA 1
ATOM 2607 C C . VAL B 1 10 ? 42.156 48.469 18.203 1 21.72 10 VAL B C 1
ATOM 2609 O O . VAL B 1 10 ? 42.531 47.5 17.547 1 21.72 10 VAL B O 1
ATOM 2612 N N . LEU B 1 11 ? 42.875 48.812 19.266 1 17.52 11 LEU B N 1
ATOM 2613 C CA . LEU B 1 11 ? 43.938 48.375 20.188 1 17.52 11 LEU B CA 1
ATOM 2614 C C . LEU B 1 11 ? 43.594 46.969 20.75 1 17.52 11 LEU B C 1
ATOM 2616 O O . LEU B 1 11 ? 42.438 46.656 20.969 1 17.52 11 LEU B O 1
ATOM 2620 N N . TYR B 1 12 ? 44.5 45.844 20.672 1 19.66 12 TYR B N 1
ATOM 2621 C CA . TYR B 1 12 ? 45.031 44.5 20.891 1 19.66 12 TYR B CA 1
ATOM 2622 C C . TYR B 1 12 ? 45.094 44.156 22.375 1 19.66 12 TYR B C 1
ATOM 2624 O O . TYR B 1 12 ? 45.25 43 22.75 1 19.66 12 TYR B O 1
ATOM 2632 N N . PHE B 1 13 ? 45.188 45.156 23.406 1 17.19 13 PHE B N 1
ATOM 2633 C CA . PHE B 1 13 ? 46.219 44.906 24.406 1 17.19 13 PHE B CA 1
ATOM 2634 C C . PHE B 1 13 ? 45.781 43.812 25.359 1 17.19 13 PHE B C 1
ATOM 2636 O O . PHE B 1 13 ? 46.594 43.031 25.859 1 17.19 13 PHE B O 1
ATOM 2643 N N . ARG B 1 14 ? 44.594 43.719 25.922 1 17.58 14 ARG B N 1
ATOM 2644 C CA . ARG B 1 14 ? 44.719 43.719 27.375 1 17.58 14 ARG B CA 1
ATOM 2645 C C . ARG B 1 14 ? 45.344 42.438 27.891 1 17.58 14 ARG B C 1
ATOM 2647 O O . ARG B 1 14 ? 45.094 41.344 27.328 1 17.58 14 ARG B O 1
ATOM 2654 N N . GLU B 1 15 ? 46.188 42.469 28.984 1 18.25 15 GLU B N 1
ATOM 2655 C CA . GLU B 1 15 ? 47.219 41.969 29.891 1 18.25 15 GLU B CA 1
ATOM 2656 C C . GLU B 1 15 ? 46.781 40.688 30.594 1 18.25 15 GLU B C 1
ATOM 2658 O O . GLU B 1 15 ? 45.594 40.344 30.562 1 18.25 15 GLU B O 1
ATOM 2663 N N . GLU B 1 16 ? 47.344 40.5 31.844 1 18.91 16 GLU B N 1
ATOM 2664 C CA . GLU B 1 16 ? 48.25 39.656 32.656 1 18.91 16 GLU B CA 1
ATOM 2665 C C . GLU B 1 16 ? 47.469 38.781 33.625 1 18.91 16 GLU B C 1
ATOM 2667 O O . GLU B 1 16 ? 48.031 37.875 34.25 1 18.91 16 GLU B O 1
ATOM 2672 N N . ARG B 1 17 ? 46.219 39 34.125 1 17.78 17 ARG B N 1
ATOM 2673 C CA . ARG B 1 17 ? 46.188 38.875 35.562 1 17.78 17 ARG B CA 1
ATOM 2674 C C . ARG B 1 17 ? 46.469 37.438 36 1 17.78 17 ARG B C 1
ATOM 2676 O O . ARG B 1 17 ? 46.062 36.5 35.344 1 17.78 17 ARG B O 1
ATOM 2683 N N . SER B 1 18 ? 47.281 37.219 37.188 1 18.72 18 SER B N 1
ATOM 2684 C CA . SER B 1 18 ? 48.031 36.344 38.094 1 18.72 18 SER B CA 1
ATOM 2685 C C . SER B 1 18 ? 47.094 35.406 38.844 1 18.72 18 SER B C 1
ATOM 2687 O O . SER B 1 18 ? 47.531 34.625 39.688 1 18.72 18 SER B O 1
ATOM 2689 N N . CYS B 1 19 ? 45.844 35.344 38.719 1 18.52 19 CYS B N 1
ATOM 2690 C CA . CYS B 1 19 ? 45.344 34.906 40.031 1 18.52 19 CYS B CA 1
ATOM 2691 C C . CYS B 1 19 ? 45.938 33.562 40.438 1 18.52 19 CYS B C 1
ATOM 2693 O O . CYS B 1 19 ? 46.031 32.625 39.625 1 18.52 19 CYS B O 1
ATOM 2695 N N . SER B 1 20 ? 46.406 33.438 41.75 1 17.25 20 SER B N 1
ATOM 2696 C CA . SER B 1 20 ? 47.156 32.719 42.719 1 17.25 20 SER B CA 1
ATOM 2697 C C . SER B 1 20 ? 46.625 31.297 42.906 1 17.25 20 SER B C 1
ATOM 2699 O O . SER B 1 20 ? 45.656 30.922 42.25 1 17.25 20 SER B O 1
ATOM 2701 N N . ALA B 1 21 ? 46.125 30.922 44.219 1 17.44 21 ALA B N 1
ATOM 2702 C CA . ALA B 1 21 ? 46.719 30.031 45.25 1 17.44 21 ALA B CA 1
ATOM 2703 C C . ALA B 1 21 ? 46 28.672 45.219 1 17.44 21 ALA B C 1
ATOM 2705 O O . ALA B 1 21 ? 46.656 27.625 45.344 1 17.44 21 ALA B O 1
ATOM 2706 N N . CYS B 1 22 ? 44.594 28.484 45.406 1 18.12 22 CYS B N 1
ATOM 2707 C CA . CYS B 1 22 ? 44.312 27.656 46.594 1 18.12 22 CYS B CA 1
ATOM 2708 C C . CYS B 1 22 ? 44.688 26.203 46.344 1 18.12 22 CYS B C 1
ATOM 2710 O O . CYS B 1 22 ? 44.75 25.766 45.188 1 18.12 22 CYS B O 1
ATOM 2712 N N . ALA B 1 23 ? 44.375 25.312 47.5 1 17.92 23 ALA B N 1
ATOM 2713 C CA . ALA B 1 23 ? 44.812 24.25 48.406 1 17.92 23 ALA B CA 1
ATOM 2714 C C . ALA B 1 23 ? 44.375 22.875 47.875 1 17.92 23 ALA B C 1
ATOM 2716 O O . ALA B 1 23 ? 43.281 22.703 47.344 1 17.92 23 ALA B O 1
ATOM 2717 N N . TRP B 1 24 ? 45.281 21.875 47.875 1 20.42 24 TRP B N 1
ATOM 2718 C CA . TRP B 1 24 ? 45.625 20.516 47.469 1 20.42 24 TRP B CA 1
ATOM 2719 C C . TRP B 1 24 ? 44.781 19.5 48.219 1 20.42 24 TRP B C 1
ATOM 2721 O O . TRP B 1 24 ? 44.969 18.297 48.094 1 20.42 24 TRP B O 1
ATOM 2731 N N . CYS B 1 25 ? 43.781 19.828 49.125 1 18.91 25 CYS B N 1
ATOM 2732 C CA . CYS B 1 25 ? 43.875 18.812 50.188 1 18.91 25 CYS B CA 1
ATOM 2733 C C . CYS B 1 25 ? 43.562 17.422 49.625 1 18.91 25 CYS B C 1
ATOM 2735 O O . CYS B 1 25 ? 42.688 17.281 48.75 1 18.91 25 CYS B O 1
ATOM 2737 N N . TRP B 1 26 ? 44.25 16.359 50.188 1 19.5 26 TRP B N 1
ATOM 2738 C CA . TRP B 1 26 ? 44.719 14.977 50.094 1 19.5 26 TRP B CA 1
ATOM 2739 C C . TRP B 1 26 ? 43.594 14 50.438 1 19.5 26 TRP B C 1
ATOM 2741 O O . TRP B 1 26 ? 43.781 12.781 50.344 1 19.5 26 TRP B O 1
ATOM 2751 N N . CYS B 1 27 ? 42.344 14.375 50.844 1 19.33 27 CYS B N 1
ATOM 2752 C CA . CYS B 1 27 ? 42 13.383 51.844 1 19.33 27 CYS B CA 1
ATOM 2753 C C . CYS B 1 27 ? 41.844 12 51.25 1 19.33 27 CYS B C 1
ATOM 2755 O O . CYS B 1 27 ? 41.094 11.828 50.281 1 19.33 27 CYS B O 1
ATOM 2757 N N . LEU B 1 28 ? 42.5 10.992 51.75 1 19.44 28 LEU B N 1
ATOM 2758 C CA . LEU B 1 28 ? 42.938 9.609 51.594 1 19.44 28 LEU B CA 1
ATOM 2759 C C . LEU B 1 28 ? 41.781 8.648 51.75 1 19.44 28 LEU B C 1
ATOM 2761 O O . LEU B 1 28 ? 41.688 7.656 51 1 19.44 28 LEU B O 1
ATOM 2765 N N . SER B 1 29 ? 40.875 8.805 52.781 1 18.53 29 SER B N 1
ATOM 2766 C CA . SER B 1 29 ? 40.875 7.617 53.656 1 18.53 29 SER B CA 1
ATOM 2767 C C . SER B 1 29 ? 40.25 6.422 52.938 1 18.53 29 SER B C 1
ATOM 2769 O O . SER B 1 29 ? 39.594 6.578 51.906 1 18.53 29 SER B O 1
ATOM 2771 N N . LEU B 1 30 ? 39.344 5.711 53.781 1 19.77 30 LEU B N 1
ATOM 2772 C CA . LEU B 1 30 ? 39.281 4.383 54.375 1 19.77 30 LEU B CA 1
ATOM 2773 C C . LEU B 1 30 ? 38.438 3.449 53.531 1 19.77 30 LEU B C 1
ATOM 2775 O O . LEU B 1 30 ? 37.438 3.871 52.938 1 19.77 30 LEU B O 1
ATOM 2779 N N . CYS B 1 31 ? 38.906 2.199 53.312 1 20.47 31 CYS B N 1
ATOM 2780 C CA . CYS B 1 31 ? 38.844 0.956 52.531 1 20.47 31 CYS B CA 1
ATOM 2781 C C . CYS B 1 31 ? 37.625 0.139 52.906 1 20.47 31 CYS B C 1
ATOM 2783 O O . CYS B 1 31 ? 37.375 -0.903 52.281 1 20.47 31 CYS B O 1
ATOM 2785 N N . SER B 1 32 ? 36.906 0.41 54.094 1 19.55 32 SER B N 1
ATOM 2786 C CA . SER B 1 32 ? 36.656 -0.861 54.75 1 19.55 32 SER B CA 1
ATOM 2787 C C . SER B 1 32 ? 35.75 -1.752 53.906 1 19.55 32 SER B C 1
ATOM 2789 O O . SER B 1 32 ? 35.062 -1.274 53 1 19.55 32 SER B O 1
ATOM 2791 N N . GLY B 1 33 ? 35.031 -2.713 54.719 1 18.69 33 GLY B N 1
ATOM 2792 C CA . GLY B 1 33 ? 34.875 -4.141 54.938 1 18.69 33 GLY B CA 1
ATOM 2793 C C . GLY B 1 33 ? 33.688 -4.719 54.219 1 18.69 33 GLY B C 1
ATOM 2794 O O . GLY B 1 33 ? 33.75 -5.773 53.594 1 18.69 33 GLY B O 1
ATOM 2795 N N . CYS B 1 34 ? 32.406 -4.375 54.688 1 19.25 34 CYS B N 1
ATOM 2796 C CA . CYS B 1 34 ? 31.562 -5.438 55.219 1 19.25 34 CYS B CA 1
ATOM 2797 C C . CYS B 1 34 ? 30.906 -6.234 54.094 1 19.25 34 CYS B C 1
ATOM 2799 O O . CYS B 1 34 ? 30.5 -5.668 53.094 1 19.25 34 CYS B O 1
ATOM 2801 N N . SER B 1 35 ? 30.797 -7.551 54.344 1 20.47 35 SER B N 1
ATOM 2802 C CA . SER B 1 35 ? 30.688 -8.938 53.875 1 20.47 35 SER B CA 1
ATOM 2803 C C . SER B 1 35 ? 29.312 -9.219 53.281 1 20.47 35 SER B C 1
ATOM 2805 O O . SER B 1 35 ? 29.219 -9.734 52.156 1 20.47 35 SER B O 1
ATOM 2807 N N . SER B 1 36 ? 28.312 -9.531 54.219 1 20.62 36 SER B N 1
ATOM 2808 C CA . SER B 1 36 ? 27.75 -10.875 54.312 1 20.62 36 SER B CA 1
ATOM 2809 C C . SER B 1 36 ? 26.641 -11.094 53.312 1 20.62 36 SER B C 1
ATOM 2811 O O . SER B 1 36 ? 26.359 -10.219 52.469 1 20.62 36 SER B O 1
ATOM 2813 N N . ALA B 1 37 ? 25.359 -11.688 53.844 1 18.95 37 ALA B N 1
ATOM 2814 C CA . ALA B 1 37 ? 24.656 -12.961 53.812 1 18.95 37 ALA B CA 1
ATOM 2815 C C . ALA B 1 37 ? 23.438 -12.898 52.906 1 18.95 37 ALA B C 1
ATOM 2817 O O . ALA B 1 37 ? 22.953 -13.93 52.438 1 18.95 37 ALA B O 1
ATOM 2818 N N . VAL B 1 38 ? 22.734 -11.773 52.656 1 20.05 38 VAL B N 1
ATOM 2819 C CA . VAL B 1 38 ? 21.297 -12.039 52.719 1 20.05 38 VAL B CA 1
ATOM 2820 C C . VAL B 1 38 ? 20.844 -12.789 51.469 1 20.05 38 VAL B C 1
ATOM 2822 O O . VAL B 1 38 ? 20.906 -12.25 50.344 1 20.05 38 VAL B O 1
ATOM 2825 N N . GLN B 1 39 ? 20.953 -14.172 51.438 1 20.16 39 GLN B N 1
ATOM 2826 C CA . GLN B 1 39 ? 20.609 -15.109 50.375 1 20.16 39 GLN B CA 1
ATOM 2827 C C . GLN B 1 39 ? 19.094 -15.164 50.156 1 20.16 39 GLN B C 1
ATOM 2829 O O . GLN B 1 39 ? 18.609 -15.984 49.375 1 20.16 39 GLN B O 1
ATOM 2834 N N . ALA B 1 40 ? 18.25 -14.438 51.062 1 20.44 40 ALA B N 1
ATOM 2835 C CA . ALA B 1 40 ? 16.969 -15.117 51.281 1 20.44 40 ALA B CA 1
ATOM 2836 C C . ALA B 1 40 ? 16.266 -15.414 49.938 1 20.44 40 ALA B C 1
ATOM 2838 O O . ALA B 1 40 ? 16.531 -14.766 48.938 1 20.44 40 ALA B O 1
ATOM 2839 N N . LYS B 1 41 ? 15.094 -16.312 50.062 1 20.88 41 LYS B N 1
ATOM 2840 C CA . LYS B 1 41 ? 14.203 -17.391 49.656 1 20.88 41 LYS B CA 1
ATOM 2841 C C . LYS B 1 41 ? 13.094 -16.875 48.75 1 20.88 41 LYS B C 1
ATOM 2843 O O . LYS B 1 41 ? 12.117 -17.578 48.5 1 20.88 41 LYS B O 1
ATOM 2848 N N . CYS B 1 42 ? 13.125 -15.766 48 1 19.48 42 CYS B N 1
ATOM 2849 C CA . CYS B 1 42 ? 11.844 -15.305 47.469 1 19.48 42 CYS B CA 1
ATOM 2850 C C . CYS B 1 42 ? 11.227 -16.344 46.531 1 19.48 42 CYS B C 1
ATOM 2852 O O . CYS B 1 42 ? 11.703 -16.547 45.438 1 19.48 42 CYS B O 1
ATOM 2854 N N . LEU B 1 43 ? 10.844 -17.5 47.219 1 20.61 43 LEU B N 1
ATOM 2855 C CA . LEU B 1 43 ? 10.141 -18.578 46.531 1 20.61 43 LEU B CA 1
ATOM 2856 C C . LEU B 1 43 ? 8.859 -18.062 45.875 1 20.61 43 LEU B C 1
ATOM 2858 O O . LEU B 1 43 ? 7.91 -17.703 46.594 1 20.61 43 LEU B O 1
ATOM 2862 N N . HIS B 1 44 ? 8.945 -17.188 44.875 1 19.84 44 HIS B N 1
ATOM 2863 C CA . HIS B 1 44 ? 7.785 -16.625 44.188 1 19.84 44 HIS B CA 1
ATOM 2864 C C . HIS B 1 44 ? 6.844 -17.719 43.719 1 19.84 44 HIS B C 1
ATOM 2866 O O . HIS B 1 44 ? 7.25 -18.609 42.969 1 19.84 44 HIS B O 1
ATOM 2872 N N . GLN B 1 45 ? 5.926 -18.188 44.625 1 22.23 45 GLN B N 1
ATOM 2873 C CA . GLN B 1 45 ? 4.797 -19.078 44.375 1 22.23 45 GLN B CA 1
ATOM 2874 C C . GLN B 1 45 ? 4.043 -18.656 43.125 1 22.23 45 GLN B C 1
ATOM 2876 O O . GLN B 1 45 ? 3.492 -17.547 43.062 1 22.23 45 GLN B O 1
ATOM 2881 N N . CYS B 1 46 ? 4.379 -19.203 41.969 1 21.27 46 CYS B N 1
ATOM 2882 C CA . CYS B 1 46 ? 3.779 -19.094 40.656 1 21.27 46 CYS B CA 1
ATOM 2883 C C . CYS B 1 46 ? 2.328 -19.562 40.656 1 21.27 46 CYS B C 1
ATOM 2885 O O . CYS B 1 46 ? 2.055 -20.75 40.719 1 21.27 46 CYS B O 1
ATOM 2887 N N . THR B 1 47 ? 1.56 -19 41.656 1 21.72 47 THR B N 1
ATOM 2888 C CA . THR B 1 47 ? 0.192 -19.516 41.688 1 21.72 47 THR B CA 1
ATOM 2889 C C . THR B 1 47 ? -0.42 -19.484 40.281 1 21.72 47 THR B C 1
ATOM 2891 O O . THR B 1 47 ? -0.236 -18.531 39.531 1 21.72 47 THR B O 1
ATOM 2894 N N . LYS B 1 48 ? -0.823 -20.688 39.844 1 26.77 48 LYS B N 1
ATOM 2895 C CA . LYS B 1 48 ? -1.571 -21.172 38.688 1 26.77 48 LYS B CA 1
ATOM 2896 C C . LYS B 1 48 ? -2.916 -20.469 38.562 1 26.77 48 LYS B C 1
ATOM 2898 O O . LYS B 1 48 ? -3.867 -20.797 39.25 1 26.77 48 LYS B O 1
ATOM 2903 N N . MET B 1 49 ? -2.936 -19.078 38.656 1 22.2 49 MET B N 1
ATOM 2904 C CA . MET B 1 49 ? -4.285 -18.531 38.531 1 22.2 49 MET B CA 1
ATOM 2905 C C . MET B 1 49 ? -5.02 -19.188 37.375 1 22.2 49 MET B C 1
ATOM 2907 O O . MET B 1 49 ? -4.469 -19.312 36.281 1 22.2 49 MET B O 1
ATOM 2911 N N . ASP B 1 50 ? -5.906 -20.031 37.719 1 24.05 50 ASP B N 1
ATOM 2912 C CA . ASP B 1 50 ? -6.945 -20.719 36.969 1 24.05 50 ASP B CA 1
ATOM 2913 C C . ASP B 1 50 ? -7.676 -19.75 36.031 1 24.05 50 ASP B C 1
ATOM 2915 O O . ASP B 1 50 ? -8.398 -18.859 36.5 1 24.05 50 ASP B O 1
ATOM 2919 N N . ILE B 1 51 ? -6.941 -19.203 35.094 1 24.42 51 ILE B N 1
ATOM 2920 C CA . ILE B 1 51 ? -7.582 -18.359 34.094 1 24.42 51 ILE B CA 1
ATOM 2921 C C . ILE B 1 51 ? -8.82 -19.062 33.531 1 24.42 51 ILE B C 1
ATOM 2923 O O . ILE B 1 51 ? -8.711 -20.109 32.875 1 24.42 51 ILE B O 1
ATOM 2927 N N . SER B 1 52 ? -9.789 -19.25 34.406 1 25.72 52 SER B N 1
ATOM 2928 C CA . SER B 1 52 ? -11.109 -19.625 33.906 1 25.72 52 SER B CA 1
ATOM 2929 C C . SER B 1 52 ? -11.406 -18.953 32.562 1 25.72 52 SER B C 1
ATOM 2931 O O . SER B 1 52 ? -11.18 -17.75 32.406 1 25.72 52 SER B O 1
ATOM 2933 N N . ARG B 1 53 ? -11.438 -19.703 31.516 1 25.27 53 ARG B N 1
ATOM 2934 C CA . ARG B 1 53 ? -11.719 -19.531 30.094 1 25.27 53 ARG B CA 1
ATOM 2935 C C . ARG B 1 53 ? -13.078 -18.859 29.875 1 25.27 53 ARG B C 1
ATOM 2937 O O . ARG B 1 53 ? -14.109 -19.531 29.844 1 25.27 53 ARG B O 1
ATOM 2944 N N . SER B 1 54 ? -13.383 -17.875 30.703 1 27.05 54 SER B N 1
ATOM 2945 C CA . SER B 1 54 ? -14.672 -17.328 30.281 1 27.05 54 SER B CA 1
ATOM 2946 C C . SER B 1 54 ? -14.719 -17.141 28.766 1 27.05 54 SER B C 1
ATOM 2948 O O . SER B 1 54 ? -13.781 -16.609 28.172 1 27.05 54 SER B O 1
ATOM 2950 N N . ARG B 1 55 ? -15.523 -17.953 28.078 1 29.81 55 ARG B N 1
ATOM 2951 C CA . ARG B 1 55 ? -16 -17.953 26.703 1 29.81 55 ARG B CA 1
ATOM 2952 C C . ARG B 1 55 ? -16.344 -16.547 26.234 1 29.81 55 ARG B C 1
ATOM 2954 O O . ARG B 1 55 ? -17.266 -15.922 26.766 1 29.81 55 ARG B O 1
ATOM 2961 N N . SER B 1 56 ? -15.266 -15.781 26.109 1 26.06 56 SER B N 1
ATOM 2962 C CA . SER B 1 56 ? -15.359 -14.422 25.594 1 26.06 56 SER B CA 1
ATOM 2963 C C . SER B 1 56 ? -16.422 -14.312 24.5 1 26.06 56 SER B C 1
ATOM 2965 O O . SER B 1 56 ? -16.484 -15.148 23.594 1 26.06 56 SER B O 1
ATOM 2967 N N . ARG B 1 57 ? -17.625 -13.828 24.875 1 30.83 57 ARG B N 1
ATOM 2968 C CA . ARG B 1 57 ? -18.703 -13.398 24 1 30.83 57 ARG B CA 1
ATOM 2969 C C . ARG B 1 57 ? -18.156 -12.766 22.734 1 30.83 57 ARG B C 1
ATOM 2971 O O . ARG B 1 57 ? -17.203 -11.977 22.781 1 30.83 57 ARG B O 1
ATOM 2978 N N . PRO B 1 58 ? -18.297 -13.516 21.641 1 30.02 58 PRO B N 1
ATOM 2979 C CA . PRO B 1 58 ? -17.891 -12.945 20.359 1 30.02 58 PRO B CA 1
ATOM 2980 C C . PRO B 1 58 ? -18.234 -11.469 20.219 1 30.02 58 PRO B C 1
ATOM 2982 O O . PRO B 1 58 ? -19.297 -11.031 20.703 1 30.02 58 PRO B O 1
ATOM 2985 N N . CYS B 1 59 ? -17.281 -10.586 20.594 1 31.81 59 CYS B N 1
ATOM 2986 C CA . CYS B 1 59 ? -17.594 -9.195 20.297 1 31.81 59 CYS B CA 1
ATOM 2987 C C . CYS B 1 59 ? -18.422 -9.094 19.016 1 31.81 59 CYS B C 1
ATOM 2989 O O . CYS B 1 59 ? -18.125 -9.758 18.016 1 31.81 59 CYS B O 1
ATOM 2991 N N . PRO B 1 60 ? -19.75 -8.875 19.203 1 32.59 60 PRO B N 1
ATOM 2992 C CA . PRO B 1 60 ? -20.562 -8.695 18 1 32.59 60 PRO B CA 1
ATOM 2993 C C . PRO B 1 60 ? -19.797 -7.965 16.891 1 32.59 60 PRO B C 1
ATOM 2995 O O . PRO B 1 60 ? -19.016 -7.059 17.172 1 32.59 60 PRO B O 1
ATOM 2998 N N . ALA B 1 61 ? -19.344 -8.688 15.922 1 31.92 61 ALA B N 1
ATOM 2999 C CA . ALA B 1 61 ? -18.953 -8.109 14.633 1 31.92 61 ALA B CA 1
ATOM 3000 C C . ALA B 1 61 ? -19.844 -6.906 14.289 1 31.92 61 ALA B C 1
ATOM 3002 O O . ALA B 1 61 ? -20.938 -7.066 13.758 1 31.92 61 ALA B O 1
ATOM 3003 N N . ASP B 1 62 ? -20.188 -6.094 15.328 1 33.03 62 ASP B N 1
ATOM 3004 C CA . ASP B 1 62 ? -20.891 -4.891 14.891 1 33.03 62 ASP B CA 1
ATOM 3005 C C . ASP B 1 62 ? -20.219 -4.266 13.672 1 33.03 62 ASP B C 1
ATOM 3007 O O . ASP B 1 62 ? -19.172 -3.621 13.805 1 33.03 62 ASP B O 1
ATOM 3011 N N . SER B 1 63 ? -19.953 -5.031 12.633 1 35.72 63 SER B N 1
ATOM 3012 C CA . SER B 1 63 ? -19.641 -4.555 11.289 1 35.72 63 SER B CA 1
ATOM 3013 C C . SER B 1 63 ? -20.344 -3.229 11 1 35.72 63 SER B C 1
ATOM 3015 O O . SER B 1 63 ? -21.312 -3.18 10.234 1 35.72 63 SER B O 1
ATOM 3017 N N . ARG B 1 64 ? -20.75 -2.488 11.984 1 34.94 64 ARG B N 1
ATOM 3018 C CA . ARG B 1 64 ? -21.469 -1.296 11.57 1 34.94 64 ARG B CA 1
ATOM 3019 C C . ARG B 1 64 ? -20.781 -0.605 10.398 1 34.94 64 ARG B C 1
ATOM 3021 O O . ARG B 1 64 ? -19.578 -0.347 10.453 1 34.94 64 ARG B O 1
ATOM 3028 N N . ALA B 1 65 ? -21.172 -0.601 9.148 1 40.38 65 ALA B N 1
ATOM 3029 C CA . ALA B 1 65 ? -21 0.101 7.879 1 40.38 65 ALA B CA 1
ATOM 3030 C C . ALA B 1 65 ? -20.422 1.498 8.102 1 40.38 65 ALA B C 1
ATOM 3032 O O . ALA B 1 65 ? -20.562 2.074 9.18 1 40.38 65 ALA B O 1
ATOM 3033 N N . SER B 1 66 ? -19.469 2.023 7.234 1 51.62 66 SER B N 1
ATOM 3034 C CA . SER B 1 66 ? -18.906 3.324 6.891 1 51.62 66 SER B CA 1
ATOM 3035 C C . SER B 1 66 ? -19.875 4.453 7.207 1 51.62 66 SER B C 1
ATOM 3037 O O . SER B 1 66 ? -20.969 4.508 6.648 1 51.62 66 SER B O 1
ATOM 3039 N N . ALA B 1 67 ? -20.094 4.75 8.391 1 56.94 67 ALA B N 1
ATOM 3040 C CA . ALA B 1 67 ? -21.047 5.824 8.648 1 56.94 67 ALA B CA 1
ATOM 3041 C C . ALA B 1 67 ? -20.953 6.906 7.578 1 56.94 67 ALA B C 1
ATOM 3043 O O . ALA B 1 67 ? -19.891 7.473 7.344 1 56.94 67 ALA B O 1
ATOM 3044 N N . ALA B 1 68 ? -21.875 6.809 6.566 1 69.38 68 ALA B N 1
ATOM 3045 C CA . ALA B 1 68 ? -22.203 7.859 5.605 1 69.38 68 ALA B CA 1
ATOM 3046 C C . ALA B 1 68 ? -22.172 9.234 6.266 1 69.38 68 ALA B C 1
ATOM 3048 O O . ALA B 1 68 ? -22.312 9.344 7.488 1 69.38 68 ALA B O 1
ATOM 3049 N N . ASP B 1 69 ? -21.594 10.086 5.637 1 88.19 69 ASP B N 1
ATOM 3050 C CA . ASP B 1 69 ? -21.672 11.492 6.039 1 88.19 69 ASP B CA 1
ATOM 3051 C C . ASP B 1 69 ? -23.016 11.781 6.715 1 88.19 69 ASP B C 1
ATOM 3053 O O . ASP B 1 69 ? -24.078 11.453 6.18 1 88.19 69 ASP B O 1
ATOM 3057 N N . ASP B 1 70 ? -22.906 12.273 7.973 1 93.62 70 ASP B N 1
ATOM 3058 C CA . ASP B 1 70 ? -24.094 12.617 8.727 1 93.62 70 ASP B CA 1
ATOM 3059 C C . ASP B 1 70 ? -24.172 14.125 8.992 1 93.62 70 ASP B C 1
ATOM 3061 O O . ASP B 1 70 ? -23.547 14.625 9.938 1 93.62 70 ASP B O 1
ATOM 3065 N N . PRO B 1 71 ? -24.969 14.797 8.305 1 93.19 71 PRO B N 1
ATOM 3066 C CA . PRO B 1 71 ? -25.031 16.25 8.438 1 93.19 71 PRO B CA 1
ATOM 3067 C C . PRO B 1 71 ? -25.516 16.703 9.82 1 93.19 71 PRO B C 1
ATOM 3069 O O . PRO B 1 71 ? -25.328 17.859 10.195 1 93.19 71 PRO B O 1
ATOM 3072 N N . SER B 1 72 ? -26.094 15.852 10.562 1 95.44 72 SER B N 1
ATOM 3073 C CA . SER B 1 72 ? -26.578 16.203 11.891 1 95.44 72 SER B CA 1
ATOM 3074 C C . SER B 1 72 ? -25.422 16.422 12.867 1 95.44 72 SER B C 1
ATOM 3076 O O . SER B 1 72 ? -25.609 16.984 13.953 1 95.44 72 SER B O 1
ATOM 3078 N N . TRP B 1 73 ? -24.234 16.031 12.508 1 96.81 73 TRP B N 1
ATOM 3079 C CA . TRP B 1 73 ? -23.062 16.141 13.375 1 96.81 73 TRP B CA 1
ATOM 3080 C C . TRP B 1 73 ? -22.5 17.547 13.359 1 96.81 73 TRP B C 1
ATOM 3082 O O . TRP B 1 73 ? -21.688 17.922 14.219 1 96.81 73 TRP B O 1
ATOM 3092 N N . GLY B 1 74 ? -22.984 18.344 12.445 1 95 74 GLY B N 1
ATOM 3093 C CA . GLY B 1 74 ? -22.531 19.719 12.375 1 95 74 GLY B CA 1
ATOM 3094 C C . GLY B 1 74 ? -22.391 20.234 10.961 1 95 74 GLY B C 1
ATOM 3095 O O . GLY B 1 74 ? -22.5 19.469 10 1 95 74 GLY B O 1
ATOM 3096 N N . LEU B 1 75 ? -22.031 21.516 10.883 1 95.31 75 LEU B N 1
ATOM 3097 C CA . LEU B 1 75 ? -21.969 22.188 9.586 1 95.31 75 LEU B CA 1
ATOM 3098 C C . LEU B 1 75 ? -20.625 21.953 8.914 1 95.31 75 LEU B C 1
ATOM 3100 O O . LEU B 1 75 ? -20.531 21.938 7.688 1 95.31 75 LEU B O 1
ATOM 3104 N N . HIS B 1 76 ? -19.641 21.844 9.75 1 98.19 76 HIS B N 1
ATOM 3105 C CA . HIS B 1 76 ? -18.281 21.797 9.242 1 98.19 76 HIS B CA 1
ATOM 3106 C C . HIS B 1 76 ? -17.875 20.375 8.867 1 98.19 76 HIS B C 1
ATOM 3108 O O . HIS B 1 76 ? -18.312 19.406 9.5 1 98.19 76 HIS B O 1
ATOM 3114 N N . LYS B 1 77 ? -17.047 20.297 7.832 1 98.56 77 LYS B N 1
ATOM 3115 C CA . LYS B 1 77 ? -16.547 19 7.371 1 98.56 77 LYS B CA 1
ATOM 3116 C C . LYS B 1 77 ? -15.039 19.031 7.168 1 98.56 77 LYS B C 1
ATOM 3118 O O . LYS B 1 77 ? -14.516 19.938 6.516 1 98.56 77 LYS B O 1
ATOM 3123 N N . LEU B 1 78 ? -14.422 18.062 7.707 1 98.81 78 LEU B N 1
ATOM 3124 C CA . LEU B 1 78 ? -12.961 17.969 7.742 1 98.81 78 LEU B CA 1
ATOM 3125 C C . LEU B 1 78 ? -12.438 17.25 6.504 1 98.81 78 LEU B C 1
ATOM 3127 O O . LEU B 1 78 ? -12.945 16.188 6.137 1 98.81 78 LEU B O 1
ATOM 3131 N N . ALA B 1 79 ? -11.461 17.859 5.832 1 98.88 79 ALA B N 1
ATOM 3132 C CA . ALA B 1 79 ? -10.586 17.125 4.914 1 98.88 79 ALA B CA 1
ATOM 3133 C C . ALA B 1 79 ? -9.336 16.625 5.629 1 98.88 79 ALA B C 1
ATOM 3135 O O . ALA B 1 79 ? -8.445 17.406 5.953 1 98.88 79 ALA B O 1
ATOM 3136 N N . LEU B 1 80 ? -9.305 15.398 5.938 1 98.94 80 LEU B N 1
ATOM 3137 C CA . LEU B 1 80 ? -8.102 14.805 6.504 1 98.94 80 LEU B CA 1
ATOM 3138 C C . LEU B 1 80 ? -7.094 14.461 5.406 1 98.94 80 LEU B C 1
ATOM 3140 O O . LEU B 1 80 ? -7.273 13.484 4.676 1 98.94 80 LEU B O 1
ATOM 3144 N N . ILE B 1 81 ? -6.027 15.266 5.277 1 98.94 81 ILE B N 1
ATOM 3145 C CA . ILE B 1 81 ? -5.074 15.156 4.18 1 98.94 81 ILE B CA 1
ATOM 3146 C C . ILE B 1 81 ? -3.836 14.398 4.648 1 98.94 81 ILE B C 1
ATOM 3148 O O . ILE B 1 81 ? -3.139 14.844 5.566 1 98.94 81 ILE B O 1
ATOM 3152 N N . VAL B 1 82 ? -3.559 13.289 3.949 1 98.94 82 VAL B N 1
ATOM 3153 C CA . VAL B 1 82 ? -2.463 12.406 4.336 1 98.94 82 VAL B CA 1
ATOM 3154 C C . VAL B 1 82 ? -1.458 12.297 3.193 1 98.94 82 VAL B C 1
ATOM 3156 O O . VAL B 1 82 ? -1.705 11.594 2.207 1 98.94 82 VAL B O 1
ATOM 3159 N N . PRO B 1 83 ? -0.324 13.031 3.285 1 98.88 83 PRO B N 1
ATOM 3160 C CA . PRO B 1 83 ? 0.744 12.75 2.322 1 98.88 83 PRO B CA 1
ATOM 3161 C C . PRO B 1 83 ? 1.257 11.32 2.414 1 98.88 83 PRO B C 1
ATOM 3163 O O . PRO B 1 83 ? 1.404 10.781 3.514 1 98.88 83 PRO B O 1
ATOM 3166 N N . PHE B 1 84 ? 1.485 10.758 1.225 1 98.75 84 PHE B N 1
ATOM 3167 C CA . PHE B 1 84 ? 1.642 9.312 1.273 1 98.75 84 PHE B CA 1
ATOM 3168 C C . PHE B 1 84 ? 2.625 8.836 0.212 1 98.75 84 PHE B C 1
ATOM 3170 O O . PHE B 1 84 ? 2.607 9.32 -0.921 1 98.75 84 PHE B O 1
ATOM 3177 N N . ARG B 1 85 ? 3.459 7.906 0.652 1 97.62 85 ARG B N 1
ATOM 3178 C CA . ARG B 1 85 ? 4.258 7.133 -0.293 1 97.62 85 ARG B CA 1
ATOM 3179 C C . ARG B 1 85 ? 4.809 5.871 0.359 1 97.62 85 ARG B C 1
ATOM 3181 O O . ARG B 1 85 ? 5.547 5.945 1.345 1 97.62 85 ARG B O 1
ATOM 3188 N N . GLU B 1 86 ? 4.477 4.723 -0.163 1 94.88 86 GLU B N 1
ATOM 3189 C CA . GLU B 1 86 ? 5.055 3.439 0.219 1 94.88 86 GLU B CA 1
ATOM 3190 C C . GLU B 1 86 ? 4.879 3.178 1.712 1 94.88 86 GLU B C 1
ATOM 3192 O O . GLU B 1 86 ? 5.848 2.867 2.41 1 94.88 86 GLU B O 1
ATOM 3197 N N . ARG B 1 87 ? 3.662 3.326 2.211 1 97.44 87 ARG B N 1
ATOM 3198 C CA . ARG B 1 87 ? 3.303 3.102 3.607 1 97.44 87 ARG B CA 1
ATOM 3199 C C . ARG B 1 87 ? 2.016 2.289 3.717 1 97.44 87 ARG B C 1
ATOM 3201 O O . ARG B 1 87 ? 1.136 2.615 4.516 1 97.44 87 ARG B O 1
ATOM 3208 N N . PHE B 1 88 ? 2.02 1.234 2.977 1 98.06 88 PHE B N 1
ATOM 3209 C CA . PHE B 1 88 ? 0.796 0.45 2.861 1 98.06 88 PHE B CA 1
ATOM 3210 C C . PHE B 1 88 ? 0.385 -0.115 4.215 1 98.06 88 PHE B C 1
ATOM 3212 O O . PHE B 1 88 ? -0.782 -0.025 4.602 1 98.06 88 PHE B O 1
ATOM 3219 N N . GLU B 1 89 ? 1.253 -0.663 5.012 1 97.31 89 GLU B N 1
ATOM 3220 C CA . GLU B 1 89 ? 0.938 -1.241 6.316 1 97.31 89 GLU B CA 1
ATOM 3221 C C . GLU B 1 89 ? 0.395 -0.184 7.273 1 97.31 89 GLU B C 1
ATOM 3223 O O . GLU B 1 89 ? -0.577 -0.429 7.992 1 97.31 89 GLU B O 1
ATOM 3228 N N . GLU B 1 90 ? 1.057 0.976 7.262 1 97.94 90 GLU B N 1
ATOM 3229 C CA . GLU B 1 90 ? 0.58 2.072 8.102 1 97.94 90 GLU B CA 1
ATOM 3230 C C . GLU B 1 90 ? -0.818 2.52 7.68 1 97.94 90 GLU B C 1
ATOM 3232 O O . GLU B 1 90 ? -1.663 2.809 8.531 1 97.94 90 GLU B O 1
ATOM 3237 N N . LEU B 1 91 ? -1.025 2.541 6.359 1 98.69 91 LEU B N 1
ATOM 3238 C CA . LEU B 1 91 ? -2.32 2.951 5.824 1 98.69 91 LEU B CA 1
ATOM 3239 C C . LEU B 1 91 ? -3.426 2.016 6.301 1 98.69 91 LEU B C 1
ATOM 3241 O O . LEU B 1 91 ? -4.52 2.465 6.641 1 98.69 91 LEU B O 1
ATOM 3245 N N . LEU B 1 92 ? -3.16 0.699 6.34 1 98.56 92 LEU B N 1
ATOM 3246 C CA . LEU B 1 92 ? -4.125 -0.324 6.73 1 98.56 92 LEU B CA 1
ATOM 3247 C C . LEU B 1 92 ? -4.602 -0.104 8.164 1 98.56 92 LEU B C 1
ATOM 3249 O O . LEU B 1 92 ? -5.746 -0.423 8.492 1 98.56 92 LEU B O 1
ATOM 3253 N N . VAL B 1 93 ? -3.738 0.49 8.953 1 98.5 93 VAL B N 1
ATOM 3254 C CA . VAL B 1 93 ? -4.074 0.745 10.352 1 98.5 93 VAL B CA 1
ATOM 3255 C C . VAL B 1 93 ? -4.695 2.135 10.484 1 98.5 93 VAL B C 1
ATOM 3257 O O . VAL B 1 93 ? -5.695 2.309 11.188 1 98.5 93 VAL B O 1
ATOM 3260 N N . PHE B 1 94 ? -4.141 3.061 9.805 1 98.81 94 PHE B N 1
ATOM 3261 C CA . PHE B 1 94 ? -4.441 4.477 9.961 1 98.81 94 PHE B CA 1
ATOM 3262 C C . PHE B 1 94 ? -5.895 4.766 9.602 1 98.81 94 PHE B C 1
ATOM 3264 O O . PHE B 1 94 ? -6.617 5.395 10.375 1 98.81 94 PHE B O 1
ATOM 3271 N N . VAL B 1 95 ? -6.383 4.32 8.469 1 98.88 95 VAL B N 1
ATOM 3272 C CA . VAL B 1 95 ? -7.672 4.738 7.93 1 98.88 95 VAL B CA 1
ATOM 3273 C C . VAL B 1 95 ? -8.797 4.242 8.836 1 98.88 95 VAL B C 1
ATOM 3275 O O . VAL B 1 95 ? -9.617 5.035 9.305 1 98.88 95 VAL B O 1
ATOM 3278 N N . PRO B 1 96 ? -8.82 2.951 9.164 1 98.75 96 PRO B N 1
ATOM 3279 C CA . PRO B 1 96 ? -9.891 2.518 10.062 1 98.75 96 PRO B CA 1
ATOM 3280 C C . PRO B 1 96 ? -9.805 3.178 11.438 1 98.75 96 PRO B C 1
ATOM 3282 O O . PRO B 1 96 ? -10.836 3.506 12.031 1 98.75 96 PRO B O 1
ATOM 3285 N N . PHE B 1 97 ? -8.594 3.359 11.891 1 98.81 97 PHE B N 1
ATOM 3286 C CA . PHE B 1 97 ? -8.414 3.971 13.203 1 98.81 97 PHE B CA 1
ATOM 3287 C C . PHE B 1 97 ? -8.977 5.387 13.219 1 98.81 97 PHE B C 1
ATOM 3289 O O . PHE B 1 97 ? -9.789 5.727 14.078 1 98.81 97 PHE B O 1
ATOM 3296 N N . MET B 1 98 ? -8.594 6.195 12.273 1 98.88 98 MET B N 1
ATOM 3297 C CA . MET B 1 98 ? -9 7.594 12.234 1 98.88 98 MET B CA 1
ATOM 3298 C C . MET B 1 98 ? -10.5 7.715 11.977 1 98.88 98 MET B C 1
ATOM 3300 O O . MET B 1 98 ? -11.164 8.594 12.523 1 98.88 98 MET B O 1
ATOM 3304 N N . HIS B 1 99 ? -10.977 6.855 11.078 1 98.75 99 HIS B N 1
ATOM 3305 C CA . HIS B 1 99 ? -12.406 6.867 10.805 1 98.75 99 HIS B CA 1
ATOM 3306 C C . HIS B 1 99 ? -13.211 6.605 12.078 1 98.75 99 HIS B C 1
ATOM 3308 O O . HIS B 1 99 ? -14.172 7.32 12.367 1 98.75 99 HIS B O 1
ATOM 3314 N N . THR B 1 100 ? -12.82 5.621 12.797 1 98.44 100 THR B N 1
ATOM 3315 C CA . THR B 1 100 ? -13.484 5.293 14.055 1 98.44 100 THR B CA 1
ATOM 3316 C C . THR B 1 100 ? -13.336 6.426 15.062 1 98.44 100 THR B C 1
ATOM 3318 O O . THR B 1 100 ? -14.305 6.82 15.711 1 98.44 100 THR B O 1
ATOM 3321 N N . PHE B 1 101 ? -12.109 6.93 15.172 1 98.62 101 PHE B N 1
ATOM 3322 C CA . PHE B 1 101 ? -11.789 8 16.094 1 98.62 101 PHE B CA 1
ATOM 3323 C C . PHE B 1 101 ? -12.656 9.227 15.836 1 98.62 101 PHE B C 1
ATOM 3325 O O . PHE B 1 101 ? -13.242 9.789 16.766 1 98.62 101 PHE B O 1
ATOM 3332 N N . LEU B 1 102 ? -12.781 9.664 14.594 1 98.69 102 LEU B N 1
ATOM 3333 C CA . LEU B 1 102 ? -13.531 10.859 14.219 1 98.69 102 LEU B CA 1
ATOM 3334 C C . LEU B 1 102 ? -15.031 10.617 14.328 1 98.69 102 LEU B C 1
ATOM 3336 O O . LEU B 1 102 ? -15.781 11.523 14.711 1 98.69 102 LEU B O 1
ATOM 3340 N N . ASN B 1 103 ? -15.469 9.422 13.992 1 98.06 103 ASN B N 1
ATOM 3341 C CA . ASN B 1 103 ? -16.891 9.094 14.141 1 98.06 103 ASN B CA 1
ATOM 3342 C C . ASN B 1 103 ? -17.328 9.141 15.594 1 98.06 103 ASN B C 1
ATOM 3344 O O . ASN B 1 103 ? -18.406 9.641 15.906 1 98.06 103 ASN B O 1
ATOM 3348 N N . LYS B 1 104 ? -16.5 8.602 16.391 1 97.5 104 LYS B N 1
ATOM 3349 C CA . LYS B 1 104 ? -16.812 8.648 17.812 1 97.5 104 LYS B CA 1
ATOM 3350 C C . LYS B 1 104 ? -17.016 10.086 18.297 1 97.5 104 LYS B C 1
ATOM 3352 O O . LYS B 1 104 ? -17.844 10.344 19.172 1 97.5 104 LYS B O 1
ATOM 3357 N N . LYS B 1 105 ? -16.375 10.961 17.703 1 97.62 105 LYS B N 1
ATOM 3358 C CA . LYS B 1 105 ? -16.422 12.375 18.078 1 97.62 105 LYS B CA 1
ATOM 3359 C C . LYS B 1 105 ? -17.484 13.109 17.281 1 97.62 105 LYS B C 1
ATOM 3361 O O . LYS B 1 105 ? -17.656 14.328 17.422 1 97.62 105 LYS B O 1
ATOM 3366 N N . LYS B 1 106 ? -18.109 12.398 16.391 1 97.62 106 LYS B N 1
ATOM 3367 C CA . LYS B 1 106 ? -19.156 12.953 15.523 1 97.62 106 LYS B CA 1
ATOM 3368 C C . LYS B 1 106 ? -18.609 14.094 14.672 1 97.62 106 LYS B C 1
ATOM 3370 O O . LYS B 1 106 ? -19.234 15.164 14.594 1 97.62 106 LYS B O 1
ATOM 3375 N N . ILE B 1 107 ? -17.5 13.852 14.117 1 98.38 107 ILE B N 1
ATOM 3376 C CA . ILE B 1 107 ? -16.875 14.812 13.211 1 98.38 107 ILE B CA 1
ATOM 3377 C C . ILE B 1 107 ? -17.047 14.352 11.766 1 98.38 107 ILE B C 1
ATOM 3379 O O . ILE B 1 107 ? -16.562 13.273 11.391 1 98.38 107 ILE B O 1
ATOM 3383 N N . ARG B 1 108 ? -17.719 15.133 10.977 1 98.38 108 ARG B N 1
ATOM 3384 C CA . ARG B 1 108 ? -17.828 14.852 9.555 1 98.38 108 ARG B CA 1
ATOM 3385 C C . ARG B 1 108 ? -16.484 14.977 8.8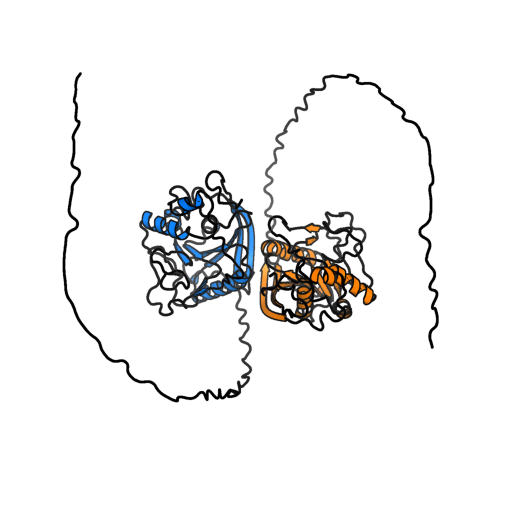59 1 98.38 108 ARG B C 1
ATOM 3387 O O . ARG B 1 108 ? -15.734 15.93 9.109 1 98.38 108 ARG B O 1
ATOM 3394 N N . HIS B 1 109 ? -16.172 13.961 8.008 1 98.69 109 HIS B N 1
ATOM 3395 C CA . HIS B 1 109 ? -14.828 13.992 7.461 1 98.69 109 HIS B CA 1
ATOM 3396 C C . HIS B 1 109 ? -14.742 13.211 6.156 1 98.69 109 HIS B C 1
ATOM 3398 O O . HIS B 1 109 ? -15.617 12.398 5.855 1 98.69 109 HIS B O 1
ATOM 3404 N N . LYS B 1 110 ? -13.727 13.578 5.395 1 98.12 110 LYS B N 1
ATOM 3405 C CA . LYS B 1 110 ? -13.18 12.828 4.27 1 98.12 110 LYS B CA 1
ATOM 3406 C C . LYS B 1 110 ? -11.688 12.555 4.469 1 98.12 110 LYS B C 1
ATOM 3408 O O . LYS B 1 110 ? -10.93 13.445 4.84 1 98.12 110 LYS B O 1
ATOM 3413 N N . ILE B 1 111 ? -11.352 11.328 4.285 1 98.81 111 ILE B N 1
ATOM 3414 C CA . ILE B 1 111 ? -9.938 10.977 4.355 1 98.81 111 ILE B CA 1
ATOM 3415 C C . ILE B 1 111 ? -9.344 10.945 2.947 1 98.81 111 ILE B C 1
ATOM 3417 O O . ILE B 1 111 ? -9.773 10.148 2.107 1 98.81 111 ILE B O 1
ATOM 3421 N N . LEU B 1 112 ? -8.367 11.812 2.678 1 98.88 112 LEU B N 1
ATOM 3422 C CA . LEU B 1 112 ? -7.699 11.906 1.386 1 98.88 112 LEU B CA 1
ATOM 3423 C C . LEU B 1 112 ? -6.242 11.469 1.494 1 98.88 112 LEU B C 1
ATOM 3425 O O . LEU B 1 112 ? -5.445 12.102 2.188 1 98.88 112 LEU B O 1
ATOM 3429 N N . ILE B 1 113 ? -5.973 10.367 0.856 1 98.94 113 ILE B N 1
ATOM 3430 C CA . ILE B 1 113 ? -4.602 9.875 0.764 1 98.94 113 ILE B CA 1
ATOM 3431 C C . ILE B 1 113 ? -3.943 10.422 -0.504 1 98.94 113 ILE B C 1
ATOM 3433 O O . ILE B 1 113 ? -4.297 10.016 -1.614 1 98.94 113 ILE B O 1
ATOM 3437 N N . VAL B 1 114 ? -3.029 11.352 -0.335 1 98.94 114 VAL B N 1
ATOM 3438 C CA . VAL B 1 114 ? -2.357 11.938 -1.49 1 98.94 114 VAL B CA 1
ATOM 3439 C C . VAL B 1 114 ? -1.061 11.18 -1.771 1 98.94 114 VAL B C 1
ATOM 3441 O O . VAL B 1 114 ? -0.025 11.469 -1.167 1 98.94 114 VAL B O 1
ATOM 3444 N N . ASN B 1 115 ? -1.119 10.281 -2.719 1 98.94 115 ASN B N 1
ATOM 3445 C CA . ASN B 1 115 ? -0.055 9.328 -3.012 1 98.94 115 ASN B CA 1
ATOM 3446 C C . ASN B 1 115 ? 0.884 9.852 -4.094 1 98.94 115 ASN B C 1
ATOM 3448 O O . ASN B 1 115 ? 0.468 10.055 -5.238 1 98.94 115 ASN B O 1
ATOM 3452 N N . GLN B 1 116 ? 2.102 10.086 -3.723 1 98.75 116 GLN B N 1
ATOM 3453 C CA . GLN B 1 116 ? 3.08 10.555 -4.695 1 98.75 116 GLN B CA 1
ATOM 3454 C C . GLN B 1 116 ? 3.576 9.414 -5.578 1 98.75 116 GLN B C 1
ATOM 3456 O O . GLN B 1 116 ? 4.223 8.484 -5.09 1 98.75 116 GLN B O 1
ATOM 3461 N N . VAL B 1 117 ? 3.377 9.57 -6.918 1 97.88 117 VAL B N 1
ATOM 3462 C CA . VAL B 1 117 ? 3.676 8.43 -7.773 1 97.88 117 VAL B CA 1
ATOM 3463 C C . VAL B 1 117 ? 4.766 8.805 -8.773 1 97.88 117 VAL B C 1
ATOM 3465 O O . VAL B 1 117 ? 5.191 7.973 -9.586 1 97.88 117 VAL B O 1
ATOM 3468 N N . ASP B 1 118 ? 5.242 10.062 -8.781 1 97.31 118 ASP B N 1
ATOM 3469 C CA . ASP B 1 118 ? 6.387 10.414 -9.617 1 97.31 118 ASP B CA 1
ATOM 3470 C C . ASP B 1 118 ? 7.68 9.836 -9.039 1 97.31 118 ASP B C 1
ATOM 3472 O O . ASP B 1 118 ? 7.652 9.109 -8.039 1 97.31 118 ASP B O 1
ATOM 3476 N N . HIS B 1 119 ? 8.758 10.133 -9.711 1 95.31 119 HIS B N 1
ATOM 3477 C CA . HIS B 1 119 ? 10.023 9.523 -9.305 1 95.31 119 HIS B CA 1
ATOM 3478 C C . HIS B 1 119 ? 10.945 10.555 -8.664 1 95.31 119 HIS B C 1
ATOM 3480 O O . HIS B 1 119 ? 12.164 10.367 -8.633 1 95.31 119 HIS B O 1
ATOM 3486 N N . TYR B 1 120 ? 10.391 11.664 -8.203 1 97.69 120 TYR B N 1
ATOM 3487 C CA . TYR B 1 120 ? 11.156 12.633 -7.418 1 97.69 120 TYR B CA 1
ATOM 3488 C C . TYR B 1 120 ? 11.188 12.234 -5.949 1 97.69 120 TYR B C 1
ATOM 3490 O O . TYR B 1 120 ? 10.484 11.312 -5.531 1 97.69 120 TYR B O 1
ATOM 3498 N N . ARG B 1 121 ? 12.125 12.859 -5.23 1 97.69 121 ARG B N 1
ATOM 3499 C CA . ARG B 1 121 ? 12.125 12.695 -3.781 1 97.69 121 ARG B CA 1
ATOM 3500 C C . ARG B 1 121 ? 10.773 13.086 -3.189 1 97.69 121 ARG B C 1
ATOM 3502 O O . ARG B 1 121 ? 10.047 13.898 -3.766 1 97.69 121 ARG B O 1
ATOM 3509 N N . PHE B 1 122 ? 10.453 12.523 -2.113 1 98.12 122 PHE B N 1
ATOM 3510 C CA . PHE B 1 122 ? 9.188 12.758 -1.434 1 98.12 122 PHE B CA 1
ATOM 3511 C C . PHE B 1 122 ? 9.047 14.219 -1.028 1 98.12 122 PHE B C 1
ATOM 3513 O O . PHE B 1 122 ? 10 14.828 -0.547 1 98.12 122 PHE B O 1
ATOM 3520 N N . ASN B 1 123 ? 7.859 14.82 -1.283 1 98.62 123 ASN B N 1
ATOM 3521 C CA . ASN B 1 123 ? 7.586 16.203 -0.927 1 98.62 123 ASN B CA 1
ATOM 3522 C C . ASN B 1 123 ? 6.293 16.344 -0.13 1 98.62 123 ASN B C 1
ATOM 3524 O O . ASN B 1 123 ? 5.223 16.547 -0.706 1 98.62 123 ASN B O 1
ATOM 3528 N N . ARG B 1 124 ? 6.418 16.234 1.137 1 98.56 124 ARG B N 1
ATOM 3529 C CA . ARG B 1 124 ? 5.27 16.281 2.041 1 98.56 124 ARG B CA 1
ATOM 3530 C C . ARG B 1 124 ? 4.473 17.562 1.863 1 98.56 124 ARG B C 1
ATOM 3532 O O . ARG B 1 124 ? 3.244 17.531 1.775 1 98.56 124 ARG B O 1
ATOM 3539 N N . ALA B 1 125 ? 5.109 18.688 1.779 1 98.75 125 ALA B N 1
ATOM 3540 C CA . ALA B 1 125 ? 4.473 20 1.71 1 98.75 125 ALA B CA 1
ATOM 3541 C C . ALA B 1 125 ? 3.631 20.125 0.444 1 98.75 125 ALA B C 1
ATOM 3543 O O . ALA B 1 125 ? 2.457 20.5 0.507 1 98.75 125 ALA B O 1
ATOM 3544 N N . SER B 1 126 ? 4.238 19.781 -0.684 1 98.88 126 SER B N 1
ATOM 3545 C CA . SER B 1 126 ? 3.504 19.875 -1.942 1 98.88 126 SER B CA 1
ATOM 3546 C C . SER B 1 126 ? 2.293 18.938 -1.945 1 98.88 126 SER B C 1
ATOM 3548 O O . SER B 1 126 ? 1.254 19.266 -2.521 1 98.88 126 SER B O 1
ATOM 3550 N N . LEU B 1 127 ? 2.434 17.828 -1.313 1 98.94 127 LEU B N 1
ATOM 3551 C CA . LEU B 1 127 ? 1.327 16.875 -1.292 1 98.94 127 LEU B CA 1
ATOM 3552 C C . LEU B 1 127 ? 0.175 17.406 -0.442 1 98.94 127 LEU B C 1
ATOM 3554 O O . LEU B 1 127 ? -0.993 17.172 -0.76 1 98.94 127 LEU B O 1
ATOM 3558 N N . ILE B 1 128 ? 0.458 18.062 0.638 1 98.94 128 ILE B N 1
ATOM 3559 C CA . ILE B 1 128 ? -0.592 18.688 1.44 1 98.94 128 ILE B CA 1
ATOM 3560 C C . ILE B 1 128 ? -1.276 19.781 0.634 1 98.94 128 ILE B C 1
ATOM 3562 O O . ILE B 1 128 ? -2.502 19.906 0.665 1 98.94 128 ILE B O 1
ATOM 3566 N N . ASN B 1 129 ? -0.49 20.562 -0.144 1 98.94 129 ASN B N 1
ATOM 3567 C CA . ASN B 1 129 ? -1.064 21.547 -1.053 1 98.94 129 ASN B CA 1
ATOM 3568 C C . ASN B 1 129 ? -2.039 20.891 -2.035 1 98.94 129 ASN B C 1
ATOM 3570 O O . ASN B 1 129 ? -3.133 21.422 -2.262 1 98.94 129 ASN B O 1
ATOM 3574 N N . VAL B 1 130 ? -1.598 19.766 -2.6 1 98.94 130 VAL B N 1
ATOM 3575 C CA . VAL B 1 130 ? -2.461 19.047 -3.527 1 98.94 130 VAL B CA 1
ATOM 3576 C C . VAL B 1 130 ? -3.746 18.625 -2.818 1 98.94 130 VAL B C 1
ATOM 3578 O O . VAL B 1 130 ? -4.844 18.781 -3.361 1 98.94 130 VAL B O 1
ATOM 3581 N N . GLY B 1 131 ? -3.584 18.094 -1.611 1 98.88 131 GLY B N 1
ATOM 3582 C CA . GLY B 1 131 ? -4.754 17.703 -0.84 1 98.88 131 GLY B CA 1
ATOM 3583 C C . GLY B 1 131 ? -5.727 18.859 -0.613 1 98.88 131 GLY B C 1
ATOM 3584 O O . GLY B 1 131 ? -6.941 18.672 -0.711 1 98.88 131 GLY B O 1
ATOM 3585 N N . TYR B 1 132 ? -5.219 19.984 -0.301 1 98.81 132 TYR B N 1
ATOM 3586 C CA . TYR B 1 132 ? -6.043 21.188 -0.142 1 98.81 132 TYR B CA 1
ATOM 3587 C C . TYR B 1 132 ? -6.82 21.484 -1.418 1 98.81 132 TYR B C 1
ATOM 3589 O O . TYR B 1 132 ? -8.039 21.688 -1.38 1 98.81 132 TYR B O 1
ATOM 3597 N N . LEU B 1 133 ? -6.148 21.406 -2.506 1 98.69 133 LEU B N 1
ATOM 3598 C CA . LEU B 1 133 ? -6.758 21.781 -3.779 1 98.69 133 LEU B CA 1
ATOM 3599 C C . LEU B 1 133 ? -7.762 20.719 -4.223 1 98.69 133 LEU B C 1
ATOM 3601 O O . LEU B 1 133 ? -8.773 21.047 -4.852 1 98.69 133 LEU B O 1
ATOM 3605 N N . GLU B 1 134 ? -7.52 19.469 -3.84 1 98.62 134 GLU B N 1
ATOM 3606 C CA . GLU B 1 134 ? -8.336 18.359 -4.328 1 98.62 134 GLU B CA 1
ATOM 3607 C C . GLU B 1 134 ? -9.461 18.031 -3.348 1 98.62 134 GLU B C 1
ATOM 3609 O O . GLU B 1 134 ? -10.32 17.203 -3.639 1 98.62 134 GLU B O 1
ATOM 3614 N N . SER B 1 135 ? -9.523 18.5 -2.055 1 96.81 135 SER B N 1
ATOM 3615 C CA . SER B 1 135 ? -10.539 18.203 -1.05 1 96.81 135 SER B CA 1
ATOM 3616 C C . SER B 1 135 ? -11.875 18.844 -1.403 1 96.81 135 SER B C 1
ATOM 3618 O O . SER B 1 135 ? -12.914 18.469 -0.856 1 96.81 135 SER B O 1
ATOM 3620 N N . GLY B 1 136 ? -12.109 19.484 -2.439 1 88.88 136 GLY B N 1
ATOM 3621 C CA . GLY B 1 136 ? -13.359 20.016 -2.953 1 88.88 136 GLY B CA 1
ATOM 3622 C C . GLY B 1 136 ? -13.984 21.047 -2.035 1 88.88 136 GLY B C 1
ATOM 3623 O O . GLY B 1 136 ? -13.477 21.312 -0.944 1 88.88 136 GLY B O 1
ATOM 3624 N N . ASN B 1 137 ? -15.203 21.469 -2.352 1 92.69 137 ASN B N 1
ATOM 3625 C CA . ASN B 1 137 ? -15.875 22.562 -1.656 1 92.69 137 ASN B CA 1
ATOM 3626 C C . ASN B 1 137 ? -16.828 22.047 -0.592 1 92.69 137 ASN B C 1
ATOM 3628 O O . ASN B 1 137 ? -17.391 22.828 0.188 1 92.69 137 ASN B O 1
ATOM 3632 N N . ASP B 1 138 ? -16.906 20.766 -0.493 1 95.38 138 ASP B N 1
ATOM 3633 C CA . ASP B 1 138 ? -17.781 20.203 0.529 1 95.38 138 ASP B CA 1
ATOM 3634 C C . ASP B 1 138 ? -17.062 20.094 1.871 1 95.38 138 ASP B C 1
ATOM 3636 O O . ASP B 1 138 ? -17.656 19.703 2.875 1 95.38 138 ASP B O 1
ATOM 3640 N N . THR B 1 139 ? -15.82 20.438 1.919 1 98.31 139 THR B N 1
ATOM 3641 C CA . THR B 1 139 ? -15.055 20.578 3.15 1 98.31 139 THR B CA 1
ATOM 3642 C C . THR B 1 139 ? -14.633 22.031 3.359 1 98.31 139 THR B C 1
ATOM 3644 O O . THR B 1 139 ? -14.461 22.781 2.395 1 98.31 139 THR B O 1
ATOM 3647 N N . ASP B 1 140 ? -14.461 22.391 4.617 1 98.56 140 ASP B N 1
ATOM 3648 C CA . ASP B 1 140 ? -14.148 23.797 4.832 1 98.56 140 ASP B CA 1
ATOM 3649 C C . ASP B 1 140 ? -12.961 23.953 5.77 1 98.56 140 ASP B C 1
ATOM 3651 O O . ASP B 1 140 ? -12.5 25.078 6.012 1 98.56 140 ASP B O 1
ATOM 3655 N N . TYR B 1 141 ? -12.43 22.875 6.285 1 98.81 141 TYR B N 1
ATOM 3656 C CA . TYR B 1 141 ? -11.164 22.891 7.004 1 98.81 141 TYR B CA 1
ATOM 3657 C C . TYR B 1 141 ? -10.391 21.594 6.785 1 98.81 141 TYR B C 1
ATOM 3659 O O . TYR B 1 141 ? -10.906 20.656 6.172 1 98.81 141 TYR B O 1
ATOM 3667 N N . LEU B 1 142 ? -9.102 21.641 7.148 1 98.88 142 LEU B N 1
ATOM 3668 C CA . LEU B 1 142 ? -8.258 20.484 6.875 1 98.88 142 LEU B CA 1
ATOM 3669 C C . LEU B 1 142 ? -7.387 20.156 8.078 1 98.88 142 LEU B C 1
ATOM 3671 O O . LEU B 1 142 ? -7.168 21 8.945 1 98.88 142 LEU B O 1
ATOM 3675 N N . ALA B 1 143 ? -7.031 18.922 8.141 1 98.94 143 ALA B N 1
ATOM 3676 C CA . ALA B 1 143 ? -5.949 18.422 8.992 1 98.94 143 ALA B CA 1
ATOM 3677 C C . ALA B 1 143 ? -4.809 17.859 8.156 1 98.94 143 ALA B C 1
ATOM 3679 O O . ALA B 1 143 ? -5.012 16.922 7.371 1 98.94 143 ALA B O 1
ATOM 3680 N N . MET B 1 144 ? -3.648 18.469 8.219 1 98.81 144 MET B N 1
ATOM 3681 C CA . MET B 1 144 ? -2.443 17.797 7.75 1 98.81 144 MET B CA 1
ATOM 3682 C C . MET B 1 144 ? -2.035 16.688 8.711 1 98.81 144 MET B C 1
ATOM 3684 O O . MET B 1 144 ? -1.723 16.938 9.875 1 98.81 144 MET B O 1
ATOM 3688 N N . HIS B 1 145 ? -2.004 15.508 8.242 1 98.88 145 HIS B N 1
ATOM 3689 C CA . HIS B 1 145 ? -1.92 14.383 9.164 1 98.88 145 HIS B CA 1
ATOM 3690 C C . HIS B 1 145 ? -0.897 13.359 8.688 1 98.88 145 HIS B C 1
ATOM 3692 O O . HIS B 1 145 ? -1.018 12.82 7.586 1 98.88 145 HIS B O 1
ATOM 3698 N N . ASP B 1 146 ? 0.088 13.07 9.57 1 98.31 146 ASP B N 1
ATOM 3699 C CA . ASP B 1 146 ? 1.026 11.992 9.258 1 98.31 146 ASP B CA 1
ATOM 3700 C C . ASP B 1 146 ? 0.35 10.633 9.344 1 98.31 146 ASP B C 1
ATOM 3702 O O . ASP B 1 146 ? -0.433 10.375 10.258 1 98.31 146 ASP B O 1
ATOM 3706 N N . VAL B 1 147 ? 0.683 9.766 8.422 1 98.62 147 VAL B N 1
ATOM 3707 C CA . VAL B 1 147 ? 0.041 8.453 8.336 1 98.62 147 VAL B CA 1
ATOM 3708 C C . VAL B 1 147 ? 0.482 7.578 9.5 1 98.62 147 VAL B C 1
ATOM 3710 O O . VAL B 1 147 ? -0.215 6.633 9.875 1 98.62 147 VAL B O 1
ATOM 3713 N N . ASP B 1 148 ? 1.593 7.938 10.141 1 97.94 148 ASP B N 1
ATOM 3714 C CA . ASP B 1 148 ? 2.164 7.035 11.133 1 97.94 148 ASP B CA 1
ATOM 3715 C C . ASP B 1 148 ? 1.933 7.562 12.547 1 97.94 148 ASP B C 1
ATOM 3717 O O . ASP B 1 148 ? 2.588 7.125 13.5 1 97.94 148 ASP B O 1
ATOM 3721 N N . LEU B 1 149 ? 1.04 8.555 12.734 1 98.56 149 LEU B N 1
ATOM 3722 C CA . LEU B 1 149 ? 0.75 9.125 14.047 1 98.56 149 LEU B CA 1
ATOM 3723 C C . LEU B 1 149 ? -0.727 8.961 14.391 1 98.56 149 LEU B C 1
ATOM 3725 O O . LEU B 1 149 ? -1.583 9.617 13.797 1 98.56 149 LEU B O 1
ATOM 3729 N N . LEU B 1 150 ? -1.004 8.117 15.422 1 98.81 150 LEU B N 1
ATOM 3730 C CA . LEU B 1 150 ? -2.387 7.816 15.781 1 98.81 150 LEU B CA 1
ATOM 3731 C C . LEU B 1 150 ? -2.744 8.422 17.125 1 98.81 150 LEU B C 1
ATOM 3733 O O . LEU B 1 150 ? -2.039 8.211 18.125 1 98.81 150 LEU B O 1
ATOM 3737 N N . PRO B 1 151 ? -3.818 9.18 17.203 1 98.81 151 PRO B N 1
ATOM 3738 C CA . PRO B 1 151 ? -4.254 9.75 18.469 1 98.81 151 PRO B CA 1
ATOM 3739 C C . PRO B 1 151 ? -4.906 8.711 19.391 1 98.81 151 PRO B C 1
ATOM 3741 O O . PRO B 1 151 ? -5.984 8.203 19.078 1 98.81 151 PRO B O 1
ATOM 3744 N N . LEU B 1 152 ? -4.297 8.508 20.516 1 98.56 152 LEU B N 1
ATOM 3745 C CA . LEU B 1 152 ? -4.812 7.512 21.453 1 98.56 152 LEU B CA 1
ATOM 3746 C C . LEU B 1 152 ? -5.727 8.156 22.484 1 98.56 152 LEU B C 1
ATOM 3748 O O . LEU B 1 152 ? -6.508 7.465 23.141 1 98.56 152 LEU B O 1
ATOM 3752 N N . ASN B 1 153 ? -5.574 9.469 22.656 1 98.25 153 ASN B N 1
ATOM 3753 C CA . ASN B 1 153 ? -6.359 10.188 23.656 1 98.25 153 ASN B CA 1
ATOM 3754 C C . ASN B 1 153 ? -7.605 10.82 23.031 1 98.25 153 ASN B C 1
ATOM 3756 O O . ASN B 1 153 ? -7.5 11.703 22.188 1 98.25 153 ASN B O 1
ATOM 3760 N N . GLU B 1 154 ? -8.727 10.469 23.516 1 96.19 154 GLU B N 1
ATOM 3761 C CA . GLU B 1 154 ? -10 10.891 22.938 1 96.19 154 GLU B CA 1
ATOM 3762 C C . GLU B 1 154 ? -10.289 12.359 23.25 1 96.19 154 GLU B C 1
ATOM 3764 O O . GLU B 1 154 ? -11.18 12.961 22.641 1 96.19 154 GLU B O 1
ATOM 3769 N N . ALA B 1 155 ? -9.547 12.938 24.094 1 97.19 155 ALA B N 1
ATOM 3770 C CA . ALA B 1 155 ? -9.789 14.328 24.484 1 97.19 155 ALA B CA 1
ATOM 3771 C C . ALA B 1 155 ? -9.211 15.289 23.438 1 97.19 155 ALA B C 1
ATOM 3773 O O . ALA B 1 155 ? -9.5 16.484 23.469 1 97.19 155 ALA B O 1
ATOM 3774 N N . LEU B 1 156 ? -8.445 14.773 22.547 1 98.5 156 LEU B N 1
ATOM 3775 C CA . LEU B 1 156 ? -7.867 15.617 21.5 1 98.5 156 LEU B CA 1
ATOM 3776 C C . LEU B 1 156 ? -8.961 16.219 20.625 1 98.5 156 LEU B C 1
ATOM 3778 O O . LEU B 1 156 ? -9.859 15.5 20.172 1 98.5 156 LEU B O 1
ATOM 3782 N N . ASP B 1 157 ? -8.844 17.484 20.344 1 97.88 157 ASP B N 1
ATOM 3783 C CA . ASP B 1 157 ? -9.844 18.188 19.547 1 97.88 157 ASP B CA 1
ATOM 3784 C C . ASP B 1 157 ? -9.5 18.172 18.062 1 97.88 157 ASP B C 1
ATOM 3786 O O . ASP B 1 157 ? -8.398 18.562 17.672 1 97.88 157 ASP B O 1
ATOM 3790 N N . TYR B 1 158 ? -10.414 17.688 17.25 1 98.69 158 TYR B N 1
ATOM 3791 C CA . TYR B 1 158 ? -10.289 17.688 15.805 1 98.69 158 TYR B CA 1
ATOM 3792 C C . TYR B 1 158 ? -11.398 18.516 15.164 1 98.69 158 TYR B C 1
ATOM 3794 O O . TYR B 1 158 ? -11.68 18.375 13.969 1 98.69 158 TYR B O 1
ATOM 3802 N N . GLY B 1 159 ? -12.055 19.328 15.922 1 98.31 159 GLY B N 1
ATOM 3803 C CA . GLY B 1 159 ? -13.133 20.188 15.43 1 98.31 159 GLY B CA 1
ATOM 3804 C C . GLY B 1 159 ? -12.633 21.359 14.617 1 98.31 159 GLY B C 1
ATOM 3805 O O . GLY B 1 159 ? -11.422 21.578 14.5 1 98.31 159 GLY B O 1
ATOM 3806 N N . PHE B 1 160 ? -13.609 22.141 14.094 1 98.69 160 PHE B N 1
ATOM 3807 C CA . PHE B 1 160 ? -13.336 23.297 13.273 1 98.69 160 PHE B CA 1
ATOM 3808 C C . PHE B 1 160 ? -12.539 24.344 14.055 1 98.69 160 PHE B C 1
ATOM 3810 O O . PHE B 1 160 ? -12.992 24.812 15.094 1 98.69 160 PHE B O 1
ATOM 3817 N N . PRO B 1 161 ? -11.344 24.672 13.578 1 98.56 161 PRO B N 1
ATOM 3818 C CA . PRO B 1 161 ? -10.5 25.625 14.312 1 98.56 161 PRO B CA 1
ATOM 3819 C C . PRO B 1 161 ? -10.836 27.078 14 1 98.56 161 PRO B C 1
ATOM 3821 O O . PRO B 1 161 ? -10.055 27.766 13.344 1 98.56 161 PRO B O 1
ATOM 3824 N N . GLU B 1 162 ? -11.805 27.562 14.594 1 96.75 162 GLU B N 1
ATOM 3825 C CA . GLU B 1 162 ? -12.391 28.859 14.281 1 96.75 162 GLU B CA 1
ATOM 3826 C C . GLU B 1 162 ? -11.438 30 14.633 1 96.75 162 GLU B C 1
ATOM 3828 O O . GLU B 1 162 ? -11.336 30.984 13.891 1 96.75 162 GLU B O 1
ATOM 3833 N N . GLU B 1 163 ? -10.703 29.891 15.734 1 96.88 163 GLU B N 1
ATOM 3834 C CA . GLU B 1 163 ? -9.922 31 16.266 1 96.88 163 GLU B CA 1
ATOM 3835 C C . GLU B 1 163 ? -8.555 31.078 15.594 1 96.88 163 GLU B C 1
ATOM 3837 O O . GLU B 1 163 ? -7.922 32.156 15.586 1 96.88 163 GLU B O 1
ATOM 3842 N N . GLY B 1 164 ? -8.133 29.953 15.031 1 98.31 164 GLY B N 1
ATOM 3843 C CA . GLY B 1 164 ? -6.82 29.859 14.422 1 98.31 164 GLY B CA 1
ATOM 3844 C C . GLY B 1 164 ? -6.328 28.438 14.273 1 98.31 164 GLY B C 1
ATOM 3845 O O . GLY B 1 164 ? -6.961 27.5 14.773 1 98.31 164 GLY B O 1
ATOM 3846 N N . PRO B 1 165 ? -5.242 28.312 13.586 1 98.81 165 PRO B N 1
ATOM 3847 C CA . PRO B 1 165 ? -4.672 26.969 13.445 1 98.81 165 PRO B CA 1
ATOM 3848 C C . PRO B 1 165 ? -4.52 26.25 14.781 1 98.81 165 PRO B C 1
ATOM 3850 O O . PRO B 1 165 ? -4.168 26.875 15.789 1 98.81 165 PRO B O 1
ATOM 3853 N N . PHE B 1 166 ? -4.805 24.984 14.758 1 98.88 166 PHE B N 1
ATOM 3854 C CA . PHE B 1 166 ? -4.762 24.172 15.969 1 98.88 166 PHE B CA 1
ATOM 3855 C C . PHE B 1 166 ? -3.791 23 15.805 1 98.88 166 PHE B C 1
ATOM 3857 O O . PHE B 1 166 ? -4.035 22.094 15.016 1 98.88 166 PHE B O 1
ATOM 3864 N N . HIS B 1 167 ? -2.721 23.031 16.562 1 98.81 167 HIS B N 1
ATOM 3865 C CA . HIS B 1 167 ? -1.671 22.031 16.469 1 98.81 167 HIS B CA 1
ATOM 3866 C C . HIS B 1 167 ? -1.936 20.875 17.438 1 98.81 167 HIS B C 1
ATOM 3868 O O . HIS B 1 167 ? -1.456 20.875 18.562 1 98.81 167 HIS B O 1
ATOM 3874 N N . VAL B 1 168 ? -2.555 19.844 16.906 1 98.75 168 VAL B N 1
ATOM 3875 C CA . VAL B 1 168 ? -3.008 18.719 17.703 1 98.75 168 VAL B CA 1
ATOM 3876 C C . VAL B 1 168 ? -1.804 17.984 18.297 1 98.75 168 VAL B C 1
ATOM 3878 O O . VAL B 1 168 ? -1.796 17.625 19.469 1 98.75 168 VAL B O 1
ATOM 3881 N N . ALA B 1 169 ? -0.815 17.781 17.438 1 98.44 169 ALA B N 1
ATOM 3882 C CA . ALA B 1 169 ? 0.374 17.062 17.891 1 98.44 169 ALA B CA 1
ATOM 3883 C C . ALA B 1 169 ? 1.413 18.016 18.469 1 98.44 169 ALA B C 1
ATOM 3885 O O . ALA B 1 169 ? 2.574 18 18.047 1 98.44 169 ALA B O 1
ATOM 3886 N N . SER B 1 170 ? 1.086 18.672 19.5 1 97.81 170 SER B N 1
ATOM 3887 C CA . SER B 1 170 ? 1.927 19.703 20.109 1 97.81 170 SER B CA 1
ATOM 3888 C C . SER B 1 170 ? 3.223 19.094 20.641 1 97.81 170 SER B C 1
ATOM 3890 O O . SER B 1 170 ? 3.297 17.891 20.891 1 97.81 170 SER B O 1
ATOM 3892 N N . PRO B 1 171 ? 4.215 19.953 20.828 1 97.38 171 PRO B N 1
ATOM 3893 C CA . PRO B 1 171 ? 5.512 19.484 21.312 1 97.38 171 PRO B CA 1
ATOM 3894 C C . PRO B 1 171 ? 5.406 18.766 22.656 1 97.38 171 PRO B C 1
ATOM 3896 O O . PRO B 1 171 ? 6.195 17.859 22.938 1 97.38 171 PRO B O 1
ATOM 3899 N N . ASP B 1 172 ? 4.426 19.078 23.422 1 96.69 172 ASP B N 1
ATOM 3900 C CA . ASP B 1 172 ? 4.27 18.469 24.75 1 96.69 172 ASP B CA 1
ATOM 3901 C C . ASP B 1 172 ? 3.621 17.078 24.641 1 96.69 172 ASP B C 1
ATOM 3903 O O . ASP B 1 172 ? 3.646 16.312 25.609 1 96.69 172 ASP B O 1
ATOM 3907 N N . LEU B 1 173 ? 3.107 16.797 23.469 1 98.12 173 LEU B N 1
ATOM 3908 C CA . LEU B 1 173 ? 2.354 15.547 23.344 1 98.12 173 LEU B CA 1
ATOM 3909 C C . LEU B 1 173 ? 2.986 14.633 22.297 1 98.12 173 LEU B C 1
ATOM 3911 O O . LEU B 1 173 ? 2.797 13.414 22.328 1 98.12 173 LEU B O 1
ATOM 3915 N N . HIS B 1 174 ? 3.678 15.18 21.344 1 97.44 174 HIS B N 1
ATOM 3916 C CA . HIS B 1 174 ? 4.297 14.383 20.297 1 97.44 174 HIS B CA 1
ATOM 3917 C C . HIS B 1 174 ? 5.34 13.43 20.875 1 97.44 174 HIS B C 1
ATOM 3919 O O . HIS B 1 174 ? 6.109 13.812 21.766 1 97.44 174 HIS B O 1
ATOM 3925 N N . PRO B 1 175 ? 5.488 12.312 20.344 1 96.88 175 PRO B N 1
ATOM 3926 C CA . PRO B 1 175 ? 6.414 11.344 20.922 1 96.88 175 PRO B CA 1
ATOM 3927 C C . PRO B 1 175 ? 7.875 11.656 20.609 1 96.88 175 PRO B C 1
ATOM 3929 O O . PRO B 1 175 ? 8.773 11.25 21.359 1 96.88 175 PRO B O 1
ATOM 3932 N N . LEU B 1 176 ? 8.141 12.445 19.594 1 94.62 176 LEU B N 1
ATOM 3933 C CA . LEU B 1 176 ? 9.523 12.539 19.125 1 94.62 176 LEU B CA 1
ATOM 3934 C C . LEU B 1 176 ? 9.984 13.992 19.078 1 94.62 176 LEU B C 1
ATOM 3936 O O . LEU B 1 176 ? 11.188 14.266 19.141 1 94.62 176 LEU B O 1
ATOM 3940 N N . TYR B 1 177 ? 9.094 14.883 18.875 1 94.19 177 TYR B N 1
ATOM 3941 C CA . TYR B 1 177 ? 9.477 16.266 18.609 1 94.19 177 TYR B CA 1
ATOM 3942 C C . TYR B 1 177 ? 8.922 17.203 19.672 1 94.19 177 TYR B C 1
ATOM 3944 O O . TYR B 1 177 ? 7.707 17.344 19.812 1 94.19 177 TYR B O 1
ATOM 3952 N N . HIS B 1 178 ? 9.828 18.062 20.203 1 96.12 178 HIS B N 1
ATOM 3953 C CA . HIS B 1 178 ? 9.414 18.719 21.438 1 96.12 178 HIS B CA 1
ATOM 3954 C C . HIS B 1 178 ? 9.812 20.188 21.453 1 96.12 178 HIS B C 1
ATOM 3956 O O . HIS B 1 178 ? 9.609 20.891 22.438 1 96.12 178 HIS B O 1
ATOM 3962 N N . TYR B 1 179 ? 10.32 20.703 20.359 1 95.38 179 TYR B N 1
ATOM 3963 C CA . TYR B 1 179 ? 10.758 22.094 20.375 1 95.38 179 TYR B CA 1
ATOM 3964 C C . TYR B 1 179 ? 9.586 23.047 20.109 1 95.38 179 TYR B C 1
ATOM 3966 O O . TYR B 1 179 ? 8.648 22.688 19.391 1 95.38 179 TYR B O 1
ATOM 3974 N N . LYS B 1 180 ? 9.586 24.172 20.578 1 94.62 180 LYS B N 1
ATOM 3975 C CA . LYS B 1 180 ? 8.469 25.094 20.734 1 94.62 180 LYS B CA 1
ATOM 3976 C C . LYS B 1 180 ? 7.859 25.469 19.391 1 94.62 180 LYS B C 1
ATOM 3978 O O . LYS B 1 180 ? 6.641 25.625 19.266 1 94.62 180 LYS B O 1
ATOM 3983 N N . THR B 1 181 ? 8.625 25.594 18.344 1 95.88 181 THR B N 1
ATOM 3984 C CA . THR B 1 181 ? 8.133 26.078 17.047 1 95.88 181 THR B CA 1
ATOM 3985 C C . THR B 1 181 ? 7.68 24.922 16.172 1 95.88 181 THR B C 1
ATOM 3987 O O . THR B 1 181 ? 7.316 25.109 15.008 1 95.88 181 THR B O 1
ATOM 3990 N N . TYR B 1 182 ? 7.699 23.781 16.781 1 96.94 182 TYR B N 1
ATOM 3991 C CA . TYR B 1 182 ? 7.281 22.594 16.047 1 96.94 182 TYR B CA 1
ATOM 3992 C C . TYR B 1 182 ? 5.789 22.656 15.734 1 96.94 182 TYR B C 1
ATOM 3994 O O . TYR B 1 182 ? 4.969 22.844 16.625 1 96.94 182 TYR B O 1
ATOM 4002 N N . VAL B 1 183 ? 5.473 22.438 14.383 1 97.88 183 VAL B N 1
ATOM 4003 C CA . VAL B 1 183 ? 4.059 22.422 14.016 1 97.88 183 VAL B CA 1
ATOM 4004 C C . VAL B 1 183 ? 3.777 21.234 13.094 1 97.88 183 VAL B C 1
ATOM 4006 O O . VAL B 1 183 ? 2.795 21.25 12.344 1 97.88 183 VAL B O 1
ATOM 4009 N N . GLY B 1 184 ? 4.617 20.234 13.109 1 97.62 184 GLY B N 1
ATOM 4010 C CA . GLY B 1 184 ? 4.426 19.062 12.281 1 97.62 184 GLY B CA 1
ATOM 4011 C C . GLY B 1 184 ? 3.475 18.047 12.891 1 97.62 184 GLY B C 1
ATOM 4012 O O . GLY B 1 184 ? 2.736 18.375 13.82 1 97.62 184 GLY B O 1
ATOM 4013 N N . GLY B 1 185 ? 3.381 16.891 12.305 1 97.81 185 GLY B N 1
ATOM 4014 C CA . GLY B 1 185 ? 2.562 15.789 12.797 1 97.81 185 GLY B CA 1
ATOM 4015 C C . GLY B 1 185 ? 1.097 15.93 12.43 1 97.81 185 GLY B C 1
ATOM 4016 O O . GLY B 1 185 ? 0.626 15.305 11.477 1 97.81 185 GLY B O 1
ATOM 4017 N N . ILE B 1 186 ? 0.389 16.797 13.195 1 98.88 186 ILE B N 1
ATOM 4018 C CA . ILE B 1 186 ? -1.036 17.016 12.984 1 98.88 186 ILE B CA 1
ATOM 4019 C C . ILE B 1 186 ? -1.375 18.484 13.25 1 98.88 186 ILE B C 1
ATOM 4021 O O . ILE B 1 186 ? -1.285 18.953 14.391 1 98.88 186 ILE B O 1
ATOM 4025 N N . LEU B 1 187 ? -1.769 19.156 12.227 1 98.88 187 LEU B N 1
ATOM 4026 C CA . LEU B 1 187 ? -2.152 20.562 12.312 1 98.88 187 LEU B CA 1
ATOM 4027 C C . LEU B 1 187 ? -3.473 20.812 11.594 1 98.88 187 LEU B C 1
ATOM 4029 O O . LEU B 1 187 ? -3.652 20.391 10.453 1 98.88 187 LEU B O 1
ATOM 4033 N N . LEU B 1 188 ? -4.406 21.453 12.281 1 98.94 188 LEU B N 1
ATOM 4034 C CA . LEU B 1 188 ? -5.707 21.797 11.719 1 98.94 188 LEU B CA 1
ATOM 4035 C C . LEU B 1 188 ? -5.758 23.281 11.359 1 98.94 188 LEU B C 1
ATOM 4037 O O . LEU B 1 188 ? -5.266 24.125 12.117 1 98.94 188 LEU B O 1
ATOM 4041 N N . LEU B 1 189 ? -6.316 23.531 10.242 1 98.75 189 LEU B N 1
ATOM 4042 C CA . LEU B 1 189 ? -6.555 24.891 9.766 1 98.75 189 LEU B CA 1
ATOM 4043 C C . LEU B 1 189 ? -7.879 24.984 9.016 1 98.75 189 LEU B C 1
ATOM 4045 O O . LEU B 1 189 ? -8.281 24.016 8.352 1 98.75 189 LEU B O 1
ATOM 4049 N N . THR B 1 190 ? -8.5 26.172 9.086 1 98.81 190 THR B N 1
ATOM 4050 C CA . THR B 1 190 ? -9.539 26.406 8.086 1 98.81 190 THR B CA 1
ATOM 4051 C C . THR B 1 190 ? -8.93 26.547 6.695 1 98.81 190 THR B C 1
ATOM 4053 O O . THR B 1 190 ? -7.762 26.906 6.551 1 98.81 190 THR B O 1
ATOM 4056 N N . LYS B 1 191 ? -9.719 26.25 5.727 1 98.69 191 LYS B N 1
ATOM 4057 C CA . LYS B 1 191 ? -9.227 26.438 4.363 1 98.69 191 LYS B CA 1
ATOM 4058 C C . LYS B 1 191 ? -8.875 27.906 4.102 1 98.69 191 LYS B C 1
ATOM 4060 O O . LYS B 1 191 ? -7.941 28.203 3.352 1 98.69 191 LYS B O 1
ATOM 4065 N N . LYS B 1 192 ? -9.547 28.797 4.738 1 98.19 192 LYS B N 1
ATOM 4066 C CA . LYS B 1 192 ? -9.242 30.219 4.633 1 98.19 192 LYS B CA 1
ATOM 4067 C C . LYS B 1 192 ? -7.852 30.516 5.191 1 98.19 192 LYS B C 1
ATOM 4069 O O . LYS B 1 192 ? -7.051 31.203 4.547 1 98.19 192 LYS B O 1
ATOM 4074 N N . HIS B 1 193 ? -7.625 30.031 6.391 1 98.62 193 HIS B N 1
ATOM 4075 C CA . HIS B 1 193 ? -6.32 30.234 7.008 1 98.62 193 HIS B CA 1
ATOM 4076 C C . HIS B 1 193 ? -5.203 29.672 6.129 1 98.62 193 HIS B C 1
ATOM 4078 O O . HIS B 1 193 ? -4.164 30.312 5.961 1 98.62 193 HIS B O 1
ATOM 4084 N N . TYR B 1 194 ? -5.441 28.469 5.59 1 98.62 194 TYR B N 1
ATOM 4085 C CA . TYR B 1 194 ? -4.434 27.844 4.75 1 98.62 194 TYR B CA 1
ATOM 4086 C C . TYR B 1 194 ? -4.148 28.672 3.508 1 98.62 194 TYR B C 1
ATOM 4088 O O . TYR B 1 194 ? -2.992 28.844 3.115 1 98.62 194 TYR B O 1
ATOM 4096 N N . HIS B 1 195 ? -5.156 29.234 2.973 1 97.88 195 HIS B N 1
ATOM 4097 C CA . HIS B 1 195 ? -5.031 30.094 1.802 1 97.88 195 HIS B CA 1
ATOM 4098 C C . HIS B 1 195 ? -4.27 31.375 2.135 1 97.88 195 HIS B C 1
ATOM 4100 O O . HIS B 1 195 ? -3.449 31.844 1.339 1 97.88 195 HIS B O 1
ATOM 4106 N N . MET B 1 196 ? -4.488 31.875 3.301 1 97.69 196 MET B N 1
ATOM 4107 C CA . MET B 1 196 ? -3.812 33.094 3.752 1 97.69 196 MET B CA 1
ATOM 4108 C C . MET B 1 196 ? -2.303 32.875 3.807 1 97.69 196 MET B C 1
ATOM 4110 O O . MET B 1 196 ? -1.535 33.844 3.631 1 97.69 196 MET B O 1
ATOM 4114 N N . CYS B 1 197 ? -1.938 31.703 4.008 1 97.88 197 CYS B N 1
ATOM 4115 C CA . CYS B 1 197 ? -0.52 31.391 4.102 1 97.88 197 CYS B CA 1
ATOM 4116 C C . CYS B 1 197 ? 0.046 31 2.74 1 97.88 197 CYS B C 1
ATOM 4118 O O . CYS B 1 197 ? 1.229 30.672 2.625 1 97.88 197 CYS B O 1
ATOM 4120 N N . ASN B 1 198 ? -0.747 30.969 1.765 1 98.31 198 ASN B N 1
ATOM 4121 C CA . ASN B 1 198 ? -0.373 30.453 0.452 1 98.31 198 ASN B CA 1
ATOM 4122 C C . ASN B 1 198 ? 0.082 28.984 0.529 1 98.31 198 ASN B C 1
ATOM 4124 O O . ASN B 1 198 ? 1.021 28.594 -0.16 1 98.31 198 ASN B O 1
ATOM 4128 N N . GLY B 1 199 ? -0.524 28.281 1.438 1 98.56 199 GLY B N 1
ATOM 4129 C CA . GLY B 1 199 ? -0.143 26.891 1.646 1 98.56 199 GLY B CA 1
ATOM 4130 C C . GLY B 1 199 ? 1.292 26.734 2.113 1 98.56 199 GLY B C 1
ATOM 4131 O O . GLY B 1 199 ? 1.813 27.578 2.838 1 98.56 199 GLY B O 1
ATOM 4132 N N . MET B 1 200 ? 1.847 25.547 1.809 1 98.62 200 MET B N 1
ATOM 4133 C CA . MET B 1 200 ? 3.223 25.219 2.184 1 98.62 200 MET B CA 1
ATOM 4134 C C . MET B 1 200 ? 4.16 25.375 0.989 1 98.62 200 MET B C 1
ATOM 4136 O O . MET B 1 200 ? 3.711 25.391 -0.159 1 98.62 200 MET B O 1
ATOM 4140 N N . SER B 1 201 ? 5.43 25.5 1.294 1 98.25 201 SER B N 1
ATOM 4141 C CA . SER B 1 201 ? 6.422 25.656 0.236 1 98.25 201 SER B CA 1
ATOM 4142 C C . SER B 1 201 ? 6.562 24.375 -0.583 1 98.25 201 SER B C 1
ATOM 4144 O O . SER B 1 201 ? 6.516 23.266 -0.036 1 98.25 201 SER B O 1
ATOM 4146 N N . ASN B 1 202 ? 6.816 24.562 -1.853 1 98.19 202 ASN B N 1
ATOM 4147 C CA . ASN B 1 202 ? 7.004 23.406 -2.732 1 98.19 202 ASN B CA 1
ATOM 4148 C C . ASN B 1 202 ? 8.477 23.047 -2.869 1 98.19 202 ASN B C 1
ATOM 4150 O O . ASN B 1 202 ? 8.836 22.172 -3.67 1 98.19 202 ASN B O 1
ATOM 4154 N N . ARG B 1 203 ? 9.359 23.609 -2.086 1 97.12 203 ARG B N 1
ATOM 4155 C CA . ARG B 1 203 ? 10.789 23.484 -2.322 1 97.12 203 ARG B CA 1
ATOM 4156 C C . ARG B 1 203 ? 11.414 22.422 -1.426 1 97.12 203 ARG B C 1
ATOM 4158 O O . ARG B 1 203 ? 12.617 22.172 -1.505 1 97.12 203 ARG B O 1
ATOM 4165 N N . PHE B 1 204 ? 10.633 21.844 -0.606 1 97.44 204 PHE B N 1
ATOM 4166 C CA . PHE B 1 204 ? 11.18 20.938 0.401 1 97.44 204 PHE B CA 1
ATOM 4167 C C . PHE B 1 204 ? 11.039 19.484 -0.036 1 97.44 204 PHE B C 1
ATOM 4169 O O . PHE B 1 204 ? 10.016 18.844 0.231 1 97.44 204 PHE B O 1
ATOM 4176 N N . TRP B 1 205 ? 12.094 19.031 -0.698 1 97.81 205 TRP B N 1
ATOM 4177 C CA . TRP B 1 205 ? 12.211 17.641 -1.115 1 97.81 205 TRP B CA 1
ATOM 4178 C C . TRP B 1 205 ? 13.039 16.844 -0.11 1 97.81 205 TRP B C 1
ATOM 4180 O O . TRP B 1 205 ? 14.117 17.266 0.302 1 97.81 205 TRP B O 1
ATOM 4190 N N . GLY B 1 206 ? 12.508 15.641 0.248 1 97 206 GLY B N 1
ATOM 4191 C CA . GLY B 1 206 ? 13.117 14.883 1.324 1 97 206 GLY B CA 1
ATOM 4192 C C . GLY B 1 206 ? 12.531 15.195 2.688 1 97 206 GLY B C 1
ATOM 4193 O O . GLY B 1 206 ? 11.594 15.984 2.797 1 97 206 GLY B O 1
ATOM 4194 N N . TRP B 1 207 ? 13.062 14.57 3.662 1 93.19 207 TRP B N 1
ATOM 4195 C CA . TRP B 1 207 ? 12.461 14.664 4.992 1 93.19 207 TRP B CA 1
ATOM 4196 C C . TRP B 1 207 ? 12.977 15.891 5.734 1 93.19 207 TRP B C 1
ATOM 4198 O O . TRP B 1 207 ? 14.188 16.094 5.844 1 93.19 207 TRP B O 1
ATOM 4208 N N . GLY B 1 208 ? 12.039 16.781 6.07 1 90.12 208 GLY B N 1
ATOM 4209 C CA . GLY B 1 208 ? 12.414 17.719 7.113 1 90.12 208 GLY B CA 1
ATOM 4210 C C . GLY B 1 208 ? 12.289 19.172 6.688 1 90.12 208 GLY B C 1
ATOM 4211 O O . GLY B 1 208 ? 12.383 19.484 5.496 1 90.12 208 GLY B O 1
ATOM 4212 N N . ARG B 1 209 ? 11.906 20 7.621 1 93.88 209 ARG B N 1
ATOM 4213 C CA . ARG B 1 209 ? 12.039 21.453 7.672 1 93.88 209 ARG B CA 1
ATOM 4214 C C . ARG B 1 209 ? 10.844 22.141 7.023 1 93.88 209 ARG B C 1
ATOM 4216 O O . ARG B 1 209 ? 10.672 23.359 7.152 1 93.88 209 ARG B O 1
ATOM 4223 N N . GLU B 1 210 ? 10.016 21.438 6.262 1 97.31 210 GLU B N 1
ATOM 4224 C CA . GLU B 1 210 ? 8.852 22.062 5.641 1 97.31 210 GLU B CA 1
ATOM 4225 C C . GLU B 1 210 ? 7.895 22.609 6.695 1 97.31 210 GLU B C 1
ATOM 4227 O O . GLU B 1 210 ? 7.246 23.641 6.477 1 97.31 210 GLU B O 1
ATOM 4232 N N . ASP B 1 211 ? 7.805 21.984 7.863 1 97.31 211 ASP B N 1
ATOM 4233 C CA . ASP B 1 211 ? 6.926 22.438 8.938 1 97.31 211 ASP B CA 1
ATOM 4234 C C . ASP B 1 211 ? 7.465 23.703 9.586 1 97.31 211 ASP B C 1
ATOM 4236 O O . ASP B 1 211 ? 6.695 24.594 9.961 1 97.31 211 ASP B O 1
ATOM 4240 N N . ASP B 1 212 ? 8.766 23.719 9.727 1 97.06 212 ASP B N 1
ATOM 4241 C CA . ASP B 1 212 ? 9.383 24.906 10.297 1 97.06 212 ASP B CA 1
ATOM 4242 C C . ASP B 1 212 ? 9.133 26.125 9.422 1 97.06 212 ASP B C 1
ATOM 4244 O O . ASP B 1 212 ? 8.891 27.219 9.93 1 97.06 212 ASP B O 1
ATOM 4248 N N . GLU B 1 213 ? 9.297 25.906 8.172 1 98 213 GLU B N 1
ATOM 4249 C CA . GLU B 1 213 ? 9.008 26.984 7.238 1 98 213 GLU B CA 1
ATOM 4250 C C . GLU B 1 213 ? 7.547 27.406 7.316 1 98 213 GLU B C 1
ATOM 4252 O O . GLU B 1 213 ? 7.234 28.609 7.266 1 98 213 GLU B O 1
ATOM 4257 N N . PHE B 1 214 ? 6.656 26.484 7.477 1 98.38 214 PHE B N 1
ATOM 4258 C CA . PHE B 1 214 ? 5.234 26.797 7.543 1 98.38 214 PHE B CA 1
ATOM 4259 C C . PHE B 1 214 ? 4.91 27.578 8.805 1 98.38 214 PHE B C 1
ATOM 4261 O O . PHE B 1 214 ? 4.051 28.469 8.789 1 98.38 214 PHE B O 1
ATOM 4268 N N . TYR B 1 215 ? 5.555 27.25 9.883 1 98.19 215 TYR B N 1
ATOM 4269 C CA . TYR B 1 215 ? 5.387 28.016 11.117 1 98.19 215 TYR B CA 1
ATOM 4270 C C . TYR B 1 215 ? 5.648 29.5 10.883 1 98.19 215 TYR B C 1
ATOM 4272 O O . TYR B 1 215 ? 4.918 30.344 11.391 1 98.19 215 TYR B O 1
ATOM 4280 N N . ARG B 1 216 ? 6.672 29.75 10.156 1 97.69 216 ARG B N 1
ATOM 4281 C CA . ARG B 1 216 ? 7.012 31.141 9.852 1 97.69 216 ARG B CA 1
ATOM 4282 C C . ARG B 1 216 ? 5.926 31.797 9.008 1 97.69 216 ARG B C 1
ATOM 4284 O O . ARG B 1 216 ? 5.664 33 9.148 1 97.69 216 ARG B O 1
ATOM 4291 N N . ARG B 1 217 ? 5.27 31.016 8.188 1 97.69 217 ARG B N 1
ATOM 4292 C CA . ARG B 1 217 ? 4.168 31.547 7.395 1 97.69 217 ARG B CA 1
ATOM 4293 C C . ARG B 1 217 ? 2.971 31.891 8.273 1 97.69 217 ARG B C 1
ATOM 4295 O O . ARG B 1 217 ? 2.305 32.906 8.07 1 97.69 217 ARG B O 1
ATOM 4302 N N . LEU B 1 218 ? 2.719 31.047 9.164 1 98 218 LEU B N 1
ATOM 4303 C CA . LEU B 1 218 ? 1.634 31.297 10.109 1 98 218 LEU B CA 1
ATOM 4304 C C . LEU B 1 218 ? 1.858 32.625 10.844 1 98 218 LEU B C 1
ATOM 4306 O O . LEU B 1 218 ? 0.936 33.406 10.977 1 98 218 LEU B O 1
ATOM 4310 N N . ARG B 1 219 ? 3.066 32.812 11.25 1 97.19 219 ARG B N 1
ATOM 4311 C CA . ARG B 1 219 ? 3.424 34.031 11.969 1 97.19 219 ARG B CA 1
ATOM 4312 C C . ARG B 1 219 ? 3.289 35.25 11.078 1 97.19 219 ARG B C 1
ATOM 4314 O O . ARG B 1 219 ? 2.752 36.281 11.492 1 97.19 219 ARG B O 1
ATOM 4321 N N . LYS B 1 220 ? 3.775 35.125 9.922 1 96.62 220 LYS B N 1
ATOM 4322 C CA . LYS B 1 220 ? 3.709 36.219 8.969 1 96.62 220 LYS B CA 1
ATOM 4323 C C . LYS B 1 220 ? 2.262 36.594 8.664 1 96.62 220 LYS B C 1
ATOM 4325 O O . LYS B 1 220 ? 1.947 37.781 8.492 1 96.62 220 LYS B O 1
ATOM 4330 N N . ALA B 1 221 ? 1.415 35.594 8.609 1 96.94 221 ALA B N 1
ATOM 4331 C CA . ALA B 1 221 ? -0.004 35.812 8.336 1 96.94 221 ALA B CA 1
ATOM 4332 C C . ALA B 1 221 ? -0.733 36.281 9.594 1 96.94 221 ALA B C 1
ATOM 4334 O O . ALA B 1 221 ? -1.948 36.5 9.57 1 96.94 221 ALA B O 1
ATOM 4335 N N . GLU B 1 222 ? -0.021 36.406 10.719 1 97.81 222 GLU B N 1
ATOM 4336 C CA . GLU B 1 222 ? -0.536 36.875 12.008 1 97.81 222 GLU B CA 1
ATOM 4337 C C . GLU B 1 222 ? -1.655 35.969 12.508 1 97.81 222 GLU B C 1
ATOM 4339 O O . GLU B 1 222 ? -2.676 36.438 13.008 1 97.81 222 GLU B O 1
ATOM 4344 N N . LEU B 1 223 ? -1.479 34.688 12.227 1 98.38 223 LEU B N 1
ATOM 4345 C CA . LEU B 1 223 ? -2.42 33.688 12.75 1 98.38 223 LEU B CA 1
ATOM 4346 C C . LEU B 1 223 ? -1.963 33.156 14.102 1 98.38 223 LEU B C 1
ATOM 4348 O O . LEU B 1 223 ? -0.814 32.75 14.25 1 98.38 223 LEU B O 1
ATOM 4352 N N . GLN B 1 224 ? -2.85 33.25 15.039 1 97.94 224 GLN B N 1
ATOM 4353 C CA . GLN B 1 224 ? -2.543 32.688 16.359 1 97.94 224 GLN B CA 1
ATOM 4354 C C . GLN B 1 224 ? -2.604 31.172 16.359 1 97.94 224 GLN B C 1
ATOM 4356 O O . GLN B 1 224 ? -3.572 30.578 15.875 1 97.94 224 GLN B O 1
ATOM 4361 N N . LEU B 1 225 ? -1.584 30.578 16.891 1 98.19 225 LEU B N 1
ATOM 4362 C CA . LEU B 1 225 ? -1.494 29.125 16.984 1 98.19 225 LEU B CA 1
ATOM 4363 C C . LEU B 1 225 ? -2.045 28.641 18.312 1 98.19 225 LEU B C 1
ATOM 4365 O O . LEU B 1 225 ? -1.708 29.188 19.375 1 98.19 225 LEU B O 1
ATOM 4369 N N . PHE B 1 226 ? -2.912 27.672 18.266 1 98.5 226 PHE B N 1
ATOM 4370 C CA . PHE B 1 226 ? -3.475 27.062 19.469 1 98.5 226 PHE B CA 1
ATOM 4371 C C . PHE B 1 226 ? -3.02 25.625 19.609 1 98.5 226 PHE B C 1
ATOM 4373 O O . PHE B 1 226 ? -2.725 24.953 18.609 1 98.5 226 PHE B O 1
ATOM 4380 N N . ARG B 1 227 ? -2.982 25.125 20.859 1 98.31 227 ARG B N 1
ATOM 4381 C CA . ARG B 1 227 ? -2.561 23.766 21.188 1 98.31 227 ARG B CA 1
ATOM 4382 C C . ARG B 1 227 ? -3.451 23.172 22.266 1 98.31 227 ARG B C 1
ATOM 4384 O O . ARG B 1 227 ? -4.168 23.891 22.969 1 98.31 227 ARG B O 1
ATOM 4391 N N . PRO B 1 228 ? -3.402 21.828 22.344 1 97.88 228 PRO B N 1
ATOM 4392 C CA . PRO B 1 228 ? -4.25 21.188 23.359 1 97.88 228 PRO B CA 1
ATOM 4393 C C . PRO B 1 228 ? -3.875 21.594 24.781 1 97.88 228 PRO B C 1
ATOM 4395 O O . PRO B 1 228 ? -2.693 21.781 25.094 1 97.88 228 PRO B O 1
ATOM 4398 N N . SER B 1 229 ? -4.934 21.719 25.547 1 95.81 229 SER B N 1
ATOM 4399 C CA . SER B 1 229 ? -4.762 21.969 26.969 1 95.81 229 SER B CA 1
ATOM 4400 C C . SER B 1 229 ? -5.449 20.875 27.797 1 95.81 229 SER B C 1
ATOM 4402 O O . SER B 1 229 ? -6.465 20.328 27.375 1 95.81 229 SER B O 1
ATOM 4404 N N . GLY B 1 230 ? -4.855 20.516 28.875 1 95 230 GLY B N 1
ATOM 4405 C CA . GLY B 1 230 ? -5.508 19.609 29.812 1 95 230 GLY B CA 1
ATOM 4406 C C . GLY B 1 230 ? -5.293 18.141 29.469 1 95 230 GLY B C 1
ATOM 4407 O O . GLY B 1 230 ? -5.98 17.266 30 1 95 230 GLY B O 1
ATOM 4408 N N . ILE B 1 231 ? -4.445 17.844 28.5 1 96.75 231 ILE B N 1
ATOM 4409 C CA . ILE B 1 231 ? -4.137 16.453 28.172 1 96.75 231 ILE B CA 1
ATOM 4410 C C . ILE B 1 231 ? -3.016 15.953 29.094 1 96.75 231 ILE B C 1
ATOM 4412 O O . ILE B 1 231 ? -1.925 16.531 29.109 1 96.75 231 ILE B O 1
ATOM 4416 N N . THR B 1 232 ? -3.145 14.844 29.797 1 96.25 232 THR B N 1
ATOM 4417 C CA . THR B 1 232 ? -2.207 14.43 30.844 1 96.25 232 THR B CA 1
ATOM 4418 C C . THR B 1 232 ? -1.402 13.219 30.391 1 96.25 232 THR B C 1
ATOM 4420 O O . THR B 1 232 ? -0.502 12.766 31.109 1 96.25 232 THR B O 1
ATOM 4423 N N . THR B 1 233 ? -1.636 12.688 29.234 1 97.75 233 THR B N 1
ATOM 4424 C CA . THR B 1 233 ? -0.981 11.461 28.797 1 97.75 233 THR B CA 1
ATOM 4425 C C . THR B 1 233 ? 0.41 11.758 28.25 1 97.75 233 THR B C 1
ATOM 4427 O O . THR B 1 233 ? 1.176 10.836 27.953 1 97.75 233 THR B O 1
ATOM 4430 N N . GLY B 1 234 ? 0.751 12.969 28.125 1 97.25 234 GLY B N 1
ATOM 4431 C CA . GLY B 1 234 ? 2.092 13.328 27.688 1 97.25 234 GLY B CA 1
ATOM 4432 C C . GLY B 1 234 ? 2.477 12.688 26.359 1 97.25 234 GLY B C 1
ATOM 4433 O O . GLY B 1 234 ? 1.717 12.742 25.391 1 97.25 234 GLY B O 1
ATOM 4434 N N . TYR B 1 235 ? 3.641 12.07 26.344 1 97.25 235 TYR B N 1
ATOM 4435 C CA . TYR B 1 235 ? 4.203 11.547 25.109 1 97.25 235 TYR B CA 1
ATOM 4436 C C . TYR B 1 235 ? 3.547 10.219 24.734 1 97.25 235 TYR B C 1
ATOM 4438 O O . TYR B 1 235 ? 3.855 9.641 23.703 1 97.25 235 TYR B O 1
ATOM 4446 N N . LYS B 1 236 ? 2.627 9.75 25.531 1 97.69 236 LYS B N 1
ATOM 4447 C CA . LYS B 1 236 ? 1.858 8.539 25.234 1 97.69 236 LYS B CA 1
ATOM 4448 C C . LYS B 1 236 ? 0.538 8.883 24.547 1 97.69 236 LYS B C 1
ATOM 4450 O O . LYS B 1 236 ? -0.268 8 24.25 1 97.69 236 LYS B O 1
ATOM 4455 N N . THR B 1 237 ? 0.356 10.156 24.25 1 98.56 237 THR B N 1
ATOM 4456 C CA . THR B 1 237 ? -0.883 10.641 23.656 1 98.56 237 THR B CA 1
ATOM 4457 C C . THR B 1 237 ? -1.062 10.086 22.25 1 98.56 237 THR B C 1
ATOM 4459 O O . THR B 1 237 ? -2.189 9.859 21.797 1 98.56 237 THR B O 1
ATOM 4462 N N . PHE B 1 238 ? 0.072 9.797 21.656 1 98.62 238 PHE B N 1
ATOM 4463 C CA . PHE B 1 238 ? 0.037 9.289 20.281 1 98.62 238 PHE B CA 1
ATOM 4464 C C . PHE B 1 238 ? 0.805 7.977 20.172 1 98.62 238 PHE B C 1
ATOM 4466 O O . PHE B 1 238 ? 1.809 7.781 20.859 1 98.62 238 PHE B O 1
ATOM 4473 N N . LEU B 1 239 ? 0.295 7.125 19.359 1 98.25 239 LEU B N 1
ATOM 4474 C CA . LEU B 1 239 ? 1.046 5.953 18.938 1 98.25 239 LEU B CA 1
ATOM 4475 C C . LEU B 1 239 ? 1.797 6.234 17.641 1 98.25 239 LEU B C 1
ATOM 4477 O O . LEU B 1 239 ? 1.193 6.641 16.641 1 98.25 239 LEU B O 1
ATOM 4481 N N . HIS B 1 240 ? 3.029 6.129 17.688 1 97.44 240 HIS B N 1
ATOM 4482 C CA . HIS B 1 240 ? 3.857 6.281 16.5 1 97.44 240 HIS B CA 1
ATOM 4483 C C . HIS B 1 240 ? 4.137 4.934 15.844 1 97.44 240 HIS B C 1
ATOM 4485 O O . HIS B 1 240 ? 4.902 4.125 16.375 1 97.44 240 HIS B O 1
ATOM 4491 N N . ILE B 1 241 ? 3.592 4.684 14.617 1 95.69 241 ILE B N 1
ATOM 4492 C CA . ILE B 1 241 ? 3.715 3.379 13.977 1 95.69 241 ILE B CA 1
ATOM 4493 C C . ILE B 1 241 ? 4.723 3.459 12.836 1 95.69 241 ILE B C 1
ATOM 4495 O O . ILE B 1 241 ? 4.352 3.373 11.664 1 95.69 241 ILE B O 1
ATOM 4499 N N . HIS B 1 242 ? 5.891 3.654 13.188 1 93.44 242 HIS B N 1
ATOM 4500 C CA . HIS B 1 242 ? 7.012 3.725 12.258 1 93.44 242 HIS B CA 1
ATOM 4501 C C . HIS B 1 242 ? 8.227 2.98 12.797 1 93.44 242 HIS B C 1
ATOM 4503 O O . HIS B 1 242 ? 8.656 3.227 13.93 1 93.44 242 HIS B O 1
ATOM 4509 N N . ASP B 1 243 ? 8.727 2.1 11.969 1 91.06 243 ASP B N 1
ATOM 4510 C CA . ASP B 1 243 ? 9.969 1.405 12.281 1 91.06 243 ASP B CA 1
ATOM 4511 C C . ASP B 1 243 ? 11.133 1.984 11.484 1 91.06 243 ASP B C 1
ATOM 4513 O O . ASP B 1 243 ? 11.297 1.686 10.297 1 91.06 243 ASP B O 1
ATOM 4517 N N . PRO B 1 244 ? 11.961 2.688 12.141 1 90.69 244 PRO B N 1
ATOM 4518 C CA . PRO B 1 244 ? 13.039 3.361 11.398 1 90.69 244 PRO B CA 1
ATOM 4519 C C . PRO B 1 244 ? 14.062 2.387 10.836 1 90.69 244 PRO B C 1
ATOM 4521 O O . PRO B 1 244 ? 14.797 2.732 9.906 1 90.69 244 PRO B O 1
ATOM 4524 N N . ALA B 1 245 ? 14.156 1.254 11.414 1 88.06 245 ALA B N 1
ATOM 4525 C CA . ALA B 1 245 ? 15.086 0.252 10.898 1 88.06 245 ALA B CA 1
ATOM 4526 C C . ALA B 1 245 ? 14.609 -0.288 9.547 1 88.06 245 ALA B C 1
ATOM 4528 O O . ALA B 1 245 ? 15.422 -0.62 8.688 1 88.06 245 ALA B O 1
ATOM 4529 N N . TRP B 1 246 ? 13.375 -0.27 9.367 1 88.12 246 TRP B N 1
ATOM 4530 C CA . TRP B 1 246 ? 12.789 -0.838 8.156 1 88.12 246 TRP B CA 1
ATOM 4531 C C . TRP B 1 246 ? 12.469 0.253 7.141 1 88.12 246 TRP B C 1
ATOM 4533 O O . TRP B 1 246 ? 12.633 0.052 5.938 1 88.12 246 TRP B O 1
ATOM 4543 N N . ARG B 1 247 ? 12.039 1.384 7.676 1 90.44 247 ARG B N 1
ATOM 4544 C CA . ARG B 1 247 ? 11.672 2.527 6.844 1 90.44 247 ARG B CA 1
ATOM 4545 C C . ARG B 1 247 ? 12.562 3.729 7.145 1 90.44 247 ARG B C 1
ATOM 4547 O O . ARG B 1 247 ? 12.18 4.605 7.926 1 90.44 247 ARG B O 1
ATOM 4554 N N . LYS B 1 248 ? 13.602 3.777 6.387 1 91 248 LYS B N 1
ATOM 4555 C CA . LYS B 1 248 ? 14.516 4.887 6.625 1 91 248 LYS B CA 1
ATOM 4556 C C . LYS B 1 248 ? 14.016 6.164 5.957 1 91 248 LYS B C 1
ATOM 4558 O O . LYS B 1 248 ? 13.516 6.129 4.832 1 91 248 LYS B O 1
ATOM 4563 N N . ARG B 1 249 ? 14.109 7.219 6.672 1 93.25 249 ARG B N 1
ATOM 4564 C CA . ARG B 1 249 ? 13.719 8.516 6.137 1 93.25 249 ARG B CA 1
ATOM 4565 C C . ARG B 1 249 ? 14.844 9.117 5.293 1 93.25 249 ARG B C 1
ATOM 4567 O O . ARG B 1 249 ? 16.016 8.992 5.629 1 93.25 249 ARG B O 1
ATOM 4574 N N . ASP B 1 250 ? 14.461 9.797 4.258 1 95.94 250 ASP B N 1
ATOM 4575 C CA . ASP B 1 250 ? 15.414 10.477 3.385 1 95.94 250 ASP B CA 1
ATOM 4576 C C . ASP B 1 250 ? 15.891 11.789 4.008 1 95.94 250 ASP B C 1
ATOM 4578 O O . ASP B 1 250 ? 15.32 12.852 3.752 1 95.94 250 ASP B O 1
ATOM 4582 N N . GLN B 1 251 ? 17 11.758 4.656 1 94.5 251 GLN B N 1
ATOM 4583 C CA . GLN B 1 251 ? 17.516 12.922 5.371 1 94.5 251 GLN B CA 1
ATOM 4584 C C . GLN B 1 251 ? 18.688 13.547 4.629 1 94.5 251 GLN B C 1
ATOM 4586 O O . GLN B 1 251 ? 19.344 14.453 5.145 1 94.5 251 GLN B O 1
ATOM 4591 N N . LYS B 1 252 ? 18.953 13.117 3.451 1 95.44 252 LYS B N 1
ATOM 4592 C CA . LYS B 1 252 ? 20.078 13.617 2.684 1 95.44 252 LYS B CA 1
ATOM 4593 C C . LYS B 1 252 ? 19.875 15.078 2.297 1 95.44 252 LYS B C 1
ATOM 4595 O O . LYS B 1 252 ? 18.781 15.484 1.935 1 95.44 252 LYS B O 1
ATOM 4600 N N . ARG B 1 253 ? 20.984 15.844 2.459 1 95.69 253 ARG B N 1
ATOM 4601 C CA . ARG B 1 253 ? 21.031 17.234 2.021 1 95.69 253 ARG B CA 1
ATOM 4602 C C . ARG B 1 253 ? 22.109 17.438 0.964 1 95.69 253 ARG B C 1
ATOM 4604 O O . ARG B 1 253 ? 23.297 17.203 1.222 1 95.69 253 ARG B O 1
ATOM 4611 N N . VAL B 1 254 ? 21.609 17.938 -0.165 1 92.88 254 VAL B N 1
ATOM 4612 C CA . VAL B 1 254 ? 22.578 18 -1.256 1 92.88 254 VAL B CA 1
ATOM 4613 C C . VAL B 1 254 ? 22.766 19.453 -1.675 1 92.88 254 VAL B C 1
ATOM 4615 O O . VAL B 1 254 ? 21.828 20.25 -1.633 1 92.88 254 VAL B O 1
ATOM 4618 N N . ALA B 1 255 ? 24.016 19.781 -1.973 1 90.81 255 ALA B N 1
ATOM 4619 C CA . ALA B 1 255 ? 24.422 21.047 -2.561 1 90.81 255 ALA B CA 1
ATOM 4620 C C . ALA B 1 255 ? 23.781 22.234 -1.826 1 90.81 255 ALA B C 1
ATOM 4622 O O . ALA B 1 255 ? 23.922 22.359 -0.607 1 90.81 255 ALA B O 1
ATOM 4623 N N . ALA B 1 256 ? 23.031 23.031 -2.656 1 93.25 256 ALA B N 1
ATOM 4624 C CA . ALA B 1 256 ? 22.5 24.281 -2.135 1 93.25 256 ALA B CA 1
ATOM 4625 C C . ALA B 1 256 ? 21.375 24.031 -1.121 1 93.25 256 ALA B C 1
ATOM 4627 O O . ALA B 1 256 ? 21.016 24.922 -0.355 1 93.25 256 ALA B O 1
ATOM 4628 N N . GLN B 1 257 ? 20.875 22.859 -1.064 1 93.94 257 GLN B N 1
ATOM 4629 C CA . GLN B 1 257 ? 19.797 22.516 -0.133 1 93.94 257 GLN B CA 1
ATOM 4630 C C . GLN B 1 257 ? 20.234 22.734 1.312 1 93.94 257 GLN B C 1
ATOM 4632 O O . GLN B 1 257 ? 19.422 23.078 2.166 1 93.94 257 GLN B O 1
ATOM 4637 N N . LYS B 1 258 ? 21.453 22.531 1.574 1 95 258 LYS B N 1
ATOM 4638 C CA . LYS B 1 258 ? 22 22.688 2.918 1 95 258 LYS B CA 1
ATOM 4639 C C . LYS B 1 258 ? 21.734 24.094 3.463 1 95 258 LYS B C 1
ATOM 4641 O O . LYS B 1 258 ? 21.5 24.266 4.66 1 95 258 LYS B O 1
ATOM 4646 N N . GLN B 1 259 ? 21.719 25.047 2.578 1 94.06 259 GLN B N 1
ATOM 4647 C CA . GLN B 1 259 ? 21.5 26.422 2.982 1 94.06 259 GLN B CA 1
ATOM 4648 C C . GLN B 1 259 ? 20.031 26.828 2.758 1 94.06 259 GLN B C 1
ATOM 4650 O O . GLN B 1 259 ? 19.438 27.484 3.602 1 94.06 259 GLN B O 1
ATOM 4655 N N . GLU B 1 260 ? 19.5 26.391 1.717 1 93.88 260 GLU B N 1
ATOM 4656 C CA . GLU B 1 260 ? 18.172 26.812 1.275 1 93.88 260 GLU B CA 1
ATOM 4657 C C . GLU B 1 260 ? 17.078 26.312 2.225 1 93.88 260 GLU B C 1
ATOM 4659 O O . GLU B 1 260 ? 16.031 26.953 2.359 1 93.88 260 GLU B O 1
ATOM 4664 N N . GLN B 1 261 ? 17.359 25.312 2.953 1 93.56 261 GLN B N 1
ATOM 4665 C CA . GLN B 1 261 ? 16.359 24.688 3.805 1 93.56 261 GLN B CA 1
ATOM 4666 C C . GLN B 1 261 ? 16 25.578 4.984 1 93.56 261 GLN B C 1
ATOM 4668 O O . GLN B 1 261 ? 14.984 25.359 5.645 1 93.56 261 GLN B O 1
ATOM 4673 N N . PHE B 1 262 ? 16.734 26.609 5.215 1 94.62 262 PHE B N 1
ATOM 4674 C CA . PHE B 1 262 ? 16.5 27.484 6.359 1 94.62 262 PHE B CA 1
ATOM 4675 C C . PHE B 1 262 ? 15.828 28.781 5.926 1 94.62 262 PHE B C 1
ATOM 4677 O O . PHE B 1 262 ? 15.484 29.609 6.766 1 94.62 262 PHE B O 1
ATOM 4684 N N . LYS B 1 263 ? 15.641 28.875 4.656 1 93.31 263 LYS B N 1
ATOM 4685 C CA . LYS B 1 263 ? 15.07 30.109 4.129 1 93.31 263 LYS B CA 1
ATOM 4686 C C . LYS B 1 263 ? 13.555 29.984 3.953 1 93.31 263 LYS B C 1
ATOM 4688 O O . LYS B 1 263 ? 13.039 28.891 3.721 1 93.31 263 LYS B O 1
ATOM 4693 N N . VAL B 1 264 ? 12.961 31.156 4.012 1 93.75 264 VAL B N 1
ATOM 4694 C CA . VAL B 1 264 ? 11.531 31.203 3.713 1 93.75 264 VAL B CA 1
ATOM 4695 C C . VAL B 1 264 ? 11.328 31.359 2.205 1 93.75 264 VAL B C 1
ATOM 4697 O O . VAL B 1 264 ? 12.055 32.094 1.54 1 93.75 264 VAL B O 1
ATOM 4700 N N . ASP B 1 265 ? 10.422 30.625 1.739 1 93.88 265 ASP B N 1
ATOM 4701 C CA . ASP B 1 265 ? 10 30.703 0.345 1 93.88 265 ASP B CA 1
ATOM 4702 C C . ASP B 1 265 ? 8.844 31.688 0.181 1 93.88 265 ASP B C 1
ATOM 4704 O O . ASP B 1 265 ? 7.676 31.297 0.239 1 93.88 265 ASP B O 1
ATOM 4708 N N . PRO B 1 266 ? 9.07 32.938 -0.12 1 87.75 266 PRO B N 1
ATOM 4709 C CA . PRO B 1 266 ? 8 33.938 -0.087 1 87.75 266 PRO B CA 1
ATOM 4710 C C . PRO B 1 266 ? 7.008 33.781 -1.233 1 87.75 266 PRO B C 1
ATOM 4712 O O . PRO B 1 266 ? 5.844 34.156 -1.104 1 87.75 266 PRO B O 1
ATOM 4715 N N . GLU B 1 267 ? 7.488 33.25 -2.354 1 87.62 267 GLU B N 1
ATOM 4716 C CA . GLU B 1 267 ? 6.633 33.25 -3.537 1 87.62 267 GLU B CA 1
ATOM 4717 C C . GLU B 1 267 ? 5.973 31.891 -3.752 1 87.62 267 GLU B C 1
ATOM 4719 O O . GLU B 1 267 ? 4.938 31.797 -4.414 1 87.62 267 GLU B O 1
ATOM 4724 N N . GLY B 1 268 ? 6.543 30.938 -3.127 1 94 268 GLY B N 1
ATOM 4725 C CA . GLY B 1 268 ? 6.078 29.609 -3.484 1 94 268 GLY B CA 1
ATOM 4726 C C . GLY B 1 268 ? 5.031 29.062 -2.529 1 94 268 GLY B C 1
ATOM 4727 O O . GLY B 1 268 ? 5.004 29.438 -1.355 1 94 268 GLY B O 1
ATOM 4728 N N . GLY B 1 269 ? 4.102 28.219 -2.996 1 97.94 269 GLY B N 1
ATOM 4729 C CA . GLY B 1 269 ? 3.025 27.562 -2.268 1 97.94 269 GLY B CA 1
ATOM 4730 C C . GLY B 1 269 ? 1.897 27.094 -3.166 1 97.94 269 GLY B C 1
ATOM 4731 O O . GLY B 1 269 ? 2.139 26.453 -4.188 1 97.94 269 GLY B O 1
ATOM 4732 N N . LEU B 1 270 ? 0.704 27.469 -2.773 1 98.38 270 LEU B N 1
ATOM 4733 C CA . LEU B 1 270 ? -0.47 27.125 -3.57 1 98.38 270 LEU B CA 1
ATOM 4734 C C . LEU B 1 270 ? -0.43 27.812 -4.926 1 98.38 270 LEU B C 1
ATOM 4736 O O . LEU B 1 270 ? -0.825 27.234 -5.938 1 98.38 270 LEU B O 1
ATOM 4740 N N . SER B 1 271 ? 0.138 28.922 -5.027 1 96.81 271 SER B N 1
ATOM 4741 C CA . SER B 1 271 ? 0.081 29.812 -6.191 1 96.81 271 SER B CA 1
ATOM 4742 C C . SER B 1 271 ? 0.932 29.266 -7.336 1 96.81 271 SER B C 1
ATOM 4744 O O . SER B 1 271 ? 0.679 29.562 -8.5 1 96.81 271 SER B O 1
ATOM 4746 N N . ASN B 1 272 ? 1.959 28.5 -7.051 1 97.25 272 ASN B N 1
ATOM 4747 C CA . ASN B 1 272 ? 2.82 28.031 -8.125 1 97.25 272 ASN B CA 1
ATOM 4748 C C . ASN B 1 272 ? 2.971 26.5 -8.094 1 97.25 272 ASN B C 1
ATOM 4750 O O . ASN B 1 272 ? 3.914 25.953 -8.664 1 97.25 272 ASN B O 1
ATOM 4754 N N . LEU B 1 273 ? 2.107 25.938 -7.367 1 98.31 273 LEU B N 1
ATOM 4755 C CA . LEU B 1 273 ? 2.111 24.484 -7.34 1 98.31 273 LEU B CA 1
ATOM 4756 C C . LEU B 1 273 ? 1.83 23.922 -8.727 1 98.31 273 LEU B C 1
ATOM 4758 O O . LEU B 1 273 ? 0.912 24.375 -9.414 1 98.31 273 LEU B O 1
ATOM 4762 N N . ARG B 1 274 ? 2.639 22.984 -9.18 1 98.31 274 ARG B N 1
ATOM 4763 C CA . ARG B 1 274 ? 2.424 22.266 -10.438 1 98.31 274 ARG B CA 1
ATOM 4764 C C . ARG B 1 274 ? 2.369 20.766 -10.203 1 98.31 274 ARG B C 1
ATOM 4766 O O . ARG B 1 274 ? 3.289 20.188 -9.625 1 98.31 274 ARG B O 1
ATOM 4773 N N . TYR B 1 275 ? 1.29 20.188 -10.648 1 98.81 275 TYR B N 1
ATOM 4774 C CA . TYR B 1 275 ? 1.101 18.75 -10.453 1 98.81 275 TYR B CA 1
ATOM 4775 C C . TYR B 1 275 ? 0.051 18.203 -11.406 1 98.81 275 TYR B C 1
ATOM 4777 O O . TYR B 1 275 ? -0.663 18.969 -12.062 1 98.81 275 TYR B O 1
ATOM 4785 N N . LEU B 1 276 ? 0.064 16.891 -11.562 1 98.75 276 LEU B N 1
ATOM 4786 C CA . LEU B 1 276 ? -0.949 16.141 -12.312 1 98.75 276 LEU B CA 1
ATOM 4787 C C . LEU B 1 276 ? -1.567 15.047 -11.453 1 98.75 276 LEU B C 1
ATOM 4789 O O . LEU B 1 276 ? -0.852 14.312 -10.766 1 98.75 276 LEU B O 1
ATOM 4793 N N . VAL B 1 277 ? -2.889 15.039 -11.422 1 98.69 277 VAL B N 1
ATOM 4794 C CA . VAL B 1 277 ? -3.572 13.898 -10.82 1 98.69 277 VAL B CA 1
ATOM 4795 C C . VAL B 1 277 ? -3.678 12.766 -11.836 1 98.69 277 VAL B C 1
ATOM 4797 O O . VAL B 1 277 ? -4.406 12.875 -12.82 1 98.69 277 VAL B O 1
ATOM 4800 N N . GLU B 1 278 ? -2.951 11.719 -11.562 1 98 278 GLU B N 1
ATOM 4801 C CA . GLU B 1 278 ? -2.963 10.578 -12.469 1 98 278 GLU B CA 1
ATOM 4802 C C . GLU B 1 278 ? -4.277 9.812 -12.375 1 98 278 GLU B C 1
ATOM 4804 O O . GLU B 1 278 ? -4.809 9.352 -13.383 1 98 278 GLU B O 1
ATOM 4809 N N . SER B 1 279 ? -4.77 9.602 -11.188 1 97.88 279 SER B N 1
ATOM 4810 C CA . SER B 1 279 ? -6.043 8.922 -10.969 1 97.88 279 SER B CA 1
ATOM 4811 C C . SER B 1 279 ? -6.566 9.172 -9.555 1 97.88 279 SER B C 1
ATOM 4813 O O . SER B 1 279 ? -5.812 9.594 -8.672 1 97.88 279 SER B O 1
ATOM 4815 N N . ARG B 1 280 ? -7.867 9.023 -9.438 1 98.25 280 ARG B N 1
ATOM 4816 C CA . ARG B 1 280 ? -8.562 9.016 -8.156 1 98.25 280 ARG B CA 1
ATOM 4817 C C . ARG B 1 280 ? -9.289 7.695 -7.926 1 98.25 280 ARG B C 1
ATOM 4819 O O . ARG B 1 280 ? -10 7.211 -8.805 1 98.25 280 ARG B O 1
ATOM 4826 N N . GLN B 1 281 ? -9.031 7.125 -6.715 1 98.38 281 GLN B N 1
ATOM 4827 C CA . GLN B 1 281 ? -9.656 5.836 -6.445 1 98.38 281 GLN B CA 1
ATOM 4828 C C . GLN B 1 281 ? -10.25 5.797 -5.043 1 98.38 281 GLN B C 1
ATOM 4830 O O . GLN B 1 281 ? -9.648 6.297 -4.09 1 98.38 281 GLN B O 1
ATOM 4835 N N . GLU B 1 282 ? -11.445 5.238 -5.004 1 98.31 282 GLU B N 1
ATOM 4836 C CA . GLU B 1 282 ? -12.086 5.031 -3.707 1 98.31 282 GLU B CA 1
ATOM 4837 C C . GLU B 1 282 ? -11.656 3.705 -3.088 1 98.31 282 GLU B C 1
ATOM 4839 O O . GLU B 1 282 ? -11.68 2.668 -3.752 1 98.31 282 GLU B O 1
ATOM 4844 N N . LEU B 1 283 ? -11.25 3.834 -1.832 1 98.44 283 LEU B N 1
ATOM 4845 C CA . LEU B 1 283 ? -10.836 2.654 -1.076 1 98.44 283 LEU B CA 1
ATOM 4846 C C . LEU B 1 283 ? -11.664 2.512 0.196 1 98.44 283 LEU B C 1
ATOM 4848 O O . LEU B 1 283 ? -12.07 3.51 0.792 1 98.44 283 LEU B O 1
ATOM 4852 N N . THR B 1 284 ? -11.984 1.275 0.51 1 98.56 284 THR B N 1
ATOM 4853 C CA . THR B 1 284 ? -12.5 0.953 1.834 1 98.56 284 THR B CA 1
ATOM 4854 C C . THR B 1 284 ? -11.594 -0.049 2.543 1 98.56 284 THR B C 1
ATOM 4856 O O . THR B 1 284 ? -11.266 -1.098 1.985 1 98.56 284 THR B O 1
ATOM 4859 N N . ILE B 1 285 ? -11.164 0.292 3.66 1 98.5 285 ILE B N 1
ATOM 4860 C CA . ILE B 1 285 ? -10.312 -0.571 4.473 1 98.5 285 ILE B CA 1
ATOM 4861 C C . ILE B 1 285 ? -11.039 -0.938 5.766 1 98.5 285 ILE B C 1
ATOM 4863 O O . ILE B 1 285 ? -11.266 -0.08 6.621 1 98.5 285 ILE B O 1
ATOM 4867 N N . SER B 1 286 ? -11.367 -2.193 5.887 1 97.62 286 SER B N 1
ATOM 4868 C CA . SER B 1 286 ? -12.102 -2.654 7.062 1 97.62 286 SER B CA 1
ATOM 4869 C C . SER B 1 286 ? -13.328 -1.786 7.328 1 97.62 286 SER B C 1
ATOM 4871 O O . SER B 1 286 ? -13.547 -1.341 8.453 1 97.62 286 SER B O 1
ATOM 4873 N N . GLY B 1 287 ? -13.945 -1.445 6.258 1 97 287 GLY B N 1
ATOM 4874 C CA . GLY B 1 287 ? -15.195 -0.709 6.348 1 97 287 GLY B CA 1
ATOM 4875 C C . GLY B 1 287 ? -15.008 0.796 6.328 1 97 287 GLY B C 1
ATOM 4876 O O . GLY B 1 287 ? -15.969 1.547 6.156 1 97 287 GLY B O 1
ATOM 4877 N N . ALA B 1 288 ? -13.789 1.293 6.469 1 98.56 288 ALA B N 1
ATOM 4878 C CA . ALA B 1 288 ? -13.523 2.729 6.516 1 98.56 288 ALA B CA 1
ATOM 4879 C C . ALA B 1 288 ? -13.164 3.266 5.133 1 98.56 288 ALA B C 1
ATOM 4881 O O . ALA B 1 288 ? -12.25 2.76 4.48 1 98.56 288 ALA B O 1
ATOM 4882 N N . PRO B 1 289 ? -13.844 4.289 4.699 1 98.5 289 PRO B N 1
ATOM 4883 C CA . PRO B 1 289 ? -13.609 4.805 3.35 1 98.5 289 PRO B CA 1
ATOM 4884 C C . PRO B 1 289 ? -12.477 5.824 3.295 1 98.5 289 PRO B C 1
ATOM 4886 O O . PRO B 1 289 ? -12.266 6.574 4.254 1 98.5 289 PRO B O 1
ATOM 4889 N N . CYS B 1 290 ? -11.805 5.824 2.189 1 98.62 290 CYS B N 1
ATOM 4890 C CA . CYS B 1 290 ? -10.859 6.883 1.86 1 98.62 290 CYS B CA 1
ATOM 4891 C C . CYS B 1 290 ? -10.703 7.027 0.351 1 98.62 290 CYS B C 1
ATOM 4893 O O . CYS B 1 290 ? -11.156 6.168 -0.409 1 98.62 290 CYS B O 1
ATOM 4895 N N . THR B 1 291 ? -10.219 8.156 -0.024 1 98.75 291 THR B N 1
ATOM 4896 C CA . THR B 1 291 ? -9.922 8.422 -1.426 1 98.75 291 THR B CA 1
ATOM 4897 C C . THR B 1 291 ? -8.414 8.539 -1.643 1 98.75 291 THR B C 1
ATOM 4899 O O . THR B 1 291 ? -7.738 9.297 -0.943 1 98.75 291 THR B O 1
ATOM 4902 N N . VAL B 1 292 ? -7.949 7.754 -2.588 1 98.88 292 VAL B N 1
ATOM 4903 C CA . VAL B 1 292 ? -6.539 7.855 -2.965 1 98.88 292 VAL B CA 1
ATOM 4904 C C . VAL B 1 292 ? -6.395 8.758 -4.188 1 98.88 292 VAL B C 1
ATOM 4906 O O . VAL B 1 292 ? -7.031 8.523 -5.219 1 98.88 292 VAL B O 1
ATOM 4909 N N . ILE B 1 293 ? -5.602 9.742 -4.035 1 98.88 293 ILE B N 1
ATOM 4910 C CA . ILE B 1 293 ? -5.285 10.648 -5.137 1 98.88 293 ILE B CA 1
ATOM 4911 C C . ILE B 1 293 ? -3.846 10.422 -5.59 1 98.88 293 ILE B C 1
ATOM 4913 O O . ILE B 1 293 ? -2.906 10.922 -4.965 1 98.88 293 ILE B O 1
ATOM 4917 N N . ASN B 1 294 ? -3.719 9.648 -6.637 1 98.88 294 ASN B N 1
ATOM 4918 C CA . ASN B 1 294 ? -2.393 9.43 -7.207 1 98.88 294 ASN B CA 1
ATOM 4919 C C . ASN B 1 294 ? -1.884 10.672 -7.934 1 98.88 294 ASN B C 1
ATOM 4921 O O . ASN B 1 294 ? -2.479 11.102 -8.922 1 98.88 294 ASN B O 1
ATOM 4925 N N . THR B 1 295 ? -0.736 11.18 -7.41 1 98.88 295 THR B N 1
ATOM 4926 C CA . THR B 1 295 ? -0.31 12.516 -7.809 1 98.88 295 THR B CA 1
ATOM 4927 C C . THR B 1 295 ? 1.117 12.492 -8.352 1 98.88 295 THR B C 1
ATOM 4929 O O . THR B 1 295 ? 1.997 11.859 -7.762 1 98.88 295 THR B O 1
ATOM 4932 N N . LYS B 1 296 ? 1.296 13.164 -9.484 1 98.81 296 LYS B N 1
ATOM 4933 C CA . LYS B 1 296 ? 2.631 13.453 -10 1 98.81 296 LYS B CA 1
ATOM 4934 C C . LYS B 1 296 ? 2.988 14.922 -9.812 1 98.81 296 LYS B C 1
ATOM 4936 O O . LYS B 1 296 ? 2.361 15.805 -10.406 1 98.81 296 LYS B O 1
ATOM 4941 N N . LEU B 1 297 ? 4.02 15.117 -9 1 98.81 297 LEU B N 1
ATOM 4942 C CA . LEU B 1 297 ? 4.516 16.484 -8.812 1 98.81 297 LEU B CA 1
ATOM 4943 C C . LEU B 1 297 ? 5.465 16.875 -9.945 1 98.81 297 LEU B C 1
ATOM 4945 O O . LEU B 1 297 ? 6.086 16 -10.562 1 98.81 297 LEU B O 1
ATOM 4949 N N . GLU B 1 298 ? 5.516 18.109 -10.172 1 98.31 298 GLU B N 1
ATOM 4950 C CA . GLU B 1 298 ? 6.5 18.641 -11.102 1 98.31 298 GLU B CA 1
ATOM 4951 C C . GLU B 1 298 ? 7.648 19.328 -10.367 1 98.31 298 GLU B C 1
ATOM 4953 O O . GLU B 1 298 ? 7.43 20 -9.359 1 98.31 298 GLU B O 1
ATOM 4958 N N . CYS B 1 299 ? 8.805 19.156 -10.891 1 97.31 299 CYS B N 1
ATOM 4959 C CA . CYS B 1 299 ? 9.984 19.797 -10.305 1 97.31 299 CYS B CA 1
ATOM 4960 C C . CYS B 1 299 ? 10.75 20.594 -11.352 1 97.31 299 CYS B C 1
ATOM 4962 O O . CYS B 1 299 ? 11.125 20.078 -12.398 1 97.31 299 CYS B O 1
ATOM 4964 N N . ASP B 1 300 ? 10.891 21.875 -11.094 1 95.25 300 ASP B N 1
ATOM 4965 C CA . ASP B 1 300 ? 11.836 22.688 -11.852 1 95.25 300 ASP B CA 1
ATOM 4966 C C . ASP B 1 300 ? 13.258 22.516 -11.305 1 95.25 300 ASP B C 1
ATOM 4968 O O . ASP B 1 300 ? 13.617 23.141 -10.305 1 95.25 300 ASP B O 1
ATOM 4972 N N . GLN B 1 301 ? 14.062 21.844 -11.977 1 95.06 301 GLN B N 1
ATOM 4973 C CA . GLN B 1 301 ? 15.383 21.484 -11.484 1 95.06 301 GLN B CA 1
ATOM 4974 C C . GLN B 1 301 ? 16.328 22.688 -11.469 1 95.06 301 GLN B C 1
ATOM 4976 O O . GLN B 1 301 ? 17.375 22.641 -10.836 1 95.06 301 GLN B O 1
ATOM 4981 N N . ASN B 1 302 ? 15.93 23.734 -12.141 1 94.94 302 ASN B N 1
ATOM 4982 C CA . ASN B 1 302 ? 16.703 24.969 -12.047 1 94.94 302 ASN B CA 1
ATOM 4983 C C . ASN B 1 302 ? 16.5 25.672 -10.703 1 94.94 302 ASN B C 1
ATOM 4985 O O . ASN B 1 302 ? 17.391 26.359 -10.211 1 94.94 302 ASN B O 1
ATOM 4989 N N . GLN B 1 303 ? 15.375 25.516 -10.156 1 93.88 303 GLN B N 1
ATOM 4990 C CA . GLN B 1 303 ? 15.039 26.141 -8.891 1 93.88 303 GLN B CA 1
ATOM 4991 C C . GLN B 1 303 ? 15.359 25.219 -7.711 1 93.88 303 GLN B C 1
ATOM 4993 O O . GLN B 1 303 ? 15.836 25.672 -6.672 1 93.88 303 GLN B O 1
ATOM 4998 N N . THR B 1 304 ? 15.07 23.906 -7.879 1 95.88 304 THR B N 1
ATOM 4999 C CA . THR B 1 304 ? 15.297 22.922 -6.824 1 95.88 304 THR B CA 1
ATOM 5000 C C . THR B 1 304 ? 15.977 21.672 -7.387 1 95.88 304 THR B C 1
ATOM 5002 O O . THR B 1 304 ? 15.375 20.594 -7.426 1 95.88 304 THR B O 1
ATOM 5005 N N . PRO B 1 305 ? 17.266 21.734 -7.715 1 96.5 305 PRO B N 1
ATOM 5006 C CA . PRO B 1 305 ? 17.969 20.578 -8.25 1 96.5 305 PRO B CA 1
ATOM 5007 C C . PRO B 1 305 ? 18 19.406 -7.277 1 96.5 305 PRO B C 1
ATOM 5009 O O . PRO B 1 305 ? 18.266 18.266 -7.68 1 96.5 305 PRO B O 1
ATOM 5012 N N . TRP B 1 306 ? 17.688 19.641 -6.012 1 96.94 306 TRP B N 1
ATOM 5013 C CA . TRP B 1 306 ? 17.766 18.594 -4.996 1 96.94 306 TRP B CA 1
ATOM 5014 C C . TRP B 1 306 ? 16.5 17.75 -4.98 1 96.94 306 TRP B C 1
ATOM 5016 O O . TRP B 1 306 ? 16.297 16.922 -4.09 1 96.94 306 TRP B O 1
ATOM 5026 N N . CYS B 1 307 ? 15.586 17.938 -5.949 1 97.75 307 CYS B N 1
ATOM 5027 C CA . CYS B 1 307 ? 14.414 17.062 -6.066 1 97.75 307 CYS B CA 1
ATOM 5028 C C . CYS B 1 307 ? 14.82 15.68 -6.539 1 97.75 307 CYS B C 1
ATOM 5030 O O . CYS B 1 307 ? 14.031 14.734 -6.457 1 97.75 307 CYS B O 1
ATOM 5032 N N . LEU B 1 308 ? 16.031 15.523 -7.008 1 95.88 308 LEU B N 1
ATOM 5033 C CA . LEU B 1 308 ? 16.641 14.258 -7.391 1 95.88 308 LEU B CA 1
ATOM 5034 C C . LEU B 1 308 ? 17.969 14.055 -6.68 1 95.88 308 LEU B C 1
ATOM 5036 O O . LEU B 1 308 ? 18.703 15.023 -6.422 1 95.88 308 LEU B O 1
ATOM 5040 N N . LEU B 1 309 ? 18.25 12.758 -6.391 1 90.69 309 LEU B N 1
ATOM 5041 C CA . LEU B 1 309 ? 19.562 12.453 -5.84 1 90.69 309 LEU B CA 1
ATOM 5042 C C . LEU B 1 309 ? 20.516 11.984 -6.938 1 90.69 309 LEU B C 1
ATOM 5044 O O . LEU B 1 309 ? 20.094 11.281 -7.867 1 90.69 309 LEU B O 1
ATOM 5048 N N . ALA B 1 310 ? 21.688 12.617 -7.188 1 70.44 310 ALA B N 1
ATOM 5049 C CA . ALA B 1 310 ? 22.688 12.227 -8.18 1 70.44 310 ALA B CA 1
ATOM 5050 C C . ALA B 1 310 ? 23.188 10.812 -7.922 1 70.44 310 ALA B C 1
ATOM 5052 O O . ALA B 1 310 ? 23.234 10.359 -6.777 1 70.44 310 ALA B O 1
#

Organism: Monopterus albus (NCBI:txid43700)